Protein AF-0000000080762294 (afdb_homodimer)

Secondary structure (DSSP, 8-state):
---EEEEEEEEETTEEEEEEEEEPSSS--EEEEEE-S-GGGT--TT-HHHHHHHHHHHHTTEEEEEEPPTTSTT--S---TTHHHHHHHHHHHHHHHHH-GGGTTS-EEEEEETHHHHHHHHHHHHHHTTT---SEEEEES--HHHH-SS-----TT-EEEEETT-SSS-HHHHHHHHGGGT--EEEETT--TT-TT-HHHHHHHHHHHHHHHH-/---EEEEEEEEETTEEEEEEEEEPSSS--EEEEEE-S-GGGT--TT-HHHHHHHHHHHHTTEEEEEEPPTTSTT--S---TTHHHHHHHHHHHHHHHHH-GGGTTS-EEEEEETHHHHHHHHHHHHHHHTT---SEEEEES--HHHH-SS-----TT-EEEEETT-SSS-HHHHHHHHGGGT--EEEETT--TT-TT-HHHHHHHHHHHHHHHH-

Organism: Bordetella avium (strain 197N) (NCBI:txid360910)

Solvent-accessible surface area (backbone atoms only — not comparable to full-atom values): 21443 Å² total; per-residue (Å²): 126,83,64,52,73,46,80,46,77,44,66,31,89,61,34,42,30,32,28,37,38,35,35,30,72,70,81,61,67,24,33,32,43,43,30,28,34,44,60,90,77,77,25,35,46,79,36,67,65,44,43,40,54,40,48,35,41,17,76,72,20,14,31,25,36,29,41,28,55,40,50,29,89,75,8,32,53,55,85,46,70,41,53,55,52,24,53,25,50,64,50,37,52,62,53,50,32,65,74,35,61,94,41,50,85,39,57,33,35,38,29,13,29,26,49,13,14,19,25,39,48,48,43,40,27,58,28,42,76,69,76,59,47,58,64,39,46,36,29,34,37,48,36,30,83,81,34,52,89,63,94,69,68,69,65,63,81,41,45,33,36,36,22,55,57,11,80,81,58,41,44,68,58,44,40,62,58,27,36,88,59,62,31,47,35,35,29,33,47,82,16,30,61,74,26,69,99,38,56,68,60,50,30,50,53,52,40,52,54,47,47,67,58,75,99,124,80,64,52,74,44,82,48,78,46,65,32,88,61,36,42,32,33,27,38,38,35,35,30,65,72,80,63,67,24,34,32,43,45,30,25,34,44,61,90,77,77,26,36,46,78,37,67,64,45,42,40,53,39,48,35,42,16,75,72,20,14,32,24,37,28,41,27,54,40,52,29,87,77,8,32,54,55,85,47,70,41,52,54,51,25,52,25,50,63,51,37,51,62,52,50,31,66,76,36,62,94,42,51,86,38,58,32,35,40,28,13,29,25,49,13,15,18,25,40,48,51,41,40,27,59,30,41,78,69,75,60,48,58,64,39,46,37,28,35,39,51,38,32,84,82,35,53,92,63,93,69,67,69,66,63,82,39,45,34,37,36,21,53,58,10,79,81,58,43,44,67,58,46,39,63,58,26,34,88,59,62,32,46,34,34,30,34,48,80,16,31,62,74,27,70,97,37,55,67,61,51,30,50,51,51,40,52,52,48,46,65,57,74,99

Nearest PDB structures (foldseek):
  2fuk-assembly1_A-2  TM=8.798E-01  e=1.407E-20  Xanthomonas campestris
  3trd-assembly1_A  TM=8.530E-01  e=1.496E-20  Coxiella burnetii
  2i3d-assembly1_A  TM=8.777E-01  e=3.468E-18  Agrobacterium fabrum str. C58
  5g5m-assembly1_A  TM=7.976E-01  e=3.540E-10  Pyrococcus furiosus
  5lcn-assembly1_A  TM=7.521E-01  e=8.957E-10  Pyrococcus furiosus DSM 3638

pLDDT: mean 97.44, std 5.47, range [40.47, 99.0]

Structure (mmCIF, N/CA/C/O backbone):
data_AF-0000000080762294-model_v1
#
loop_
_entity.id
_entity.type
_entity.pdbx_description
1 polymer 'Serine aminopeptidase S33 domain-containing protein'
#
loop_
_atom_site.group_PDB
_atom_site.id
_atom_site.type_symbol
_atom_site.label_atom_id
_atom_site.label_alt_id
_atom_site.label_comp_id
_atom_site.label_asym_id
_atom_site.label_entity_id
_atom_site.label_seq_id
_atom_site.pdbx_PDB_ins_code
_atom_site.Cartn_x
_atom_site.Cartn_y
_atom_site.Cartn_z
_atom_site.occupancy
_atom_site.B_iso_or_equiv
_atom_site.auth_seq_id
_atom_site.auth_comp_id
_atom_site.auth_asym_id
_atom_site.auth_atom_id
_atom_site.pdbx_PDB_model_num
ATOM 1 N N . MET A 1 1 ? 9.617 -1.143 -25.797 1 40.47 1 MET A N 1
ATOM 2 C CA . MET A 1 1 ? 9.773 -2.268 -26.703 1 40.47 1 MET A CA 1
ATOM 3 C C . MET A 1 1 ? 8.883 -3.434 -26.297 1 40.47 1 MET A C 1
ATOM 5 O O . MET A 1 1 ? 8.492 -3.543 -25.141 1 40.47 1 MET A O 1
ATOM 9 N N . SER A 1 2 ? 8.266 -4.266 -27.234 1 54.25 2 SER A N 1
ATOM 10 C CA . SER A 1 2 ? 7.434 -5.469 -27.234 1 54.25 2 SER A CA 1
ATOM 11 C C . SER A 1 2 ? 8.055 -6.578 -26.406 1 54.25 2 SER A C 1
ATOM 13 O O . SER A 1 2 ? 9.266 -6.789 -26.438 1 54.25 2 SER A O 1
ATOM 15 N N . ALA A 1 3 ? 7.441 -6.898 -25.203 1 69.12 3 ALA A N 1
ATOM 16 C CA . ALA A 1 3 ? 7.82 -8.086 -24.453 1 69.12 3 ALA A CA 1
ATOM 17 C C . ALA A 1 3 ? 7.77 -9.336 -25.328 1 69.12 3 ALA A C 1
ATOM 19 O O . ALA A 1 3 ? 6.875 -9.477 -26.172 1 69.12 3 ALA A O 1
ATOM 20 N N . ARG A 1 4 ? 8.906 -10.039 -25.734 1 91.75 4 ARG A N 1
ATOM 21 C CA . ARG A 1 4 ? 9.039 -11.367 -26.328 1 91.75 4 ARG A CA 1
ATOM 22 C C . ARG A 1 4 ? 8.484 -12.445 -25.391 1 91.75 4 ARG A C 1
ATOM 24 O O . ARG A 1 4 ? 8.711 -12.398 -24.172 1 91.75 4 ARG A O 1
ATOM 31 N N . THR A 1 5 ? 7.555 -13.312 -26 1 97.12 5 THR A N 1
ATOM 32 C CA . THR A 1 5 ? 7.008 -14.422 -25.234 1 97.12 5 THR A CA 1
ATOM 33 C C . THR A 1 5 ? 7.402 -15.758 -25.859 1 97.12 5 THR A C 1
ATOM 35 O O . THR A 1 5 ? 7.348 -15.914 -27.078 1 97.12 5 THR A O 1
ATOM 38 N N . GLU A 1 6 ? 7.898 -16.688 -25.094 1 97.75 6 GLU A N 1
ATOM 39 C CA . GLU A 1 6 ? 8.211 -18.062 -25.5 1 97.75 6 GLU A CA 1
ATOM 40 C C . GLU A 1 6 ? 7.375 -19.062 -24.719 1 97.75 6 GLU A C 1
ATOM 42 O O . GLU A 1 6 ? 7.172 -18.922 -23.5 1 97.75 6 GLU A O 1
ATOM 47 N N . ILE A 1 7 ? 6.906 -20.047 -25.469 1 98.19 7 ILE A N 1
ATOM 48 C CA . ILE A 1 7 ? 6.184 -21.141 -24.797 1 98.19 7 ILE A CA 1
ATOM 49 C C . ILE A 1 7 ? 7.121 -22.312 -24.578 1 98.19 7 ILE A C 1
ATOM 51 O O . ILE A 1 7 ? 7.742 -22.812 -25.516 1 98.19 7 ILE A O 1
ATOM 55 N N . LEU A 1 8 ? 7.238 -22.734 -23.359 1 98.44 8 LEU A N 1
ATOM 56 C CA . LEU A 1 8 ? 8.094 -23.844 -22.969 1 98.44 8 LEU A CA 1
ATOM 57 C C . LEU A 1 8 ? 7.309 -24.891 -22.172 1 98.44 8 LEU A C 1
ATOM 59 O O . LEU A 1 8 ? 6.34 -24.547 -21.484 1 98.44 8 LEU A O 1
ATOM 63 N N . ALA A 1 9 ? 7.707 -26.094 -22.25 1 98.5 9 ALA A N 1
ATOM 64 C CA . ALA A 1 9 ? 7.07 -27.188 -21.531 1 98.5 9 ALA A CA 1
ATOM 65 C C . ALA A 1 9 ? 7.973 -27.703 -20.406 1 98.5 9 ALA A C 1
ATOM 67 O O . ALA A 1 9 ? 9.18 -27.859 -20.594 1 98.5 9 ALA A O 1
ATOM 68 N N . PHE A 1 10 ? 7.375 -27.938 -19.328 1 98.81 10 PHE A N 1
ATOM 69 C CA . PHE A 1 10 ? 8.07 -28.5 -18.172 1 98.81 10 PHE A CA 1
ATOM 70 C C . PHE A 1 10 ? 7.312 -29.688 -17.625 1 98.81 10 PHE A C 1
ATOM 72 O O . PHE A 1 10 ? 6.273 -30.078 -18.156 1 98.81 10 PHE A O 1
ATOM 79 N N . SER A 1 11 ? 7.879 -30.328 -16.641 1 98.25 11 SER A N 1
ATOM 80 C CA . SER A 1 11 ? 7.277 -31.531 -16.078 1 98.25 11 SER A CA 1
ATOM 81 C C . SER A 1 11 ? 6.797 -31.297 -14.648 1 98.25 11 SER A C 1
ATOM 83 O O . SER A 1 11 ? 7.52 -30.734 -13.828 1 98.25 11 SER A O 1
ATOM 85 N N . GLY A 1 12 ? 5.594 -31.625 -14.422 1 97.62 12 GLY A N 1
ATOM 86 C CA . GLY A 1 12 ? 5.039 -31.656 -13.078 1 97.62 12 GLY A CA 1
ATOM 87 C C . GLY A 1 12 ? 4.609 -33.031 -12.625 1 97.62 12 GLY A C 1
ATOM 88 O O . GLY A 1 12 ? 4.82 -34.031 -13.344 1 97.62 12 GLY A O 1
ATOM 89 N N . ALA A 1 13 ? 4.07 -33.125 -11.438 1 96.94 13 ALA A N 1
ATOM 90 C CA . ALA A 1 13 ? 3.666 -34.406 -10.859 1 96.94 13 ALA A CA 1
ATOM 91 C C . ALA A 1 13 ? 2.568 -35.062 -11.695 1 96.94 13 ALA A C 1
ATOM 93 O O . ALA A 1 13 ? 2.494 -36.281 -11.789 1 96.94 13 ALA A O 1
ATOM 94 N N . ALA A 1 14 ? 1.777 -34.25 -12.367 1 97.69 14 ALA A N 1
ATOM 95 C CA . ALA A 1 14 ? 0.651 -34.781 -13.133 1 97.69 14 ALA A CA 1
ATOM 96 C C . ALA A 1 14 ? 0.971 -34.812 -14.625 1 97.69 14 ALA A C 1
ATOM 98 O O . ALA A 1 14 ? 0.098 -35.094 -15.445 1 97.69 14 ALA A O 1
ATOM 99 N N . GLY A 1 15 ? 2.217 -34.469 -14.953 1 98.25 15 GLY A N 1
ATOM 100 C CA . GLY A 1 15 ? 2.607 -34.438 -16.344 1 98.25 15 GLY A CA 1
ATOM 101 C C . GLY A 1 15 ? 3.09 -33.094 -16.828 1 98.25 15 GLY A C 1
ATOM 102 O O . GLY A 1 15 ? 3.666 -32.312 -16.047 1 98.25 15 GLY A O 1
ATOM 103 N N . ARG A 1 16 ? 2.836 -32.812 -18.047 1 98.69 16 ARG A N 1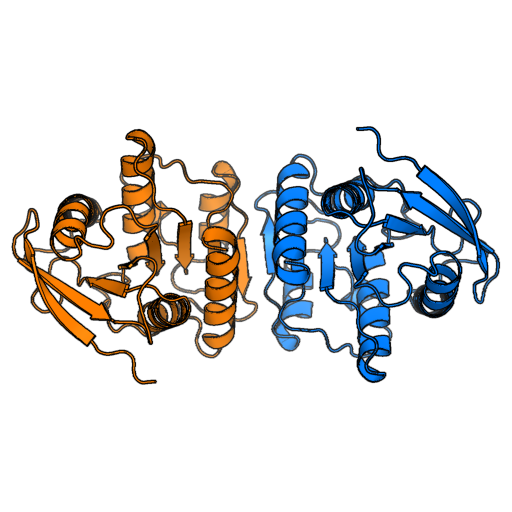
ATOM 104 C CA . ARG A 1 16 ? 3.34 -31.625 -18.719 1 98.69 16 ARG A CA 1
ATOM 105 C C . ARG A 1 16 ? 2.771 -30.359 -18.094 1 98.69 16 ARG A C 1
ATOM 107 O O . ARG A 1 16 ? 1.58 -30.297 -17.781 1 98.69 16 ARG A O 1
ATOM 114 N N . ILE A 1 17 ? 3.592 -29.375 -17.828 1 98.81 17 ILE A N 1
ATOM 115 C CA . ILE A 1 17 ? 3.195 -28.016 -17.469 1 98.81 17 ILE A CA 1
ATOM 116 C C . ILE A 1 17 ? 3.568 -27.062 -18.609 1 98.81 17 ILE A C 1
ATOM 118 O O . ILE A 1 17 ? 4.75 -26.891 -18.922 1 98.81 17 ILE A O 1
ATOM 122 N N . ASP A 1 18 ? 2.604 -26.484 -19.219 1 98.62 18 ASP A N 1
ATOM 123 C CA . ASP A 1 18 ? 2.775 -25.5 -20.297 1 98.62 18 ASP A CA 1
ATOM 124 C C . ASP A 1 18 ? 2.99 -24.109 -19.734 1 98.62 18 ASP A C 1
ATOM 126 O O . ASP A 1 18 ? 2.127 -23.578 -19.031 1 98.62 18 ASP A O 1
ATOM 130 N N . CYS A 1 19 ? 4.172 -23.469 -20.047 1 98.75 19 CYS A N 1
ATOM 131 C CA . CYS A 1 19 ? 4.527 -22.188 -19.453 1 98.75 19 CYS A CA 1
ATOM 132 C C . CYS A 1 19 ? 4.836 -21.156 -20.531 1 98.75 19 CYS A C 1
ATOM 134 O O . CYS A 1 19 ? 5.473 -21.469 -21.531 1 98.75 19 CYS A O 1
ATOM 136 N N . ALA A 1 20 ? 4.328 -19.984 -20.359 1 98.69 20 ALA A N 1
ATOM 137 C CA . ALA A 1 20 ? 4.785 -18.828 -21.141 1 98.69 20 ALA A CA 1
ATOM 138 C C . ALA A 1 20 ? 5.898 -18.078 -20.406 1 98.69 20 ALA A C 1
ATOM 140 O O . ALA A 1 20 ? 5.797 -17.828 -19.203 1 98.69 20 ALA A O 1
ATOM 141 N N . PHE A 1 21 ? 6.945 -17.766 -21.078 1 98.62 21 PHE A N 1
ATOM 142 C CA . PHE A 1 21 ? 8.023 -16.891 -20.609 1 98.62 21 PHE A CA 1
ATOM 143 C C . PHE A 1 21 ? 7.957 -15.539 -21.297 1 98.62 21 PHE A C 1
ATOM 145 O O . PHE A 1 21 ? 8.172 -15.438 -22.516 1 98.62 21 PHE A O 1
ATOM 152 N N . ASP A 1 22 ? 7.605 -14.508 -20.578 1 98.5 22 ASP A N 1
ATOM 153 C CA . ASP A 1 22 ? 7.637 -13.141 -21.062 1 98.5 22 ASP A CA 1
ATOM 154 C C . ASP A 1 22 ? 8.961 -12.461 -20.734 1 98.5 22 ASP A C 1
ATOM 156 O O . ASP A 1 22 ? 9.336 -12.359 -19.562 1 98.5 22 ASP A O 1
ATOM 160 N N . TYR A 1 23 ? 9.625 -11.984 -21.703 1 97.88 23 TYR A N 1
ATOM 161 C CA . TYR A 1 23 ? 10.945 -11.391 -21.5 1 97.88 23 TYR A CA 1
ATOM 162 C C . TYR A 1 23 ? 10.844 -9.867 -21.453 1 97.88 23 TYR A C 1
ATOM 164 O O . TYR A 1 23 ? 10.094 -9.258 -22.203 1 97.88 23 TYR A O 1
ATOM 172 N N . PRO A 1 24 ? 11.57 -9.273 -20.406 1 97.69 24 PRO A N 1
ATOM 173 C CA . PRO A 1 24 ? 11.609 -7.809 -20.359 1 97.69 24 PRO A CA 1
ATOM 174 C C . PRO A 1 24 ? 12.469 -7.199 -21.469 1 97.69 24 PRO A C 1
ATOM 176 O O . PRO A 1 24 ? 13.172 -7.926 -22.172 1 97.69 24 PRO A O 1
ATOM 179 N N . ASP A 1 25 ? 12.266 -5.844 -21.469 1 94.31 25 ASP A N 1
ATOM 180 C CA . ASP A 1 25 ? 13.211 -5.109 -22.297 1 94.31 25 ASP A CA 1
ATOM 181 C C . ASP A 1 25 ? 14.578 -5 -21.625 1 94.31 25 ASP A C 1
ATOM 183 O O . ASP A 1 25 ? 14.664 -4.758 -20.422 1 94.31 25 ASP A O 1
ATOM 187 N N . GLY A 1 26 ? 15.602 -5.375 -22.219 1 93.88 26 GLY A N 1
ATOM 188 C CA . GLY A 1 26 ? 16.938 -5.285 -21.656 1 93.88 26 GLY A CA 1
ATOM 189 C C . GLY A 1 26 ? 17.359 -6.543 -20.922 1 93.88 26 GLY A C 1
ATOM 190 O O . GLY A 1 26 ? 16.75 -7.594 -21.062 1 93.88 26 GLY A O 1
ATOM 191 N N . GLU A 1 27 ? 18.469 -6.449 -20.156 1 95.81 27 GLU A N 1
ATOM 192 C CA . GLU A 1 27 ? 19 -7.594 -19.422 1 95.81 27 GLU A CA 1
ATOM 193 C C . GLU A 1 27 ? 18.156 -7.891 -18.188 1 95.81 27 GLU A C 1
ATOM 195 O O . GLU A 1 27 ? 17.969 -7.016 -17.328 1 95.81 27 GLU A O 1
ATOM 200 N N . PRO A 1 28 ? 17.641 -9.031 -18.047 1 97.56 28 PRO A N 1
ATOM 201 C CA . PRO A 1 28 ? 16.812 -9.359 -16.875 1 97.56 28 PRO A CA 1
ATOM 202 C C . PRO A 1 28 ? 17.609 -9.328 -15.57 1 97.56 28 PRO A C 1
ATOM 204 O O . PRO A 1 28 ? 18.781 -9.711 -15.547 1 97.56 28 PRO A O 1
ATOM 207 N N . ILE A 1 29 ? 16.953 -8.977 -14.508 1 97.81 29 ILE A N 1
ATOM 208 C CA . ILE A 1 29 ? 17.609 -8.922 -13.203 1 97.81 29 ILE A CA 1
ATOM 209 C C . ILE A 1 29 ? 17.078 -10.047 -12.32 1 97.81 29 ILE A C 1
ATOM 211 O O . ILE A 1 29 ? 17.547 -10.234 -11.195 1 97.81 29 ILE A O 1
ATOM 215 N N . GLY A 1 30 ? 16.094 -10.781 -12.742 1 98.38 30 GLY A N 1
ATOM 216 C CA . GLY A 1 30 ? 15.422 -11.859 -12.031 1 98.38 30 GLY A CA 1
ATOM 217 C C . GLY A 1 30 ? 14.234 -12.422 -12.781 1 98.38 30 GLY A C 1
ATOM 218 O O . GLY A 1 30 ? 14.156 -12.305 -14.008 1 98.38 30 GLY A O 1
ATOM 219 N N . TRP A 1 31 ? 13.367 -13.078 -12.086 1 98.62 31 TRP A N 1
ATOM 220 C CA . TRP A 1 31 ? 12.188 -13.641 -12.742 1 98.62 31 TRP A CA 1
ATOM 221 C C . TRP A 1 31 ? 10.992 -13.656 -11.797 1 98.62 31 TRP A C 1
ATOM 223 O O . TRP A 1 31 ? 11.117 -13.32 -10.617 1 98.62 31 TRP A O 1
ATOM 233 N N . ALA A 1 32 ? 9.82 -13.852 -12.352 1 98.88 32 ALA A N 1
ATOM 234 C CA . ALA A 1 32 ? 8.562 -13.891 -11.609 1 98.88 32 ALA A CA 1
ATOM 235 C C . ALA A 1 32 ? 7.715 -15.094 -12.023 1 98.88 32 ALA A C 1
ATOM 237 O O . ALA A 1 32 ? 7.742 -15.508 -13.188 1 98.88 32 ALA A O 1
ATOM 238 N N . LEU A 1 33 ? 7.082 -15.648 -11.07 1 98.94 33 LEU A N 1
ATOM 239 C CA . LEU A 1 33 ? 6.066 -16.672 -11.281 1 98.94 33 LEU A CA 1
ATOM 240 C C . LEU A 1 33 ? 4.676 -16.125 -10.969 1 98.94 33 LEU A C 1
ATOM 242 O O . LEU A 1 33 ? 4.41 -15.711 -9.836 1 98.94 33 LEU A O 1
ATOM 246 N N . VAL A 1 34 ? 3.801 -16.031 -11.969 1 98.94 34 VAL A N 1
ATOM 247 C CA . VAL A 1 34 ? 2.48 -15.438 -11.805 1 98.94 34 VAL A CA 1
ATOM 248 C C . VAL A 1 34 ? 1.401 -16.469 -12.109 1 98.94 34 VAL A C 1
ATOM 250 O O . VAL A 1 34 ? 1.355 -17.016 -13.211 1 98.94 34 VAL A O 1
ATOM 253 N N . LEU A 1 35 ? 0.505 -16.688 -11.148 1 99 35 LEU A N 1
ATOM 254 C CA . LEU A 1 35 ? -0.399 -17.844 -11.18 1 99 35 LEU A CA 1
ATOM 255 C C . LEU A 1 35 ? -1.835 -17.391 -11.43 1 99 35 LEU A C 1
ATOM 257 O O . LEU A 1 35 ? -2.299 -16.406 -10.844 1 99 35 LEU A O 1
ATOM 261 N N . HIS A 1 36 ? -2.51 -18.094 -12.273 1 98.94 36 HIS A N 1
ATOM 262 C CA . HIS A 1 36 ? -3.793 -17.641 -12.805 1 98.94 36 HIS A CA 1
ATOM 263 C C . HIS A 1 36 ? -4.945 -18.109 -11.922 1 98.94 36 HIS A C 1
ATOM 265 O O . HIS A 1 36 ? -4.746 -18.891 -11 1 98.94 36 HIS A O 1
ATOM 271 N N . PRO A 1 37 ? -6.195 -17.609 -12.188 1 98.75 37 PRO A N 1
ATOM 272 C CA . PRO A 1 37 ? -7.355 -17.953 -11.359 1 98.75 37 PRO A CA 1
ATOM 273 C C . PRO A 1 37 ? -7.918 -19.328 -11.664 1 98.75 37 PRO A C 1
ATOM 275 O O . PRO A 1 37 ? -7.32 -20.094 -12.43 1 98.75 37 PRO A O 1
ATOM 278 N N . HIS A 1 38 ? -9 -19.719 -11.156 1 98.31 38 HIS A N 1
ATOM 279 C CA . HIS A 1 38 ? -9.57 -21.062 -11.07 1 98.31 38 HIS A CA 1
ATOM 280 C C . HIS A 1 38 ? -9.688 -21.703 -12.445 1 98.31 38 HIS A C 1
ATOM 282 O O . HIS A 1 38 ? -10.414 -21.203 -13.305 1 98.31 38 HIS A O 1
ATOM 288 N N . PRO A 1 39 ? -9.086 -22.844 -12.586 1 97.19 39 PRO A N 1
ATOM 289 C CA . PRO A 1 39 ? -9.047 -23.5 -13.898 1 97.19 39 PRO A CA 1
ATOM 290 C C . PRO A 1 39 ? -10.43 -23.875 -14.414 1 97.19 39 PRO A C 1
ATOM 292 O O . PRO A 1 39 ? -10.664 -23.844 -15.625 1 97.19 39 PRO A O 1
ATOM 295 N N . LEU A 1 40 ? -11.328 -24.141 -13.586 1 96.44 40 LEU A N 1
ATOM 296 C CA . LEU A 1 40 ? -12.625 -24.656 -14.008 1 96.44 40 LEU A CA 1
ATOM 297 C C . LEU A 1 40 ? -13.594 -23.516 -14.289 1 96.44 40 LEU A C 1
ATOM 299 O O . LEU A 1 40 ? -14.711 -23.734 -14.758 1 96.44 40 LEU A O 1
ATOM 303 N N . HIS A 1 41 ? -13.203 -22.266 -14.039 1 95.44 41 HIS A N 1
ATOM 304 C CA . HIS A 1 41 ? -14.055 -21.109 -14.289 1 95.44 41 HIS A CA 1
ATOM 305 C C . HIS A 1 41 ? -13.422 -20.156 -15.297 1 95.44 41 HIS A C 1
ATOM 307 O O . HIS A 1 41 ? -13.477 -18.938 -15.133 1 95.44 41 HIS A O 1
ATOM 313 N N . GLY A 1 42 ? -12.641 -20.781 -16.25 1 94.12 42 GLY A N 1
ATOM 314 C CA . GLY A 1 42 ? -12.07 -20.016 -17.344 1 94.12 42 GLY A CA 1
ATOM 315 C C . GLY A 1 42 ? -10.695 -19.453 -17.016 1 94.12 42 GLY A C 1
ATOM 316 O O . GLY A 1 42 ? -10.125 -18.703 -17.812 1 94.12 42 GLY A O 1
ATOM 317 N N . GLY A 1 43 ? -10.211 -19.828 -15.883 1 97.5 43 GLY A N 1
ATOM 318 C CA . GLY A 1 43 ? -8.898 -19.328 -15.508 1 97.5 43 GLY A CA 1
ATOM 319 C C . GLY A 1 43 ? -7.781 -19.891 -16.359 1 97.5 43 GLY A C 1
ATOM 320 O O . GLY A 1 43 ? -7.746 -21.094 -16.641 1 97.5 43 GLY A O 1
ATOM 321 N N . ALA A 1 44 ? -6.902 -19.031 -16.828 1 98.56 44 ALA A N 1
ATOM 322 C CA . ALA A 1 44 ? -5.715 -19.359 -17.609 1 98.56 44 ALA A CA 1
ATOM 323 C C . ALA A 1 44 ? -4.668 -18.25 -17.516 1 98.56 44 ALA A C 1
ATOM 325 O O . ALA A 1 44 ? -4.938 -17.172 -16.984 1 98.56 44 ALA A O 1
ATOM 326 N N . ARG A 1 45 ? -3.512 -18.531 -18.094 1 98.19 45 ARG A N 1
ATOM 327 C CA . ARG A 1 45 ? -2.377 -17.625 -17.953 1 98.19 45 ARG A CA 1
ATOM 328 C C . ARG A 1 45 ? -2.619 -16.312 -18.688 1 98.19 45 ARG A C 1
ATOM 330 O O . ARG A 1 45 ? -1.915 -15.328 -18.469 1 98.19 45 ARG A O 1
ATOM 337 N N . ASP A 1 46 ? -3.611 -16.25 -19.609 1 97.69 46 ASP A N 1
ATOM 338 C CA . ASP A 1 46 ? -3.834 -15.055 -20.422 1 97.69 46 ASP A CA 1
ATOM 339 C C . ASP A 1 46 ? -4.891 -14.148 -19.812 1 97.69 46 ASP A C 1
ATOM 341 O O . ASP A 1 46 ? -5.27 -13.133 -20.391 1 97.69 46 ASP A O 1
ATOM 345 N N . ASN A 1 47 ? -5.363 -14.547 -18.625 1 98 47 ASN A N 1
ATOM 346 C CA . ASN A 1 47 ? -6.281 -13.703 -17.875 1 98 47 ASN A CA 1
ATOM 347 C C . ASN A 1 47 ? -5.754 -12.273 -17.75 1 98 47 ASN A C 1
ATOM 349 O O . ASN A 1 47 ? -4.566 -12.07 -17.5 1 98 47 ASN A O 1
ATOM 353 N N . LYS A 1 48 ? -6.637 -11.297 -17.844 1 98.19 48 LYS A N 1
ATOM 354 C CA . LYS A 1 48 ? -6.23 -9.898 -17.906 1 98.19 48 LYS A CA 1
ATOM 355 C C . LYS A 1 48 ? -5.539 -9.461 -16.625 1 98.19 48 LYS A C 1
ATOM 357 O O . LYS A 1 48 ? -4.609 -8.648 -16.656 1 98.19 48 LYS A O 1
ATOM 362 N N . VAL A 1 49 ? -6.012 -9.906 -15.453 1 98.81 49 VAL A N 1
ATOM 363 C CA . VAL A 1 49 ? -5.363 -9.57 -14.188 1 98.81 49 VAL A CA 1
ATOM 364 C C . VAL A 1 49 ? -3.967 -10.188 -14.141 1 98.81 49 VAL A C 1
ATOM 366 O O . VAL A 1 49 ? -2.998 -9.516 -13.773 1 98.81 49 VAL A O 1
ATOM 369 N N . VAL A 1 50 ? -3.85 -11.414 -14.602 1 98.81 50 VAL A N 1
ATOM 370 C CA . VAL A 1 50 ? -2.574 -12.117 -14.648 1 98.81 50 VAL A CA 1
ATOM 371 C C . VAL A 1 50 ? -1.611 -11.391 -15.586 1 98.81 50 VAL A C 1
ATOM 373 O O . VAL A 1 50 ? -0.462 -11.133 -15.219 1 98.81 50 VAL A O 1
ATOM 376 N N . THR A 1 51 ? -2.057 -11.008 -16.734 1 98.56 51 THR A N 1
ATOM 377 C CA . THR A 1 51 ? -1.177 -10.352 -17.703 1 98.56 51 THR A CA 1
ATOM 378 C C . THR A 1 51 ? -0.826 -8.938 -17.234 1 98.56 51 THR A C 1
ATOM 380 O O . THR A 1 51 ? 0.256 -8.43 -17.531 1 98.56 51 THR A O 1
ATOM 383 N N . THR A 1 52 ? -1.725 -8.281 -16.469 1 98.81 52 THR A N 1
ATOM 384 C CA . THR A 1 52 ? -1.413 -6.984 -15.875 1 98.81 52 THR A CA 1
ATOM 385 C C . THR A 1 52 ? -0.269 -7.105 -14.875 1 98.81 52 THR A C 1
ATOM 387 O O . THR A 1 52 ? 0.677 -6.316 -14.906 1 98.81 52 THR A O 1
ATOM 390 N N . ILE A 1 53 ? -0.354 -8.141 -13.977 1 98.88 53 ILE A N 1
ATOM 391 C CA . ILE A 1 53 ? 0.725 -8.406 -13.023 1 98.88 53 ILE A CA 1
ATOM 392 C C . ILE A 1 53 ? 2.012 -8.719 -13.789 1 98.88 53 ILE A C 1
ATOM 394 O O . ILE A 1 53 ? 3.076 -8.188 -13.461 1 98.88 53 ILE A O 1
ATOM 398 N N . ALA A 1 54 ? 1.907 -9.547 -14.828 1 98.75 54 ALA A N 1
ATOM 399 C CA . ALA A 1 54 ? 3.053 -9.977 -15.625 1 98.75 54 ALA A CA 1
ATOM 400 C C . ALA A 1 54 ? 3.736 -8.781 -16.281 1 98.75 54 ALA A C 1
ATOM 402 O O . ALA A 1 54 ? 4.965 -8.672 -16.266 1 98.75 54 ALA A O 1
ATOM 403 N N . ARG A 1 55 ? 2.947 -7.926 -16.844 1 98 55 ARG A N 1
ATOM 404 C CA . ARG A 1 55 ? 3.498 -6.746 -17.516 1 98 55 ARG A CA 1
ATOM 405 C C . ARG A 1 55 ? 4.25 -5.863 -16.516 1 98 55 ARG A C 1
ATOM 407 O O . ARG A 1 55 ? 5.324 -5.344 -16.828 1 98 55 ARG A O 1
ATOM 414 N N . ALA A 1 56 ? 3.664 -5.656 -15.359 1 98.56 56 ALA A N 1
ATOM 415 C CA . ALA A 1 56 ? 4.355 -4.883 -14.328 1 98.56 56 ALA A CA 1
ATOM 416 C C . ALA A 1 56 ? 5.691 -5.527 -13.969 1 98.56 56 ALA A C 1
ATOM 418 O O . ALA A 1 56 ? 6.699 -4.832 -13.805 1 98.56 56 ALA A O 1
ATOM 419 N N . CYS A 1 57 ? 5.715 -6.844 -13.859 1 98.62 57 CYS A N 1
ATOM 420 C CA . CYS A 1 57 ? 6.941 -7.57 -13.539 1 98.62 57 CYS A CA 1
ATOM 421 C C . CYS A 1 57 ? 7.961 -7.441 -14.664 1 98.62 57 CYS A C 1
ATOM 423 O O . CYS A 1 57 ? 9.141 -7.203 -14.406 1 98.62 57 CYS A O 1
ATOM 425 N N . ALA A 1 58 ? 7.512 -7.59 -15.859 1 98.31 58 ALA A N 1
ATOM 426 C CA . ALA A 1 58 ? 8.414 -7.449 -17 1 98.31 58 ALA A CA 1
ATOM 427 C C . ALA A 1 58 ? 9.008 -6.043 -17.062 1 98.31 58 ALA A C 1
ATOM 429 O O . ALA A 1 58 ? 10.211 -5.879 -17.281 1 98.31 58 ALA A O 1
ATOM 430 N N . ASN A 1 59 ? 8.164 -5.062 -16.859 1 97.5 59 ASN A N 1
ATOM 431 C CA . ASN A 1 59 ? 8.617 -3.676 -16.844 1 97.5 59 ASN A CA 1
ATOM 432 C C . ASN A 1 59 ? 9.648 -3.434 -15.75 1 97.5 59 ASN A C 1
ATOM 434 O O . ASN A 1 59 ? 10.469 -2.518 -15.852 1 97.5 59 ASN A O 1
ATOM 438 N N . ALA A 1 60 ? 9.617 -4.254 -14.719 1 97.69 60 ALA A N 1
ATOM 439 C CA . ALA A 1 60 ? 10.57 -4.145 -13.617 1 97.69 60 ALA A CA 1
ATOM 440 C C . ALA A 1 60 ? 11.852 -4.926 -13.922 1 97.69 60 ALA A C 1
ATOM 442 O O . ALA A 1 60 ? 12.742 -5.016 -13.086 1 97.69 60 ALA A O 1
ATOM 443 N N . GLY A 1 61 ? 11.883 -5.578 -15.062 1 97.62 61 GLY A N 1
ATOM 444 C CA . GLY A 1 61 ? 13.102 -6.246 -15.5 1 97.62 61 GLY A CA 1
ATOM 445 C C . GLY A 1 61 ? 13.109 -7.734 -15.195 1 97.62 61 GLY A C 1
ATOM 446 O O . GLY A 1 61 ? 14.172 -8.359 -15.148 1 97.62 61 GLY A O 1
ATOM 447 N N . LEU A 1 62 ? 11.992 -8.289 -14.992 1 98.5 62 LEU A N 1
ATOM 448 C CA . LEU A 1 62 ? 11.922 -9.711 -14.641 1 98.5 62 LEU A CA 1
ATOM 449 C C . LEU A 1 62 ? 11.445 -10.531 -15.836 1 98.5 62 LEU A C 1
ATOM 451 O O . LEU A 1 62 ? 10.555 -10.109 -16.578 1 98.5 62 LEU A O 1
ATOM 455 N N . ILE A 1 63 ? 12.016 -11.68 -16.031 1 98.69 63 ILE A N 1
ATOM 456 C CA . ILE A 1 63 ? 11.367 -12.68 -16.875 1 98.69 63 ILE A CA 1
ATOM 457 C C . ILE A 1 63 ? 10.133 -13.227 -16.156 1 98.69 63 ILE A C 1
ATOM 459 O O . ILE A 1 63 ? 10.211 -13.648 -15 1 98.69 63 ILE A O 1
ATOM 463 N N . VAL A 1 64 ? 9.062 -13.188 -16.844 1 98.88 64 VAL A N 1
ATOM 464 C CA . VAL A 1 64 ? 7.84 -13.625 -16.188 1 98.88 64 VAL A CA 1
ATOM 465 C C . VAL A 1 64 ? 7.43 -15 -16.703 1 98.88 64 VAL A C 1
ATOM 467 O O . VAL A 1 64 ? 7.277 -15.195 -17.906 1 98.88 64 VAL A O 1
ATOM 470 N N . VAL A 1 65 ? 7.273 -15.922 -15.781 1 98.88 65 VAL A N 1
ATOM 471 C CA . VAL A 1 65 ? 6.773 -17.25 -16.094 1 98.88 65 VAL A CA 1
ATOM 472 C C . VAL A 1 65 ? 5.293 -17.344 -15.727 1 98.88 65 VAL A C 1
ATOM 474 O O . VAL A 1 65 ? 4.918 -17.141 -14.57 1 98.88 65 VAL A O 1
ATOM 477 N N . ARG A 1 66 ? 4.477 -17.625 -16.703 1 98.88 66 ARG A N 1
ATOM 478 C CA . ARG A 1 66 ? 3.045 -17.844 -16.516 1 98.88 66 ARG A CA 1
ATOM 479 C C . ARG A 1 66 ? 2.658 -19.266 -16.906 1 98.88 66 ARG A C 1
ATOM 481 O O . ARG A 1 66 ? 2.375 -19.531 -18.078 1 98.88 66 ARG A O 1
ATOM 488 N N . PRO A 1 67 ? 2.566 -20.125 -15.922 1 98.94 67 PRO A N 1
ATOM 489 C CA . PRO A 1 67 ? 2.109 -21.484 -16.219 1 98.94 67 PRO A CA 1
ATOM 490 C C . PRO A 1 67 ? 0.59 -21.578 -16.344 1 98.94 67 PRO A C 1
ATOM 492 O O . PRO A 1 67 ? -0.132 -20.781 -15.742 1 98.94 67 PRO A O 1
ATOM 495 N N . ASN A 1 68 ? 0.136 -22.531 -17.125 1 98.88 68 ASN A N 1
ATOM 496 C CA . ASN A 1 68 ? -1.227 -23.016 -16.969 1 98.88 68 ASN A CA 1
ATOM 497 C C . ASN A 1 68 ? -1.295 -24.141 -15.922 1 98.88 68 ASN A C 1
ATOM 499 O O . ASN A 1 68 ? -0.486 -25.062 -15.953 1 98.88 68 ASN A O 1
ATOM 503 N N . PHE A 1 69 ? -2.199 -24.016 -15.039 1 98.81 69 PHE A N 1
ATOM 504 C CA . PHE A 1 69 ? -2.414 -25.078 -14.062 1 98.81 69 PHE A CA 1
ATOM 505 C C . PHE A 1 69 ? -2.855 -26.359 -14.75 1 98.81 69 PHE A C 1
ATOM 507 O O . PHE A 1 69 ? -3.182 -26.344 -15.938 1 98.81 69 PHE A O 1
ATOM 514 N N . ARG A 1 70 ? -2.844 -27.469 -13.977 1 98.25 70 ARG A N 1
ATOM 515 C CA . ARG A 1 70 ? -3.303 -28.766 -14.461 1 98.25 70 ARG A CA 1
ATOM 516 C C . ARG A 1 70 ? -4.68 -28.641 -15.109 1 98.25 70 ARG A C 1
ATOM 518 O O . ARG A 1 70 ? -5.582 -28.016 -14.555 1 98.25 70 ARG A O 1
ATOM 525 N N . GLY A 1 71 ? -4.742 -29.219 -16.328 1 97.94 71 GLY A N 1
ATOM 526 C CA . GLY A 1 71 ? -6.02 -29.297 -17.016 1 97.94 71 GLY A CA 1
ATOM 527 C C . GLY A 1 71 ? -6.297 -28.094 -17.891 1 97.94 71 GLY A C 1
ATOM 528 O O . GLY A 1 71 ? -7.297 -28.062 -18.609 1 97.94 71 GLY A O 1
ATOM 529 N N . VAL A 1 72 ? -5.492 -27.125 -17.875 1 98.56 72 VAL A N 1
ATOM 530 C CA . VAL A 1 72 ? -5.691 -25.922 -18.688 1 98.56 72 VAL A CA 1
ATOM 531 C C . VAL A 1 72 ? -4.73 -25.922 -19.875 1 98.56 72 VAL A C 1
ATOM 533 O O . VAL A 1 72 ? -3.535 -26.172 -19.703 1 98.56 72 VAL A O 1
ATOM 536 N N . GLY A 1 73 ? -5.254 -25.656 -21.062 1 97.5 73 GLY A N 1
ATOM 537 C CA . GLY A 1 73 ? -4.414 -25.656 -22.25 1 97.5 73 GLY A CA 1
ATOM 538 C C . GLY A 1 73 ? -3.664 -26.953 -22.453 1 97.5 73 GLY A C 1
ATOM 539 O O . GLY A 1 73 ? -4.27 -28.031 -22.469 1 97.5 73 GLY A O 1
ATOM 540 N N . ASP A 1 74 ? -2.295 -26.859 -22.562 1 98.12 74 ASP A N 1
ATOM 541 C CA . ASP A 1 74 ? -1.476 -28.031 -22.859 1 98.12 74 ASP A CA 1
ATOM 542 C C . ASP A 1 74 ? -0.912 -28.641 -21.578 1 98.12 74 ASP A C 1
ATOM 544 O O . ASP A 1 74 ? -0.112 -29.578 -21.625 1 98.12 74 ASP A O 1
ATOM 548 N N . SER A 1 75 ? -1.289 -28.047 -20.469 1 98.75 75 SER A N 1
ATOM 549 C CA . SER A 1 75 ? -0.88 -28.656 -19.203 1 98.75 75 SER A CA 1
ATOM 550 C C . SER A 1 75 ? -1.709 -29.891 -18.891 1 98.75 75 SER A C 1
ATOM 552 O O . SER A 1 75 ? -2.93 -29.891 -19.062 1 98.75 75 SER A O 1
ATOM 554 N N . GLU A 1 76 ? -1.038 -30.938 -18.469 1 98.75 76 GLU A N 1
ATOM 555 C CA . GLU A 1 76 ? -1.701 -32.219 -18.203 1 98.75 76 GLU A CA 1
ATOM 556 C C . GLU A 1 76 ? -2.195 -32.281 -16.766 1 98.75 76 GLU A C 1
ATOM 558 O O . GLU A 1 76 ? -1.831 -31.453 -15.93 1 98.75 76 GLU A O 1
ATOM 563 N N . GLY A 1 77 ? -3.08 -33.281 -16.516 1 98.25 77 GLY A N 1
ATOM 564 C CA . GLY A 1 77 ? -3.668 -33.438 -15.195 1 98.25 77 GLY A CA 1
ATOM 565 C C . GLY A 1 77 ? -5.016 -32.75 -15.055 1 98.25 77 GLY A C 1
ATOM 566 O O . GLY A 1 77 ? -5.719 -32.531 -16.047 1 98.25 77 GLY A O 1
ATOM 567 N N . GLY A 1 78 ? -5.473 -32.531 -13.758 1 98.12 78 GLY A N 1
ATOM 568 C CA . GLY A 1 78 ? -6.758 -31.891 -13.469 1 98.12 78 GLY A CA 1
ATOM 569 C C . GLY A 1 78 ? -6.773 -31.156 -12.148 1 98.12 78 GLY A C 1
ATOM 570 O O . GLY A 1 78 ? -5.871 -31.328 -11.32 1 98.12 78 GLY A O 1
ATOM 571 N N . PHE A 1 79 ? -7.836 -30.375 -12.016 1 98.12 79 PHE A N 1
ATOM 572 C CA . PHE A 1 79 ? -8.016 -29.547 -10.836 1 98.12 79 PHE A CA 1
ATOM 573 C C . PHE A 1 79 ? -7.898 -30.375 -9.562 1 98.12 79 PHE A C 1
ATOM 575 O O . PHE A 1 79 ? -8.531 -31.438 -9.445 1 98.12 79 PHE A O 1
ATOM 582 N N . ASP A 1 80 ? -7.059 -29.922 -8.578 1 98.44 80 ASP A N 1
ATOM 583 C CA . ASP A 1 80 ? -6.832 -30.719 -7.371 1 98.44 80 ASP A CA 1
ATOM 584 C C . ASP A 1 80 ? -6.895 -29.828 -6.125 1 98.44 80 ASP A C 1
ATOM 586 O O . ASP A 1 80 ? -6.133 -30.031 -5.176 1 98.44 80 ASP A O 1
ATOM 590 N N . ARG A 1 81 ? -7.684 -28.781 -6.133 1 98.19 81 ARG A N 1
ATOM 591 C CA . ARG A 1 81 ? -8.023 -27.922 -4.996 1 98.19 81 ARG A CA 1
ATOM 592 C C . ARG A 1 81 ? -6.766 -27.359 -4.34 1 98.19 81 ARG A C 1
ATOM 594 O O . ARG A 1 81 ? -6.617 -27.438 -3.117 1 98.19 81 ARG A O 1
ATOM 601 N N . ALA A 1 82 ? -5.777 -26.953 -5.105 1 98.56 82 ALA A N 1
ATOM 602 C CA . ALA A 1 82 ? -4.555 -26.234 -4.754 1 98.56 82 ALA A CA 1
ATOM 603 C C . ALA A 1 82 ? -3.488 -27.188 -4.23 1 98.56 82 ALA A C 1
ATOM 605 O O . ALA A 1 82 ? -2.328 -26.812 -4.062 1 98.56 82 ALA A O 1
ATOM 606 N N . VAL A 1 83 ? -3.824 -28.516 -4.027 1 98.69 83 VAL A N 1
ATOM 607 C CA . VAL A 1 83 ? -2.832 -29.469 -3.531 1 98.69 83 VAL A CA 1
ATOM 608 C C . VAL A 1 83 ? -1.868 -29.844 -4.656 1 98.69 83 VAL A C 1
ATOM 610 O O . VAL A 1 83 ? -0.673 -29.547 -4.582 1 98.69 83 VAL A O 1
ATOM 613 N N . GLY A 1 84 ? -2.395 -30.438 -5.719 1 98.62 84 GLY A N 1
ATOM 614 C CA . GLY A 1 84 ? -1.57 -30.812 -6.852 1 98.62 84 GLY A CA 1
ATOM 615 C C . GLY A 1 84 ? -0.936 -29.625 -7.555 1 98.62 84 GLY A C 1
ATOM 616 O O . GLY A 1 84 ? 0.208 -29.719 -8.008 1 98.62 84 GLY A O 1
ATOM 617 N N . GLU A 1 85 ? -1.746 -28.531 -7.684 1 98.75 85 GLU A N 1
ATOM 618 C CA . GLU A 1 85 ? -1.22 -27.312 -8.297 1 98.75 85 GLU A CA 1
ATOM 619 C C . GLU A 1 85 ? -0.011 -26.781 -7.527 1 98.75 85 GLU A C 1
ATOM 621 O O . GLU A 1 85 ? 0.976 -26.359 -8.125 1 98.75 85 GLU A O 1
ATOM 626 N N . THR A 1 86 ? -0.053 -26.781 -6.148 1 98.81 86 THR A N 1
ATOM 627 C CA . THR A 1 86 ? 1.068 -26.359 -5.316 1 98.81 86 THR A CA 1
ATOM 628 C C . THR A 1 86 ? 2.277 -27.266 -5.535 1 98.81 86 THR A C 1
ATOM 630 O O . THR A 1 86 ? 3.396 -26.781 -5.719 1 98.81 86 THR A O 1
ATOM 633 N N .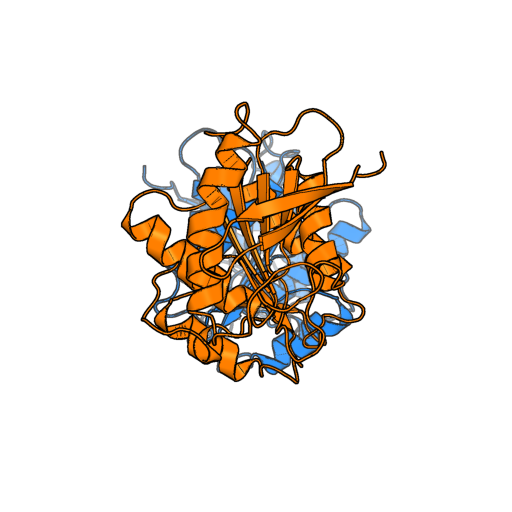 GLU A 1 87 ? 2.023 -28.562 -5.562 1 98.69 87 GLU A N 1
ATOM 634 C CA . GLU A 1 87 ? 3.094 -29.531 -5.82 1 98.69 87 GLU A CA 1
ATOM 635 C C . GLU A 1 87 ? 3.742 -29.281 -7.18 1 98.69 87 GLU A C 1
ATOM 637 O O . GLU A 1 87 ? 4.969 -29.312 -7.301 1 98.69 87 GLU A O 1
ATOM 642 N N . ASP A 1 88 ? 2.949 -29.031 -8.156 1 98.81 88 ASP A N 1
ATOM 643 C CA . ASP A 1 88 ? 3.451 -28.75 -9.5 1 98.81 88 ASP A CA 1
ATOM 644 C C . ASP A 1 88 ? 4.355 -27.531 -9.508 1 98.81 88 ASP A C 1
ATOM 646 O O . ASP A 1 88 ? 5.406 -27.531 -10.156 1 98.81 88 ASP A O 1
ATOM 650 N N . MET A 1 89 ? 3.955 -26.453 -8.828 1 98.81 89 MET A N 1
ATOM 651 C CA . MET A 1 89 ? 4.754 -25.234 -8.812 1 98.81 89 MET A CA 1
ATOM 652 C C . MET A 1 89 ? 6.07 -25.453 -8.07 1 98.81 89 MET A C 1
ATOM 654 O O . MET A 1 89 ? 7.113 -24.938 -8.484 1 98.81 89 MET A O 1
ATOM 658 N N . LEU A 1 90 ? 6.008 -26.219 -6.941 1 98.69 90 LEU A N 1
ATOM 659 C CA . LEU A 1 90 ? 7.23 -26.516 -6.203 1 98.69 90 LEU A CA 1
ATOM 660 C C . LEU A 1 90 ? 8.219 -27.281 -7.074 1 98.69 90 LEU A C 1
ATOM 662 O O . LEU A 1 90 ? 9.43 -27.094 -6.961 1 98.69 90 LEU A O 1
ATOM 666 N N . GLY A 1 91 ? 7.699 -28.141 -7.93 1 98.5 91 GLY A N 1
ATOM 667 C CA . GLY A 1 91 ? 8.531 -28.875 -8.867 1 98.5 91 GLY A CA 1
ATOM 668 C C . GLY A 1 91 ? 8.984 -28.031 -10.047 1 98.5 91 GLY A C 1
ATOM 669 O O . GLY A 1 91 ? 10.055 -28.266 -10.609 1 98.5 91 GLY A O 1
ATOM 670 N N . LEU A 1 92 ? 8.219 -27.062 -10.461 1 98.81 92 LEU A N 1
ATOM 671 C CA . LEU A 1 92 ? 8.492 -26.203 -11.609 1 98.81 92 LEU A CA 1
ATOM 672 C C . LEU A 1 92 ? 9.633 -25.234 -11.32 1 98.81 92 LEU A C 1
ATOM 674 O O . LEU A 1 92 ? 10.469 -24.969 -12.188 1 98.81 92 LEU A O 1
ATOM 678 N N . ILE A 1 93 ? 9.711 -24.75 -10.078 1 98.5 93 ILE A N 1
ATOM 679 C CA . ILE A 1 93 ? 10.617 -23.672 -9.688 1 98.5 93 ILE A CA 1
ATOM 680 C C . ILE A 1 93 ? 12.062 -24.109 -9.922 1 98.5 93 ILE A C 1
ATOM 682 O O . ILE A 1 93 ? 12.836 -23.406 -10.578 1 98.5 93 ILE A O 1
ATOM 686 N N . PRO A 1 94 ? 12.516 -25.344 -9.516 1 98 94 PRO A N 1
ATOM 687 C CA . PRO A 1 94 ? 13.891 -25.75 -9.844 1 98 94 PRO A CA 1
ATOM 688 C C . PRO A 1 94 ? 14.117 -25.906 -11.344 1 98 94 PRO A C 1
ATOM 690 O O . PRO A 1 94 ? 15.219 -25.656 -11.836 1 98 94 PRO A O 1
ATOM 693 N N . GLN A 1 95 ? 13.117 -26.297 -12.109 1 98.69 95 GLN A N 1
ATOM 694 C CA . GLN A 1 95 ? 13.242 -26.422 -13.562 1 98.69 95 GLN A CA 1
ATOM 695 C C . GLN A 1 95 ? 13.438 -25.062 -14.219 1 98.69 95 GLN A C 1
ATOM 697 O O . GLN A 1 95 ? 14.211 -24.922 -15.164 1 98.69 95 GLN A O 1
ATOM 702 N N . ILE A 1 96 ? 12.719 -24.047 -13.742 1 98.38 96 ILE A N 1
ATOM 703 C CA . ILE A 1 96 ? 12.875 -22.688 -14.234 1 98.38 96 ILE A CA 1
ATOM 704 C C . ILE A 1 96 ? 14.312 -22.219 -13.992 1 98.38 96 ILE A C 1
ATOM 706 O O . ILE A 1 96 ? 14.945 -21.656 -14.891 1 98.38 96 ILE A O 1
ATOM 710 N N . ARG A 1 97 ? 14.789 -22.469 -12.812 1 97.75 97 ARG A N 1
ATOM 711 C CA . ARG A 1 97 ? 16.156 -22.062 -12.477 1 97.75 97 ARG A CA 1
ATOM 712 C C . ARG A 1 97 ? 17.172 -22.734 -13.391 1 97.75 97 ARG A C 1
ATOM 714 O O . ARG A 1 97 ? 18.172 -22.141 -13.758 1 97.75 97 ARG A O 1
ATOM 721 N N . GLN A 1 98 ? 16.906 -23.953 -13.695 1 97.88 98 GLN A N 1
ATOM 722 C CA . GLN A 1 98 ? 17.781 -24.672 -14.617 1 97.88 98 GLN A CA 1
ATOM 723 C C . GLN A 1 98 ? 17.719 -24.078 -16.016 1 97.88 98 GLN A C 1
ATOM 725 O O . GLN A 1 98 ? 18.719 -24.047 -16.734 1 97.88 98 GLN A O 1
ATOM 730 N N . THR A 1 99 ? 16.562 -23.641 -16.391 1 97.81 99 THR A N 1
ATOM 731 C CA . THR A 1 99 ? 16.328 -23.062 -17.719 1 97.81 99 THR A CA 1
ATOM 732 C C . THR A 1 99 ? 16.953 -21.688 -17.828 1 97.81 99 THR A C 1
ATOM 734 O O . THR A 1 99 ? 17.297 -21.234 -18.922 1 97.81 99 THR A O 1
ATOM 737 N N . LEU A 1 100 ? 17.062 -21.016 -16.656 1 97.44 100 LEU A N 1
ATOM 738 C CA . LEU A 1 100 ? 17.641 -19.672 -16.594 1 97.44 100 LEU A CA 1
ATOM 739 C C . LEU A 1 100 ? 18.875 -19.656 -15.703 1 97.44 100 LEU A C 1
ATOM 741 O O . LEU A 1 100 ? 18.906 -18.953 -14.688 1 97.44 100 LEU A O 1
ATOM 745 N N . PRO A 1 101 ? 19.922 -20.297 -16.109 1 96.75 101 PRO A N 1
ATOM 746 C CA . PRO A 1 101 ? 21.078 -20.484 -15.219 1 96.75 101 PRO A CA 1
ATOM 747 C C . PRO A 1 101 ? 21.703 -19.156 -14.789 1 96.75 101 PRO A C 1
ATOM 749 O O . PRO A 1 101 ? 22.188 -19.047 -13.656 1 96.75 101 PRO A O 1
ATOM 752 N N . GLU A 1 102 ? 21.656 -18.172 -15.594 1 96.56 102 GLU A N 1
ATOM 753 C CA . GLU A 1 102 ? 22.25 -16.859 -15.266 1 96.56 102 GLU A CA 1
ATOM 754 C C . GLU A 1 102 ? 21.453 -16.156 -14.172 1 96.56 102 GLU A C 1
ATOM 756 O O . GLU A 1 102 ? 21.953 -15.227 -13.539 1 96.56 102 GLU A O 1
ATOM 761 N N . LEU A 1 103 ? 20.234 -16.594 -13.969 1 97.62 103 LEU A N 1
ATOM 762 C CA . LEU A 1 103 ? 19.344 -15.977 -12.992 1 97.62 103 LEU A CA 1
ATOM 763 C C . LEU A 1 103 ? 19.016 -16.953 -11.867 1 97.62 103 LEU A C 1
ATOM 765 O O . LEU A 1 103 ? 18.109 -16.703 -11.07 1 97.62 103 LEU A O 1
ATOM 769 N N . ALA A 1 104 ? 19.734 -18 -11.812 1 94.44 104 ALA A N 1
ATOM 770 C CA . ALA A 1 104 ? 19.391 -19.094 -10.891 1 94.44 104 ALA A CA 1
ATOM 771 C C . ALA A 1 104 ? 19.406 -18.594 -9.445 1 94.44 104 ALA A C 1
ATOM 773 O O . ALA A 1 104 ? 18.578 -19.016 -8.641 1 94.44 104 ALA A O 1
ATOM 774 N N . ASP A 1 105 ? 20.297 -17.594 -9.133 1 93.88 105 ASP A N 1
ATOM 775 C CA . ASP A 1 105 ? 20.422 -17.094 -7.773 1 93.88 105 ASP A CA 1
ATOM 776 C C . ASP A 1 105 ? 19.859 -15.68 -7.656 1 93.88 105 ASP A C 1
ATOM 778 O O . ASP A 1 105 ? 19.984 -15.039 -6.609 1 93.88 105 ASP A O 1
ATOM 782 N N . ALA A 1 106 ? 19.281 -15.242 -8.75 1 96.56 106 ALA A N 1
ATOM 783 C CA . ALA A 1 106 ? 18.703 -13.906 -8.758 1 96.56 106 ALA A CA 1
ATOM 784 C C . ALA A 1 106 ? 17.406 -13.859 -7.957 1 96.56 106 ALA A C 1
ATOM 786 O O . ALA A 1 106 ? 16.781 -14.898 -7.711 1 96.56 106 ALA A O 1
ATOM 787 N N . PRO A 1 107 ? 17.016 -12.695 -7.508 1 95.56 107 PRO A N 1
ATOM 788 C CA . PRO A 1 107 ? 15.734 -12.555 -6.828 1 95.56 107 PRO A CA 1
ATOM 789 C C . PRO A 1 107 ? 14.555 -12.93 -7.723 1 95.56 107 PRO A C 1
ATOM 791 O O . PRO A 1 107 ? 14.609 -12.742 -8.938 1 95.56 107 PRO A O 1
ATOM 794 N N . TRP A 1 108 ? 13.578 -13.477 -7.121 1 98.31 108 TRP A N 1
ATOM 795 C CA . TRP A 1 108 ? 12.344 -13.727 -7.863 1 98.31 108 TRP A CA 1
ATOM 796 C C . TRP A 1 108 ? 11.125 -13.438 -7.004 1 98.31 108 TRP A C 1
ATOM 798 O O . TRP A 1 108 ? 11.227 -13.328 -5.781 1 98.31 108 TRP A O 1
ATOM 808 N N . VAL A 1 109 ? 9.992 -13.172 -7.676 1 98.81 109 VAL A N 1
ATOM 809 C CA . VAL A 1 109 ? 8.766 -12.797 -6.98 1 98.81 109 VAL A CA 1
ATOM 810 C C . VAL A 1 109 ? 7.629 -13.734 -7.387 1 98.81 109 VAL A C 1
ATOM 812 O O . VAL A 1 109 ? 7.68 -14.359 -8.453 1 98.81 109 VAL A O 1
ATOM 815 N N . LEU A 1 110 ? 6.754 -13.914 -6.469 1 98.94 110 LEU A N 1
ATOM 816 C CA . LEU A 1 110 ? 5.621 -14.82 -6.629 1 98.94 110 LEU A CA 1
ATOM 817 C C . LEU A 1 110 ? 4.301 -14.062 -6.551 1 98.94 110 LEU A C 1
ATOM 819 O O . LEU A 1 110 ? 4.094 -13.258 -5.641 1 98.94 110 LEU A O 1
ATOM 823 N N . GLY A 1 111 ? 3.484 -14.188 -7.551 1 98.88 111 GLY A N 1
ATOM 824 C CA . GLY A 1 111 ? 2.176 -13.562 -7.566 1 98.88 111 GLY A CA 1
ATOM 825 C C . GLY A 1 111 ? 1.055 -14.516 -7.918 1 98.88 111 GLY A C 1
ATOM 826 O O . GLY A 1 111 ? 1.296 -15.57 -8.516 1 98.88 111 GLY A O 1
ATOM 827 N N . GLY A 1 112 ? -0.118 -14.211 -7.57 1 98.94 112 GLY A N 1
ATOM 828 C CA . GLY A 1 112 ? -1.301 -14.977 -7.918 1 98.94 112 GLY A CA 1
ATOM 829 C C . GLY A 1 112 ? -2.572 -14.148 -7.926 1 98.94 112 GLY A C 1
ATOM 830 O O . GLY A 1 112 ? -2.641 -13.109 -7.273 1 98.94 112 GLY A O 1
ATOM 831 N N . PHE A 1 113 ? -3.5 -14.656 -8.742 1 98.94 113 PHE A N 1
ATOM 832 C CA . PHE A 1 113 ? -4.832 -14.062 -8.789 1 98.94 113 PHE A CA 1
ATOM 833 C C . PHE A 1 113 ? -5.898 -15.102 -8.438 1 98.94 113 PHE A C 1
ATOM 835 O O . PHE A 1 113 ? -5.945 -16.172 -9.039 1 98.94 113 PHE A O 1
ATOM 842 N N . SER A 1 114 ? -6.812 -14.711 -7.453 1 98.81 114 SER A N 1
ATOM 843 C CA . SER A 1 114 ? -7.934 -15.562 -7.062 1 98.81 114 SER A CA 1
ATOM 844 C C . SER A 1 114 ? -7.453 -16.953 -6.656 1 98.81 114 SER A C 1
ATOM 846 O O . SER A 1 114 ? -6.668 -17.094 -5.719 1 98.81 114 SER A O 1
ATOM 848 N N . PHE A 1 115 ? -7.879 -18.062 -7.289 1 98.88 115 PHE A N 1
ATOM 849 C CA . PHE A 1 115 ? -7.398 -19.406 -6.988 1 98.88 115 PHE A CA 1
ATOM 850 C C . PHE A 1 115 ? -5.875 -19.453 -6.984 1 98.88 115 PHE A C 1
ATOM 852 O O . PHE A 1 115 ? -5.27 -20.109 -6.133 1 98.88 115 PHE A O 1
ATOM 859 N N . GLY A 1 116 ? -5.242 -18.719 -7.852 1 98.94 116 GLY A N 1
ATOM 860 C CA . GLY A 1 116 ? -3.791 -18.656 -7.926 1 98.94 116 GLY A CA 1
ATOM 861 C C . GLY A 1 116 ? -3.156 -18.125 -6.656 1 98.94 116 GLY A C 1
ATOM 862 O O . GLY A 1 116 ? -2.002 -18.438 -6.352 1 98.94 116 GLY A O 1
ATOM 863 N N . THR A 1 117 ? -3.881 -17.312 -5.938 1 98.94 117 THR A N 1
ATOM 864 C CA . THR A 1 117 ? -3.363 -16.812 -4.672 1 98.94 117 THR A CA 1
ATOM 865 C C . THR A 1 117 ? -3.242 -17.938 -3.648 1 98.94 117 THR A C 1
ATOM 867 O O . THR A 1 117 ? -2.34 -17.922 -2.809 1 98.94 117 THR A O 1
ATOM 870 N N . ALA A 1 118 ? -4.18 -18.891 -3.645 1 98.81 118 ALA A N 1
ATOM 871 C CA . ALA A 1 118 ? -4.102 -20.031 -2.736 1 98.81 118 ALA A CA 1
ATOM 872 C C . ALA A 1 118 ? -2.855 -20.875 -3.012 1 98.81 118 ALA A C 1
ATOM 874 O O . ALA A 1 118 ? -2.141 -21.25 -2.084 1 98.81 118 ALA A O 1
ATOM 875 N N . VAL A 1 119 ? -2.611 -21.094 -4.262 1 98.94 119 VAL A N 1
ATOM 876 C CA . VAL A 1 119 ? -1.424 -21.844 -4.652 1 98.94 119 VAL A CA 1
ATOM 877 C C . VAL A 1 119 ? -0.169 -21.047 -4.293 1 98.94 119 VAL A C 1
ATOM 879 O O . VAL A 1 119 ? 0.758 -21.578 -3.682 1 98.94 119 VAL A O 1
ATOM 882 N N . ALA A 1 120 ? -0.175 -19.781 -4.598 1 98.94 120 ALA A N 1
ATOM 883 C CA . ALA A 1 120 ? 0.98 -18.922 -4.336 1 98.94 120 ALA A CA 1
ATOM 884 C C . ALA A 1 120 ? 1.293 -18.859 -2.844 1 98.94 120 ALA A C 1
ATOM 886 O O . ALA A 1 120 ? 2.453 -18.969 -2.441 1 98.94 120 ALA A O 1
ATOM 887 N N . ALA A 1 121 ? 0.273 -18.688 -2.027 1 98.88 121 ALA A N 1
ATOM 888 C CA . ALA A 1 121 ? 0.461 -18.594 -0.581 1 98.88 121 ALA A CA 1
ATOM 889 C C . ALA A 1 121 ? 1.064 -19.891 -0.028 1 98.88 121 ALA A C 1
ATOM 891 O O . ALA A 1 121 ? 1.968 -19.844 0.81 1 98.88 121 ALA A O 1
ATOM 892 N N . GLN A 1 122 ? 0.612 -21.016 -0.484 1 98.81 122 GLN A N 1
ATOM 893 C CA . GLN A 1 122 ? 1.103 -22.297 -0.002 1 98.81 122 GLN A CA 1
ATOM 894 C C . GLN A 1 122 ? 2.521 -22.562 -0.495 1 98.81 122 GLN A C 1
ATOM 896 O O . GLN A 1 122 ? 3.359 -23.078 0.253 1 98.81 122 GLN A O 1
ATOM 901 N N . VAL A 1 123 ? 2.764 -22.234 -1.804 1 98.88 123 VAL A N 1
ATOM 902 C CA . VAL A 1 123 ? 4.117 -22.344 -2.338 1 98.88 123 VAL A CA 1
ATOM 903 C C . VAL A 1 123 ? 5.074 -21.5 -1.511 1 98.88 123 VAL A C 1
ATOM 905 O O . VAL A 1 123 ? 6.133 -21.969 -1.089 1 98.88 123 VAL A O 1
ATOM 908 N N . TYR A 1 124 ? 4.723 -20.234 -1.233 1 98.88 124 TYR A N 1
ATOM 909 C CA . TYR A 1 124 ? 5.559 -19.344 -0.437 1 98.88 124 TYR A CA 1
ATOM 910 C C . TYR A 1 124 ? 5.848 -19.953 0.931 1 98.88 124 TYR A C 1
ATOM 912 O O . TYR A 1 124 ? 7.008 -20.031 1.353 1 98.88 124 TYR A O 1
ATOM 920 N N . ALA A 1 125 ? 4.785 -20.344 1.62 1 98.5 125 ALA A N 1
ATOM 921 C CA . ALA A 1 125 ? 4.918 -20.844 2.984 1 98.5 125 ALA A CA 1
ATOM 922 C C . ALA A 1 125 ? 5.848 -22.062 3.035 1 98.5 125 ALA A C 1
ATOM 924 O O . ALA A 1 125 ? 6.715 -22.141 3.91 1 98.5 125 ALA A O 1
ATOM 925 N N . MET A 1 126 ? 5.684 -22.969 2.125 1 98.25 126 MET A N 1
ATOM 926 C CA . MET A 1 126 ? 6.488 -24.188 2.105 1 98.25 126 MET A CA 1
ATOM 927 C C . MET A 1 126 ? 7.945 -23.875 1.785 1 98.25 126 MET A C 1
ATOM 929 O O . MET A 1 126 ? 8.852 -24.453 2.379 1 98.25 126 MET A O 1
ATOM 933 N N . LEU A 1 127 ? 8.172 -22.953 0.862 1 98.44 127 LEU A N 1
ATOM 934 C CA . LEU A 1 127 ? 9.539 -22.562 0.532 1 98.44 127 LEU A CA 1
ATOM 935 C C . LEU A 1 127 ? 10.18 -21.797 1.689 1 98.44 127 LEU A C 1
ATOM 937 O O . LEU A 1 127 ? 11.367 -21.953 1.959 1 98.44 127 LEU A O 1
ATOM 941 N N . ALA A 1 128 ? 9.391 -20.953 2.311 1 97.94 128 ALA A N 1
ATOM 942 C CA . ALA A 1 128 ? 9.891 -20.188 3.441 1 97.94 128 ALA A CA 1
ATOM 943 C C . ALA A 1 128 ? 10.375 -21.094 4.562 1 97.94 128 ALA A C 1
ATOM 945 O O . ALA A 1 128 ? 11.375 -20.812 5.223 1 97.94 128 ALA A O 1
ATOM 946 N N . GLU A 1 129 ? 9.648 -22.156 4.82 1 97.06 129 GLU A N 1
ATOM 947 C CA . GLU A 1 129 ? 10.031 -23.141 5.832 1 97.06 129 GLU A CA 1
ATOM 948 C C . GLU A 1 129 ? 11.398 -23.75 5.523 1 97.06 129 GLU A C 1
ATOM 950 O O . GLU A 1 129 ? 12.07 -24.266 6.418 1 97.06 129 GLU A O 1
ATOM 955 N N . GLN A 1 130 ? 11.82 -23.688 4.281 1 96.38 130 GLN A N 1
ATOM 956 C CA . GLN A 1 130 ? 13.094 -24.25 3.846 1 96.38 130 GLN A CA 1
ATOM 957 C C . GLN A 1 130 ? 14.133 -23.156 3.637 1 96.38 130 GLN A C 1
ATOM 959 O O . GLN A 1 130 ? 15.219 -23.406 3.1 1 96.38 130 GLN A O 1
ATOM 964 N N . GLY A 1 131 ? 13.852 -21.906 3.951 1 95.88 131 GLY A N 1
ATOM 965 C CA . GLY A 1 131 ? 14.766 -20.797 3.777 1 95.88 131 GLY A CA 1
ATOM 966 C C . GLY A 1 131 ? 14.945 -20.391 2.324 1 95.88 131 GLY A C 1
ATOM 967 O O . GLY A 1 131 ? 15.977 -19.828 1.959 1 95.88 131 GLY A O 1
ATOM 968 N N . ALA A 1 132 ? 13.938 -20.719 1.479 1 96.69 132 ALA A N 1
ATOM 969 C CA . ALA A 1 132 ? 14.07 -20.5 0.042 1 96.69 132 ALA A CA 1
ATOM 970 C C . ALA A 1 132 ? 12.922 -19.641 -0.48 1 96.69 132 ALA A C 1
ATOM 972 O O . ALA A 1 132 ? 12.438 -19.844 -1.599 1 96.69 132 ALA A O 1
ATOM 973 N N . ALA A 1 133 ? 12.383 -18.703 0.355 1 97.12 133 ALA A N 1
ATOM 974 C CA . ALA A 1 133 ? 11.227 -17.891 -0.004 1 97.12 133 ALA A CA 1
ATOM 975 C C . ALA A 1 133 ? 11.57 -16.906 -1.117 1 97.12 133 ALA A C 1
ATOM 977 O O . ALA A 1 133 ? 12.703 -16.438 -1.213 1 97.12 133 ALA A O 1
ATOM 978 N N . PRO A 1 134 ? 10.594 -16.641 -2.018 1 98.12 134 PRO A N 1
ATOM 979 C CA . PRO A 1 134 ? 10.789 -15.547 -2.979 1 98.12 134 PRO A CA 1
ATOM 980 C C . PRO A 1 134 ? 10.984 -14.188 -2.303 1 98.12 134 PRO A C 1
ATOM 982 O O . PRO A 1 134 ? 10.695 -14.047 -1.111 1 98.12 134 PRO A O 1
ATOM 985 N N . GLN A 1 135 ? 11.484 -13.242 -3.047 1 98 135 GLN A N 1
ATOM 986 C CA . GLN A 1 135 ? 11.789 -11.906 -2.555 1 98 135 GLN A CA 1
ATOM 987 C C . GLN A 1 135 ? 10.516 -11.133 -2.23 1 98 135 GLN A C 1
ATOM 989 O O . GLN A 1 135 ? 10.531 -10.227 -1.395 1 98 135 GLN A O 1
ATOM 994 N N . ALA A 1 136 ? 9.453 -11.469 -2.936 1 98.69 136 ALA A N 1
ATOM 995 C CA . ALA A 1 136 ? 8.172 -10.812 -2.695 1 98.69 136 ALA A CA 1
ATOM 996 C C . ALA A 1 136 ? 7.012 -11.75 -3.02 1 98.69 136 ALA A C 1
ATOM 998 O O . ALA A 1 136 ? 7.137 -12.633 -3.871 1 98.69 136 ALA A O 1
ATOM 999 N N . LEU A 1 137 ? 5.914 -11.57 -2.312 1 98.94 137 LEU A N 1
ATOM 1000 C CA . LEU A 1 137 ? 4.645 -12.258 -2.533 1 98.94 137 LEU A CA 1
ATOM 1001 C C . LEU A 1 137 ? 3.523 -11.25 -2.787 1 98.94 137 LEU A C 1
ATOM 1003 O O . LEU A 1 137 ? 3.371 -10.281 -2.039 1 98.94 137 LEU A O 1
ATOM 1007 N N . MET A 1 138 ? 2.779 -11.398 -3.891 1 98.94 138 MET A N 1
ATOM 1008 C CA . MET A 1 138 ? 1.697 -10.5 -4.277 1 98.94 138 MET A CA 1
ATOM 1009 C C . MET A 1 138 ? 0.413 -11.281 -4.547 1 98.94 138 MET A C 1
ATOM 1011 O O . MET A 1 138 ? 0.385 -12.164 -5.406 1 98.94 138 MET A O 1
ATOM 1015 N N . LEU A 1 139 ? -0.605 -10.984 -3.834 1 98.94 139 LEU A N 1
ATOM 1016 C CA . LEU A 1 139 ? -1.863 -11.719 -3.898 1 98.94 139 LEU A CA 1
ATOM 1017 C C . LEU A 1 139 ? -3.012 -10.797 -4.293 1 98.94 139 LEU A C 1
ATOM 1019 O O . LEU A 1 139 ? -3.393 -9.914 -3.523 1 98.94 139 LEU A O 1
ATOM 1023 N N . MET A 1 140 ? -3.574 -10.992 -5.488 1 98.94 140 MET A N 1
ATOM 1024 C CA . MET A 1 140 ? -4.695 -10.188 -5.965 1 98.94 140 MET A CA 1
ATOM 1025 C C . MET A 1 140 ? -6.004 -10.961 -5.855 1 98.94 140 MET A C 1
ATOM 1027 O O . MET A 1 140 ? -6.105 -12.094 -6.344 1 98.94 140 MET A O 1
ATOM 1031 N N . GLY A 1 141 ? -7.012 -10.312 -5.207 1 98.88 141 GLY A N 1
ATOM 1032 C CA . GLY A 1 141 ? -8.281 -11 -5.043 1 98.88 141 GLY A CA 1
ATOM 1033 C C . GLY A 1 141 ? -8.141 -12.352 -4.371 1 98.88 141 GLY A C 1
ATOM 1034 O O . GLY A 1 141 ? -8.656 -13.359 -4.871 1 98.88 141 GLY A O 1
ATOM 1035 N N . PRO A 1 142 ? -7.527 -12.398 -3.234 1 98.88 142 PRO A N 1
ATOM 1036 C CA . PRO A 1 142 ? -7.137 -13.688 -2.664 1 98.88 142 PRO A CA 1
ATOM 1037 C C . PRO A 1 142 ? -8.336 -14.57 -2.332 1 98.88 142 PRO A C 1
ATOM 1039 O O . PRO A 1 142 ? -9.305 -14.102 -1.724 1 98.88 142 PRO A O 1
ATOM 1042 N N . ALA A 1 143 ? -8.258 -15.789 -2.744 1 98.62 143 ALA A N 1
ATOM 1043 C CA . ALA A 1 143 ? -9.18 -16.875 -2.396 1 98.62 143 ALA A CA 1
ATOM 1044 C C . ALA A 1 143 ? -8.492 -17.938 -1.546 1 98.62 143 ALA A C 1
ATOM 1046 O O . ALA A 1 143 ? -8.859 -19.109 -1.593 1 98.62 143 ALA A O 1
ATOM 1047 N N . VAL A 1 144 ? -7.48 -17.578 -0.811 1 98.69 144 VAL A N 1
ATOM 1048 C CA . VAL A 1 144 ? -6.586 -18.484 -0.106 1 98.69 144 VAL A CA 1
ATOM 1049 C C . VAL A 1 144 ? -7.383 -19.344 0.873 1 98.69 144 VAL A C 1
ATOM 1051 O O . VAL A 1 144 ? -7.242 -20.578 0.893 1 98.69 144 VAL A O 1
ATOM 1054 N N . ALA A 1 145 ? -8.266 -18.75 1.607 1 97.75 145 ALA A N 1
ATOM 1055 C CA . ALA A 1 145 ? -9.008 -19.438 2.67 1 97.75 145 ALA A CA 1
ATOM 1056 C C . ALA A 1 145 ? -9.867 -20.562 2.105 1 97.75 145 ALA A C 1
ATOM 1058 O O . ALA A 1 145 ? -10.148 -21.547 2.801 1 97.75 145 ALA A O 1
ATOM 1059 N N . ARG A 1 146 ? -10.219 -20.469 0.878 1 98.25 146 ARG A N 1
ATOM 1060 C CA . ARG A 1 146 ? -11.133 -21.422 0.262 1 98.25 146 ARG A CA 1
ATOM 1061 C C . ARG A 1 146 ? -10.398 -22.688 -0.15 1 98.25 146 ARG A C 1
ATOM 1063 O O . ARG A 1 146 ? -11.023 -23.734 -0.322 1 98.25 146 ARG A O 1
ATOM 1070 N N . PHE A 1 147 ? -9.047 -22.531 -0.321 1 98.19 147 PHE A N 1
ATOM 1071 C CA . PHE A 1 147 ? -8.383 -23.656 -0.964 1 98.19 147 PHE A CA 1
ATOM 1072 C C . PHE A 1 147 ? -7.117 -24.047 -0.206 1 98.19 147 PHE A C 1
ATOM 1074 O O . PHE A 1 147 ? -6.359 -24.906 -0.65 1 98.19 147 PHE A O 1
ATOM 1081 N N . GLN A 1 148 ? -6.77 -23.375 0.864 1 97 148 GLN A N 1
ATOM 1082 C CA . GLN A 1 148 ? -5.582 -23.766 1.609 1 97 148 GLN A CA 1
ATOM 1083 C C . GLN A 1 148 ? -5.793 -25.125 2.287 1 97 148 GLN A C 1
ATOM 1085 O O . GLN A 1 148 ? -6.883 -25.406 2.789 1 97 148 GLN A O 1
ATOM 1090 N N . PHE A 1 149 ? -4.848 -26 2.27 1 97.75 149 PHE A N 1
ATOM 1091 C CA . PHE A 1 149 ? -4.949 -27.328 2.861 1 97.75 149 PHE A CA 1
ATOM 1092 C C . PHE A 1 149 ? -4.125 -27.422 4.141 1 97.75 149 PHE A C 1
ATOM 1094 O O . PHE A 1 149 ? -4.078 -28.469 4.785 1 97.75 149 PHE A O 1
ATOM 1101 N N . ARG A 1 150 ? -3.496 -26.359 4.535 1 95.88 150 ARG A N 1
ATOM 1102 C CA . ARG A 1 150 ? -2.771 -26.188 5.789 1 95.88 150 ARG A CA 1
ATOM 1103 C C . ARG A 1 150 ? -2.674 -24.719 6.168 1 95.88 150 ARG A C 1
ATOM 1105 O O . ARG A 1 150 ? -2.922 -23.844 5.336 1 95.88 150 ARG A O 1
ATOM 1112 N N . ALA A 1 151 ? -2.357 -24.484 7.461 1 95.44 151 ALA A N 1
ATOM 1113 C CA . ALA A 1 151 ? -2.084 -23.109 7.867 1 95.44 151 ALA A CA 1
ATOM 1114 C C . ALA A 1 151 ? -0.856 -22.562 7.148 1 95.44 151 ALA A C 1
ATOM 1116 O O . ALA A 1 151 ? 0.124 -23.281 6.941 1 95.44 151 ALA A O 1
ATOM 1117 N N . VAL A 1 152 ? -0.962 -21.297 6.699 1 97.19 152 VAL A N 1
ATOM 1118 C CA . VAL A 1 152 ? 0.179 -20.672 6.035 1 97.19 152 VAL A CA 1
ATOM 1119 C C . VAL A 1 152 ? 0.641 -19.469 6.832 1 97.19 152 VAL A C 1
ATOM 1121 O O . VAL A 1 152 ? -0.18 -18.734 7.395 1 97.19 152 VAL A O 1
ATOM 1124 N N . GLU A 1 153 ? 1.921 -19.312 6.949 1 96.5 153 GLU A N 1
ATOM 1125 C CA . GLU A 1 153 ? 2.539 -18.078 7.453 1 96.5 153 GLU A CA 1
ATOM 1126 C C . GLU A 1 153 ? 3.137 -17.266 6.316 1 96.5 153 GLU A C 1
ATOM 1128 O O . GLU A 1 153 ? 3.883 -17.781 5.488 1 96.5 153 GLU A O 1
ATOM 1133 N N . LEU A 1 154 ? 2.725 -16.062 6.254 1 98.56 154 LEU A N 1
ATOM 1134 C CA . LEU A 1 154 ? 3.176 -15.18 5.184 1 98.56 154 LEU A CA 1
ATOM 1135 C C . LEU A 1 154 ? 3.885 -13.961 5.75 1 98.56 154 LEU A C 1
ATOM 1137 O O . LEU A 1 154 ? 3.621 -13.555 6.883 1 98.56 154 LEU A O 1
ATOM 1141 N N . PRO A 1 155 ? 4.754 -13.414 4.984 1 97.19 155 PRO A N 1
ATOM 1142 C CA . PRO A 1 155 ? 5.441 -12.219 5.477 1 97.19 155 PRO A CA 1
ATOM 1143 C C . PRO A 1 155 ? 4.516 -11.008 5.57 1 97.19 155 PRO A C 1
ATOM 1145 O O . PRO A 1 155 ? 3.631 -10.836 4.73 1 97.19 155 PRO A O 1
ATOM 1148 N N . GLU A 1 156 ? 4.77 -10.125 6.465 1 95 156 GLU A N 1
ATOM 1149 C CA . GLU A 1 156 ? 3.91 -8.977 6.742 1 95 156 GLU A CA 1
ATOM 1150 C C . GLU A 1 156 ? 3.887 -8.008 5.566 1 95 156 GLU A C 1
ATOM 1152 O O . GLU A 1 156 ? 2.969 -7.195 5.441 1 95 156 GLU A O 1
ATOM 1157 N N . ASP A 1 157 ? 4.949 -8.117 4.738 1 97.19 157 ASP A N 1
ATOM 1158 C CA . ASP A 1 157 ? 5.016 -7.164 3.633 1 97.19 157 ASP A CA 1
ATOM 1159 C C . ASP A 1 157 ? 4.402 -7.75 2.363 1 97.19 157 ASP A C 1
ATOM 1161 O O . ASP A 1 157 ? 4.648 -7.254 1.262 1 97.19 157 ASP A O 1
ATOM 1165 N N . THR A 1 158 ? 3.605 -8.859 2.52 1 98.88 158 THR A N 1
ATOM 1166 C CA . THR A 1 158 ? 2.85 -9.375 1.383 1 98.88 158 THR A CA 1
ATOM 1167 C C . THR A 1 158 ? 1.933 -8.297 0.81 1 98.88 158 THR A C 1
ATOM 1169 O O . THR A 1 158 ? 1.218 -7.621 1.554 1 98.88 158 THR A O 1
ATOM 1172 N N . LEU A 1 159 ? 2.039 -8.062 -0.512 1 98.94 159 LEU A N 1
ATOM 1173 C CA . LEU A 1 159 ? 1.045 -7.195 -1.132 1 98.94 159 LEU A CA 1
ATOM 1174 C C . LEU A 1 159 ? -0.276 -7.93 -1.323 1 98.94 159 LEU A C 1
ATOM 1176 O O . LEU A 1 159 ? -0.343 -8.914 -2.066 1 98.94 159 LEU A O 1
ATOM 1180 N N . VAL A 1 160 ? -1.254 -7.559 -0.621 1 98.94 160 VAL A N 1
ATOM 1181 C CA . VAL A 1 160 ? -2.609 -8.07 -0.789 1 98.94 160 VAL A CA 1
ATOM 1182 C C . VAL A 1 160 ? -3.506 -6.98 -1.375 1 98.94 160 VAL A C 1
ATOM 1184 O O . VAL A 1 160 ? -3.693 -5.926 -0.762 1 98.94 160 VAL A O 1
ATOM 1187 N N . VAL A 1 161 ? -4.031 -7.207 -2.564 1 99 161 VAL A N 1
ATOM 1188 C CA . VAL A 1 161 ? -4.922 -6.25 -3.209 1 99 161 VAL A CA 1
ATOM 1189 C C . VAL A 1 161 ? -6.305 -6.871 -3.391 1 99 161 VAL A C 1
ATOM 1191 O O . VAL A 1 161 ? -6.422 -8.031 -3.795 1 99 161 VAL A O 1
ATOM 1194 N N . HIS A 1 162 ? -7.359 -6.145 -3.117 1 98.94 162 HIS A N 1
ATOM 1195 C CA . HIS A 1 162 ? -8.727 -6.648 -3.199 1 98.94 162 HIS A CA 1
ATOM 1196 C C . HIS A 1 162 ? -9.68 -5.57 -3.709 1 98.94 162 HIS A C 1
ATOM 1198 O O . HIS A 1 162 ? -9.438 -4.379 -3.51 1 98.94 162 HIS A O 1
ATOM 1204 N N . GLY A 1 163 ? -10.711 -5.988 -4.469 1 98.88 163 GLY A N 1
ATOM 1205 C CA . GLY A 1 163 ? -11.766 -5.074 -4.871 1 98.88 163 GLY A CA 1
ATOM 1206 C C . GLY A 1 163 ? -12.797 -4.84 -3.785 1 98.88 163 GLY A C 1
ATOM 1207 O O . GLY A 1 163 ? -13.203 -5.777 -3.098 1 98.88 163 GLY A O 1
ATOM 1208 N N . GLU A 1 164 ? -13.203 -3.639 -3.664 1 98.75 164 GLU A N 1
ATOM 1209 C CA . GLU A 1 164 ? -14.195 -3.289 -2.658 1 98.75 164 GLU A CA 1
ATOM 1210 C C . GLU A 1 164 ? -15.492 -4.07 -2.869 1 98.75 164 GLU A C 1
ATOM 1212 O O . GLU A 1 164 ? -16.109 -4.543 -1.906 1 98.75 164 GLU A O 1
ATOM 1217 N N . VAL A 1 165 ? -15.906 -4.172 -4.125 1 98.5 165 VAL A N 1
ATOM 1218 C CA . VAL A 1 165 ? -17.203 -4.781 -4.414 1 98.5 165 VAL A CA 1
ATOM 1219 C C . VAL A 1 165 ? -17 -6.117 -5.129 1 98.5 165 VAL A C 1
ATOM 1221 O O . VAL A 1 165 ? -17.719 -6.449 -6.066 1 98.5 165 VAL A O 1
ATOM 1224 N N . ASP A 1 166 ? -15.953 -6.812 -4.754 1 98.75 166 ASP A N 1
ATOM 1225 C CA . ASP A 1 166 ? -15.688 -8.164 -5.246 1 98.75 166 ASP A CA 1
ATOM 1226 C C . ASP A 1 166 ? -16.875 -9.094 -4.973 1 98.75 166 ASP A C 1
ATOM 1228 O O . ASP A 1 166 ? -17.141 -9.43 -3.82 1 98.75 166 ASP A O 1
ATOM 1232 N N . GLU A 1 167 ? -17.516 -9.586 -5.977 1 98.19 167 GLU A N 1
ATOM 1233 C CA . GLU A 1 167 ? -18.719 -10.398 -5.852 1 98.19 167 GLU A CA 1
ATOM 1234 C C . GLU A 1 167 ? -18.375 -11.883 -5.793 1 98.19 167 GLU A C 1
ATOM 1236 O O . GLU A 1 167 ? -19.234 -12.711 -5.457 1 98.19 167 GLU A O 1
ATOM 1241 N N . VAL A 1 168 ? -17.188 -12.242 -6.16 1 98.44 168 VAL A N 1
ATOM 1242 C CA . VAL A 1 168 ? -16.75 -13.633 -6.156 1 98.44 168 VAL A CA 1
ATOM 1243 C C . VAL A 1 168 ? -16.188 -13.992 -4.785 1 98.44 168 VAL A C 1
ATOM 1245 O O . VAL A 1 168 ? -16.594 -14.977 -4.172 1 98.44 168 VAL A O 1
ATOM 1248 N N . VAL A 1 169 ? -15.219 -13.258 -4.289 1 98.69 169 VAL A N 1
ATOM 1249 C CA . VAL A 1 169 ? -14.695 -13.336 -2.928 1 98.69 169 VAL A CA 1
ATOM 1250 C C . VAL A 1 169 ? -15.023 -12.047 -2.176 1 98.69 169 VAL A C 1
ATOM 1252 O O . VAL A 1 169 ? -14.297 -11.055 -2.285 1 98.69 169 VAL A O 1
ATOM 1255 N N . PRO A 1 170 ? -16.031 -12.07 -1.401 1 98.69 170 PRO A N 1
ATOM 1256 C CA . PRO A 1 170 ? -16.422 -10.844 -0.706 1 98.69 170 PRO A CA 1
ATOM 1257 C C . PRO A 1 170 ? -15.281 -10.258 0.126 1 98.69 170 PRO A C 1
ATOM 1259 O O . PRO A 1 170 ? -14.5 -11 0.729 1 98.69 170 PRO A O 1
ATOM 1262 N N . LEU A 1 171 ? -15.203 -8.961 0.161 1 98.62 171 LEU A N 1
ATOM 1263 C CA . LEU A 1 171 ? -14.156 -8.266 0.896 1 98.62 171 LEU A CA 1
ATOM 1264 C C . LEU A 1 171 ? -14.07 -8.766 2.336 1 98.62 171 LEU A C 1
ATOM 1266 O O . LEU A 1 171 ? -12.977 -8.93 2.879 1 98.62 171 LEU A O 1
ATOM 1270 N N . ALA A 1 172 ? -15.203 -8.969 2.996 1 98.25 172 ALA A N 1
ATOM 1271 C CA . ALA A 1 172 ? -15.242 -9.453 4.371 1 98.25 172 ALA A CA 1
ATOM 1272 C C . ALA A 1 172 ? -14.484 -10.773 4.508 1 98.25 172 ALA A C 1
ATOM 1274 O O . ALA A 1 172 ? -13.828 -11.016 5.52 1 98.25 172 ALA A O 1
ATOM 1275 N N . GLU A 1 173 ? -14.641 -11.648 3.529 1 98.56 173 GLU A N 1
ATOM 1276 C CA . GLU A 1 173 ? -13.922 -12.922 3.537 1 98.56 173 GLU A CA 1
ATOM 1277 C C . GLU A 1 173 ? -12.414 -12.711 3.463 1 98.56 173 GLU A C 1
ATOM 1279 O O . GLU A 1 173 ? -11.656 -13.375 4.172 1 98.56 173 GLU A O 1
ATOM 1284 N N . ALA A 1 174 ? -11.984 -11.805 2.611 1 98.56 174 ALA A N 1
ATOM 1285 C CA . ALA A 1 174 ? -10.57 -11.469 2.518 1 98.56 174 ALA A CA 1
ATOM 1286 C C . ALA A 1 174 ? -10.047 -10.922 3.842 1 98.56 174 ALA A C 1
ATOM 1288 O O . ALA A 1 174 ? -8.953 -11.273 4.281 1 98.56 174 ALA A O 1
ATOM 1289 N N . MET A 1 175 ? -10.852 -10.102 4.488 1 98.56 175 MET A N 1
ATOM 1290 C CA . MET A 1 175 ? -10.461 -9.523 5.77 1 98.56 175 MET A CA 1
ATOM 1291 C C . MET A 1 175 ? -10.359 -10.602 6.844 1 98.56 175 MET A C 1
ATOM 1293 O O . MET A 1 175 ? -9.406 -10.602 7.633 1 98.56 175 MET A O 1
ATOM 1297 N N . ASP A 1 176 ? -11.32 -11.484 6.863 1 98.62 176 ASP A N 1
ATOM 1298 C CA . ASP A 1 176 ? -11.297 -12.586 7.82 1 98.62 176 ASP A CA 1
ATOM 1299 C C . ASP A 1 176 ? -10.023 -13.414 7.676 1 98.62 176 ASP A C 1
ATOM 1301 O O . ASP A 1 176 ? -9.422 -13.82 8.672 1 98.62 176 ASP A O 1
ATOM 1305 N N . TRP A 1 177 ? -9.664 -13.617 6.461 1 98.62 177 TRP A N 1
ATOM 1306 C CA . TRP A 1 177 ? -8.461 -14.398 6.176 1 98.62 177 TRP A CA 1
ATOM 1307 C C . TRP A 1 177 ? -7.207 -13.633 6.582 1 98.62 177 TRP A C 1
ATOM 1309 O O . TRP A 1 177 ? -6.293 -14.203 7.184 1 98.62 177 TRP A O 1
ATOM 1319 N N . ALA A 1 178 ? -7.148 -12.375 6.312 1 98.62 178 ALA A N 1
ATOM 1320 C CA . ALA A 1 178 ? -5.953 -11.555 6.496 1 98.62 178 ALA A CA 1
ATOM 1321 C C . ALA A 1 178 ? -5.738 -11.227 7.969 1 98.62 178 ALA A C 1
ATOM 1323 O O . ALA A 1 178 ? -4.602 -11.023 8.406 1 98.62 178 ALA A O 1
ATOM 1324 N N . ARG A 1 179 ? -6.789 -11.188 8.758 1 97.69 179 ARG A N 1
ATOM 1325 C CA . ARG A 1 179 ? -6.777 -10.656 10.117 1 97.69 179 ARG A CA 1
ATOM 1326 C C . ARG A 1 179 ? -5.816 -11.445 11 1 97.69 179 ARG A C 1
ATOM 1328 O O . ARG A 1 179 ? -4.891 -10.875 11.586 1 97.69 179 ARG A O 1
ATOM 1335 N N . PRO A 1 180 ? -5.91 -12.797 11.086 1 97.31 180 PRO A N 1
ATOM 1336 C CA . PRO A 1 180 ? -4.98 -13.539 11.938 1 97.31 180 PRO A CA 1
ATOM 1337 C C . PRO A 1 180 ? -3.549 -13.523 11.406 1 97.31 180 PRO A C 1
ATOM 1339 O O . PRO A 1 180 ? -2.607 -13.82 12.148 1 97.31 180 PRO A O 1
ATOM 1342 N N . LEU A 1 181 ? -3.342 -13.195 10.133 1 98 181 LEU A N 1
ATOM 1343 C CA . LEU A 1 181 ? -2.021 -13.164 9.516 1 98 181 LEU A CA 1
ATOM 1344 C C . LEU A 1 181 ? -1.393 -11.781 9.648 1 98 181 LEU A C 1
ATOM 1346 O O . LEU A 1 181 ? -0.238 -11.586 9.266 1 98 181 LEU A O 1
ATOM 1350 N N . LYS A 1 182 ? -2.184 -10.789 10.18 1 97.56 182 LYS A N 1
ATOM 1351 C CA . LYS A 1 182 ? -1.742 -9.406 10.352 1 97.56 182 LYS A CA 1
ATOM 1352 C C . LYS A 1 182 ? -1.295 -8.805 9.023 1 97.56 182 LYS A C 1
ATOM 1354 O O . LYS A 1 182 ? -0.289 -8.094 8.961 1 97.56 182 LYS A O 1
ATOM 1359 N N . LEU A 1 183 ? -2.027 -9.156 7.965 1 98.75 183 LEU A N 1
ATOM 1360 C CA . LEU A 1 183 ? -1.736 -8.625 6.637 1 98.75 183 LEU A CA 1
ATOM 1361 C C . LEU A 1 183 ? -2.617 -7.418 6.328 1 98.75 183 LEU A C 1
ATOM 1363 O O . LEU A 1 183 ? -3.846 -7.527 6.328 1 98.75 183 LEU A O 1
ATOM 1367 N N . PRO A 1 184 ? -1.989 -6.262 6.074 1 98.88 184 PRO A N 1
ATOM 1368 C CA . PRO A 1 184 ? -2.809 -5.188 5.512 1 98.88 184 PRO A CA 1
ATOM 1369 C C . PRO A 1 184 ? -3.389 -5.539 4.145 1 98.88 184 PRO A C 1
ATOM 1371 O O . PRO A 1 184 ? -2.785 -6.312 3.396 1 98.88 184 PRO A O 1
ATOM 1374 N N . VAL A 1 185 ? -4.582 -5.023 3.854 1 98.94 185 VAL A N 1
ATOM 1375 C CA . VAL A 1 185 ? -5.25 -5.27 2.58 1 98.94 185 VAL A CA 1
ATOM 1376 C C . VAL A 1 185 ? -5.438 -3.951 1.83 1 98.94 185 VAL A C 1
ATOM 1378 O O . VAL A 1 185 ? -6.102 -3.039 2.324 1 98.94 185 VAL A O 1
ATOM 1381 N N . VAL A 1 186 ? -4.809 -3.822 0.666 1 98.94 186 VAL A N 1
ATOM 1382 C CA . VAL A 1 186 ? -5.074 -2.672 -0.191 1 98.94 186 VAL A CA 1
ATOM 1383 C C . VAL A 1 186 ? -6.398 -2.865 -0.923 1 98.94 186 VAL A C 1
ATOM 1385 O O . VAL A 1 186 ? -6.523 -3.752 -1.772 1 98.94 186 VAL A O 1
ATOM 1388 N N . VAL A 1 187 ? -7.34 -2.055 -0.598 1 98.94 187 VAL A N 1
ATOM 1389 C CA . VAL A 1 187 ? -8.656 -2.141 -1.218 1 98.94 187 VAL A CA 1
ATOM 1390 C C . VAL A 1 187 ? -8.797 -1.066 -2.293 1 98.94 187 VAL A C 1
ATOM 1392 O O . VAL A 1 187 ? -8.547 0.113 -2.035 1 98.94 187 VAL A O 1
ATOM 1395 N N . ILE A 1 188 ? -9.102 -1.471 -3.51 1 98.88 188 ILE A N 1
ATOM 1396 C CA . ILE A 1 188 ? -9.414 -0.53 -4.582 1 98.88 188 ILE A CA 1
ATOM 1397 C C . ILE A 1 188 ? -10.906 -0.208 -4.57 1 98.88 188 ILE A C 1
ATOM 1399 O O . ILE A 1 188 ? -11.734 -1.07 -4.871 1 98.88 188 ILE A O 1
ATOM 1403 N N . PRO A 1 189 ? -11.273 1.036 -4.227 1 98.56 189 PRO A N 1
ATOM 1404 C CA . PRO A 1 189 ? -12.688 1.398 -4.113 1 98.56 189 PRO A CA 1
ATOM 1405 C C . PRO A 1 189 ? -13.453 1.195 -5.418 1 98.56 189 PRO A C 1
ATOM 1407 O O . PRO A 1 189 ? -12.969 1.577 -6.488 1 98.56 189 PRO A O 1
ATOM 1410 N N . GLY A 1 190 ? -14.586 0.558 -5.371 1 98.44 190 GLY A N 1
ATOM 1411 C CA . GLY A 1 190 ? -15.469 0.366 -6.508 1 98.44 190 GLY A CA 1
ATOM 1412 C C . GLY A 1 190 ? -15.047 -0.771 -7.414 1 98.44 190 GLY A C 1
ATOM 1413 O O . GLY A 1 190 ? -15.758 -1.121 -8.359 1 98.44 190 GLY A O 1
ATOM 1414 N N . ALA A 1 191 ? -13.938 -1.427 -7.148 1 98.75 191 ALA A N 1
ATOM 1415 C CA . ALA A 1 191 ? -13.438 -2.477 -8.031 1 98.75 191 ALA A CA 1
ATOM 1416 C C . ALA A 1 191 ? -14.133 -3.807 -7.75 1 98.75 191 ALA A C 1
ATOM 1418 O O . ALA A 1 191 ? -14.398 -4.145 -6.594 1 98.75 191 ALA A O 1
ATOM 1419 N N . SER A 1 192 ? -14.383 -4.531 -8.805 1 98.62 192 SER A N 1
ATOM 1420 C CA . SER A 1 192 ? -14.898 -5.895 -8.742 1 98.62 192 SER A CA 1
ATOM 1421 C C . SER A 1 192 ? -13.773 -6.906 -8.578 1 98.62 192 SER A C 1
ATOM 1423 O O . SER A 1 192 ? -12.609 -6.527 -8.422 1 98.62 192 SER A O 1
ATOM 1425 N N . HIS A 1 193 ? -14.148 -8.203 -8.609 1 98.69 193 HIS A N 1
ATOM 1426 C CA . HIS A 1 193 ? -13.18 -9.289 -8.5 1 98.69 193 HIS A CA 1
ATOM 1427 C C . HIS A 1 193 ? -12.125 -9.203 -9.602 1 98.69 193 HIS A C 1
ATOM 1429 O O . HIS A 1 193 ? -10.961 -9.539 -9.383 1 98.69 193 HIS A O 1
ATOM 1435 N N . PHE A 1 194 ? -12.5 -8.711 -10.727 1 98.44 194 PHE A N 1
ATOM 1436 C CA . PHE A 1 194 ? -11.625 -8.734 -11.891 1 98.44 194 PHE A CA 1
ATOM 1437 C C . PHE A 1 194 ? -10.992 -7.359 -12.117 1 98.44 194 PHE A C 1
ATOM 1439 O O . PHE A 1 194 ? -10.289 -7.152 -13.109 1 98.44 194 PHE A O 1
ATOM 1446 N N . PHE A 1 195 ? -11.305 -6.398 -11.281 1 98.75 195 PHE A N 1
ATOM 1447 C CA . PHE A 1 195 ? -10.742 -5.051 -11.312 1 98.75 195 PHE A CA 1
ATOM 1448 C C . PHE A 1 195 ? -11.086 -4.348 -12.617 1 98.75 195 PHE A C 1
ATOM 1450 O O . PHE A 1 195 ? -10.258 -3.625 -13.172 1 98.75 195 PHE A O 1
ATOM 1457 N N . HIS A 1 196 ? -12.234 -4.68 -13.102 1 97.81 196 HIS A N 1
ATOM 1458 C CA . HIS A 1 196 ? -12.656 -4.023 -14.336 1 97.81 196 HIS A CA 1
ATOM 1459 C C . HIS A 1 196 ? -12.57 -2.506 -14.211 1 97.81 196 HIS A C 1
ATOM 1461 O O . HIS A 1 196 ? -13.102 -1.923 -13.266 1 97.81 196 HIS A O 1
ATOM 1467 N N . GLY A 1 197 ? -11.875 -1.869 -15.188 1 97.81 197 GLY A N 1
ATOM 1468 C CA . GLY A 1 197 ? -11.719 -0.423 -15.203 1 97.81 197 GLY A CA 1
ATOM 1469 C C . GLY A 1 197 ? -10.68 0.078 -14.211 1 97.81 197 GLY A C 1
ATOM 1470 O O . GLY A 1 197 ? -10.477 1.286 -14.078 1 97.81 197 GLY A O 1
ATOM 1471 N N . LYS A 1 198 ? -10.07 -0.837 -13.484 1 98.31 198 LYS A N 1
ATOM 1472 C CA . LYS A 1 198 ? -9.141 -0.447 -12.43 1 98.31 198 LYS A CA 1
ATOM 1473 C C . LYS A 1 198 ? -7.789 -1.132 -12.617 1 98.31 198 LYS A C 1
ATOM 1475 O O . LYS A 1 198 ? -7.008 -1.247 -11.664 1 98.31 198 LYS A O 1
ATOM 1480 N N . LEU A 1 199 ? -7.48 -1.619 -13.805 1 98.44 199 LEU A N 1
ATOM 1481 C CA . LEU A 1 199 ? -6.273 -2.406 -14.023 1 98.44 199 LEU A CA 1
ATOM 1482 C C . LEU A 1 199 ? -5.031 -1.527 -13.945 1 98.44 199 LEU A C 1
ATOM 1484 O O . LEU A 1 199 ? -3.961 -1.989 -13.547 1 98.44 199 LEU A O 1
ATOM 1488 N N . LEU A 1 200 ? -5.164 -0.275 -14.305 1 97.62 200 LEU A N 1
ATOM 1489 C CA . LEU A 1 200 ? -4.023 0.624 -14.18 1 97.62 200 LEU A CA 1
ATOM 1490 C C . LEU A 1 200 ? -3.65 0.823 -12.711 1 97.62 200 LEU A C 1
ATOM 1492 O O . LEU A 1 200 ? -2.467 0.839 -12.367 1 97.62 200 LEU A O 1
ATOM 1496 N N . SER A 1 201 ? -4.68 0.973 -11.836 1 98.19 201 SER A N 1
ATOM 1497 C CA . SER A 1 201 ? -4.434 1.061 -10.398 1 98.19 201 SER A CA 1
ATOM 1498 C C . SER A 1 201 ? -3.74 -0.194 -9.883 1 98.19 201 SER A C 1
ATOM 1500 O O . SER A 1 201 ? -2.795 -0.107 -9.094 1 98.19 201 SER A O 1
ATOM 1502 N N . LEU A 1 202 ? -4.195 -1.295 -10.32 1 98.69 202 LEU A N 1
ATOM 1503 C CA . LEU A 1 202 ? -3.596 -2.566 -9.938 1 98.69 202 LEU A CA 1
ATOM 1504 C C . LEU A 1 202 ? -2.137 -2.637 -10.367 1 98.69 202 LEU A C 1
ATOM 1506 O O . LEU A 1 202 ? -1.263 -2.996 -9.578 1 98.69 202 LEU A O 1
ATOM 1510 N N . ARG A 1 203 ? -1.898 -2.295 -11.617 1 98.62 203 ARG A N 1
ATOM 1511 C CA . ARG A 1 203 ? -0.544 -2.311 -12.156 1 98.62 203 ARG A CA 1
ATOM 1512 C C . ARG A 1 203 ? 0.385 -1.424 -11.336 1 98.62 203 ARG A C 1
ATOM 1514 O O . ARG A 1 203 ? 1.515 -1.813 -11.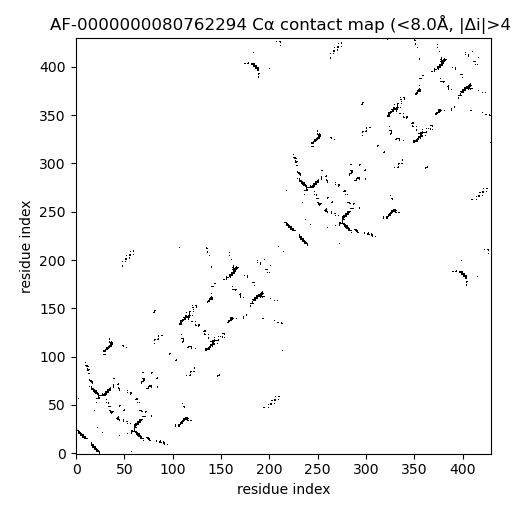031 1 98.62 203 ARG A O 1
ATOM 1521 N N . ASN A 1 204 ? -0.062 -0.286 -10.969 1 98.5 204 ASN A N 1
ATOM 1522 C CA . ASN A 1 204 ? 0.741 0.651 -10.188 1 98.5 204 ASN A CA 1
ATOM 1523 C C . ASN A 1 204 ? 1.08 0.088 -8.812 1 98.5 204 ASN A C 1
ATOM 1525 O O . ASN A 1 204 ? 2.197 0.264 -8.32 1 98.5 204 ASN A O 1
ATOM 1529 N N . LEU A 1 205 ? 0.092 -0.546 -8.164 1 98.81 205 LEU A N 1
ATOM 1530 C CA . LEU A 1 205 ? 0.329 -1.161 -6.863 1 98.81 205 LEU A CA 1
ATOM 1531 C C . LEU A 1 205 ? 1.388 -2.254 -6.961 1 98.81 205 LEU A C 1
ATOM 1533 O O . LEU A 1 205 ? 2.273 -2.346 -6.109 1 98.81 205 LEU A O 1
ATOM 1537 N N . VAL A 1 206 ? 1.296 -3.064 -8.008 1 98.88 206 VAL A N 1
ATOM 1538 C CA . VAL A 1 206 ? 2.281 -4.117 -8.227 1 98.88 206 VAL A CA 1
ATOM 1539 C C . VAL A 1 206 ? 3.658 -3.496 -8.453 1 98.88 206 VAL A C 1
ATOM 1541 O O . VAL A 1 206 ? 4.648 -3.936 -7.867 1 98.88 206 VAL A O 1
ATOM 1544 N N . ALA A 1 207 ? 3.732 -2.498 -9.289 1 98.69 207 ALA A N 1
ATOM 1545 C CA . ALA A 1 207 ? 4.996 -1.832 -9.578 1 98.69 207 ALA A CA 1
ATOM 1546 C C . ALA A 1 207 ? 5.633 -1.274 -8.312 1 98.69 207 ALA A C 1
ATOM 1548 O O . ALA A 1 207 ? 6.848 -1.37 -8.125 1 98.69 207 ALA A O 1
ATOM 1549 N N . GLN A 1 208 ? 4.852 -0.705 -7.453 1 98.56 208 GLN A N 1
ATOM 1550 C CA . GLN A 1 208 ? 5.352 -0.173 -6.191 1 98.56 208 GLN A CA 1
ATOM 1551 C C . GLN A 1 208 ? 5.922 -1.284 -5.312 1 98.56 208 GLN A C 1
ATOM 1553 O O . GLN A 1 208 ? 6.988 -1.125 -4.719 1 98.56 208 GLN A O 1
ATOM 1558 N N . ARG A 1 209 ? 5.191 -2.381 -5.211 1 98.69 209 ARG A N 1
ATOM 1559 C CA . ARG A 1 209 ? 5.672 -3.502 -4.41 1 98.69 209 ARG A CA 1
ATOM 1560 C C . ARG A 1 209 ? 7 -4.027 -4.945 1 98.69 209 ARG A C 1
ATOM 1562 O O . ARG A 1 209 ? 7.895 -4.367 -4.168 1 98.69 209 ARG A O 1
ATOM 1569 N N . LEU A 1 210 ? 7.117 -4.086 -6.258 1 98.69 210 LEU A N 1
ATOM 1570 C CA . LEU A 1 210 ? 8.344 -4.574 -6.883 1 98.69 210 LEU A CA 1
ATOM 1571 C C . LEU A 1 210 ? 9.508 -3.631 -6.609 1 98.69 210 LEU A C 1
ATOM 1573 O O . LEU A 1 210 ? 10.625 -4.078 -6.344 1 98.69 210 LEU A O 1
ATOM 1577 N N . LYS A 1 211 ? 9.258 -2.381 -6.684 1 97.94 211 LYS A N 1
ATOM 1578 C CA . LYS A 1 211 ? 10.305 -1.405 -6.391 1 97.94 211 LYS A CA 1
ATOM 1579 C C . LYS A 1 211 ? 10.82 -1.565 -4.961 1 97.94 211 LYS A C 1
ATOM 1581 O O . LYS A 1 211 ? 12.023 -1.479 -4.715 1 97.94 211 LYS A O 1
ATOM 1586 N N . LEU A 1 212 ? 9.953 -1.812 -4.027 1 97.94 212 LEU A N 1
ATOM 1587 C CA . LEU A 1 212 ? 10.336 -1.993 -2.633 1 97.94 212 LEU A CA 1
ATOM 1588 C C . LEU A 1 212 ? 11.148 -3.273 -2.451 1 97.94 212 LEU A C 1
ATOM 1590 O O . LEU A 1 212 ? 12.102 -3.305 -1.669 1 97.94 212 LEU A O 1
ATOM 1594 N N . ALA A 1 213 ? 10.734 -4.285 -3.186 1 97.62 213 ALA A N 1
ATOM 1595 C CA . ALA A 1 213 ? 11.312 -5.609 -2.979 1 97.62 213 ALA A CA 1
ATOM 1596 C C . ALA A 1 213 ? 12.664 -5.734 -3.682 1 97.62 213 ALA A C 1
ATOM 1598 O O . ALA A 1 213 ? 13.539 -6.465 -3.221 1 97.62 213 ALA A O 1
ATOM 1599 N N . LEU A 1 214 ? 12.828 -5.059 -4.809 1 96.06 214 LEU A N 1
ATOM 1600 C CA . LEU A 1 214 ? 13.984 -5.293 -5.664 1 96.06 214 LEU A CA 1
ATOM 1601 C C . LEU A 1 214 ? 14.914 -4.082 -5.668 1 96.06 214 LEU A C 1
ATOM 1603 O O . LEU A 1 214 ? 16.047 -4.168 -6.141 1 96.06 214 LEU A O 1
ATOM 1607 N N . GLY A 1 215 ? 14.492 -2.871 -5.211 1 83.44 215 GLY A N 1
ATOM 1608 C CA . GLY A 1 215 ? 15.289 -1.652 -5.203 1 83.44 215 GLY A CA 1
ATOM 1609 C C . GLY A 1 215 ? 15.953 -1.382 -3.867 1 83.44 215 GLY A C 1
ATOM 1610 O O . GLY A 1 215 ? 15.641 -2.033 -2.869 1 83.44 215 GLY A O 1
ATOM 1611 N N . MET B 1 1 ? 20.016 5.984 17.641 1 40.66 1 MET B N 1
ATOM 1612 C CA . MET B 1 1 ? 20.172 7.137 18.516 1 40.66 1 MET B CA 1
ATOM 1613 C C . MET B 1 1 ? 18.844 7.867 18.703 1 40.66 1 MET B C 1
ATOM 1615 O O . MET B 1 1 ? 17.938 7.75 17.875 1 40.66 1 MET B O 1
ATOM 1619 N N . SER B 1 2 ? 18.531 8.531 19.891 1 55 2 SER B N 1
ATOM 1620 C CA . SER B 1 2 ? 17.453 9.336 20.453 1 55 2 SER B CA 1
ATOM 1621 C C . SER B 1 2 ? 17.141 10.531 19.562 1 55 2 SER B C 1
ATOM 1623 O O . SER B 1 2 ? 18.047 11.141 18.984 1 55 2 SER B O 1
ATOM 1625 N N . ALA B 1 3 ? 15.922 10.523 18.891 1 68.5 3 ALA B N 1
ATOM 1626 C CA . ALA B 1 3 ? 15.43 11.719 18.203 1 68.5 3 ALA B CA 1
ATOM 1627 C C . ALA B 1 3 ? 15.414 12.914 19.141 1 68.5 3 ALA B C 1
ATOM 1629 O O . ALA B 1 3 ? 15.055 12.789 20.312 1 68.5 3 ALA B O 1
ATOM 1630 N N . ARG B 1 4 ? 16.25 14.023 19 1 91.94 4 ARG B N 1
ATOM 1631 C CA . ARG B 1 4 ? 16.203 15.352 19.609 1 91.94 4 ARG B CA 1
ATOM 1632 C C . ARG B 1 4 ? 14.945 16.094 19.172 1 91.94 4 ARG B C 1
ATOM 1634 O O . ARG B 1 4 ? 14.555 16.047 18 1 91.94 4 ARG B O 1
ATOM 1641 N N . THR B 1 5 ? 14.188 16.656 20.203 1 97.19 5 THR B N 1
ATOM 1642 C CA . THR B 1 5 ? 13 17.438 19.906 1 97.19 5 THR B CA 1
ATOM 1643 C C . THR B 1 5 ? 13.18 18.875 20.391 1 97.19 5 THR B C 1
ATOM 1645 O O . THR B 1 5 ? 13.672 19.109 21.484 1 97.19 5 THR B O 1
ATOM 1648 N N . GLU B 1 6 ? 12.898 19.859 19.578 1 97.81 6 GLU B N 1
ATOM 1649 C CA . GLU B 1 6 ? 12.883 21.281 19.906 1 97.81 6 GLU B CA 1
ATOM 1650 C C . GLU B 1 6 ? 11.492 21.875 19.719 1 97.81 6 GLU B C 1
ATOM 1652 O O . GLU B 1 6 ? 10.797 21.562 18.75 1 97.81 6 GLU B O 1
ATOM 1657 N N . ILE B 1 7 ? 11.141 22.719 20.688 1 98.19 7 ILE B N 1
ATOM 1658 C CA . ILE B 1 7 ? 9.875 23.422 20.547 1 98.19 7 ILE B CA 1
ATOM 1659 C C . ILE B 1 7 ? 10.133 24.828 20 1 98.19 7 ILE B C 1
ATOM 1661 O O . ILE B 1 7 ? 10.914 25.594 20.578 1 98.19 7 ILE B O 1
ATOM 1665 N N . LEU B 1 8 ? 9.5 25.156 18.922 1 98.44 8 LEU B N 1
ATOM 1666 C CA . LEU B 1 8 ? 9.633 26.453 18.266 1 98.44 8 LEU B CA 1
ATOM 1667 C C . LEU B 1 8 ? 8.266 27.094 18.047 1 98.44 8 LEU B C 1
ATOM 1669 O O . LEU B 1 8 ? 7.266 26.391 17.875 1 98.44 8 LEU B O 1
ATOM 1673 N N . ALA B 1 9 ? 8.227 28.359 18.047 1 98.5 9 ALA B N 1
ATOM 1674 C CA . ALA B 1 9 ? 6.996 29.109 17.812 1 98.5 9 ALA B CA 1
ATOM 1675 C C . ALA B 1 9 ? 7.023 29.797 16.438 1 98.5 9 ALA B C 1
ATOM 1677 O O . ALA B 1 9 ? 8.047 30.359 16.047 1 98.5 9 ALA B O 1
ATOM 1678 N N . PHE B 1 10 ? 5.941 29.719 15.812 1 98.81 10 PHE B N 1
ATOM 1679 C CA . PHE B 1 10 ? 5.762 30.375 14.523 1 98.81 10 PHE B CA 1
ATOM 1680 C C . PHE B 1 10 ? 4.48 31.203 14.508 1 98.81 10 PHE B C 1
ATOM 1682 O O . PHE B 1 10 ? 3.758 31.25 15.5 1 98.81 10 PHE B O 1
ATOM 1689 N N . SER B 1 11 ? 4.258 31.906 13.445 1 98.25 11 SER B N 1
ATOM 1690 C CA . SER B 1 11 ? 3.098 32.781 13.344 1 98.25 11 SER B CA 1
ATOM 1691 C C . SER B 1 11 ? 2.104 32.281 12.305 1 98.25 11 SER B C 1
ATOM 1693 O O . SER B 1 11 ? 2.494 31.906 11.195 1 98.25 11 SER B O 1
ATOM 1695 N N . GLY B 1 12 ? 0.909 32.156 12.703 1 97.62 12 GLY B N 1
ATOM 1696 C CA . GLY B 1 12 ? -0.191 31.891 11.797 1 97.62 12 GLY B CA 1
ATOM 1697 C C . GLY B 1 12 ? -1.221 33 11.742 1 97.62 12 GLY B C 1
ATOM 1698 O O . GLY B 1 12 ? -1.043 34.062 12.359 1 97.62 12 GLY B O 1
ATOM 1699 N N . ALA B 1 13 ? -2.254 32.781 10.961 1 96.94 13 ALA B N 1
ATOM 1700 C CA . ALA B 1 13 ? -3.287 33.812 10.766 1 96.94 13 ALA B CA 1
ATOM 1701 C C . ALA B 1 13 ? -4 34.125 12.078 1 96.94 13 ALA B C 1
ATOM 1703 O O . ALA B 1 13 ? -4.422 35.25 12.312 1 96.94 13 ALA B O 1
ATOM 1704 N N . ALA B 1 14 ? -4.055 33.156 12.953 1 97.69 14 ALA B N 1
ATOM 1705 C CA . ALA B 1 14 ? -4.781 33.344 14.203 1 97.69 14 ALA B CA 1
ATOM 1706 C C . ALA B 1 14 ? -3.824 33.594 15.359 1 97.69 14 ALA B C 1
ATOM 1708 O O . ALA B 1 14 ? -4.242 33.688 16.516 1 97.69 14 ALA B O 1
ATOM 1709 N N . GLY B 1 15 ? -2.545 33.719 15.031 1 98.19 15 GLY B N 1
ATOM 1710 C CA . GLY B 1 15 ? -1.557 33.969 16.078 1 98.19 15 GLY B CA 1
ATOM 1711 C C . GLY B 1 15 ? -0.478 32.906 16.125 1 98.19 15 GLY B C 1
ATOM 1712 O O . GLY B 1 15 ? -0.125 32.312 15.109 1 98.19 15 GLY B O 1
ATOM 1713 N N . ARG B 1 16 ? -0.018 32.656 17.297 1 98.62 16 ARG B N 1
ATOM 1714 C CA . ARG B 1 16 ? 1.117 31.781 17.531 1 98.62 16 ARG B CA 1
ATOM 1715 C C . ARG B 1 16 ? 0.787 30.344 17.156 1 98.62 16 ARG B C 1
ATOM 1717 O O . ARG B 1 16 ? -0.305 29.844 17.438 1 98.62 16 ARG B O 1
ATOM 1724 N N . ILE B 1 17 ? 1.666 29.672 16.438 1 98.81 17 ILE B N 1
ATOM 1725 C CA . ILE B 1 17 ? 1.632 28.234 16.188 1 98.81 17 ILE B CA 1
ATOM 1726 C C . ILE B 1 17 ? 2.795 27.547 16.906 1 98.81 17 ILE B C 1
ATOM 1728 O O . ILE B 1 17 ? 3.961 27.812 16.609 1 98.81 17 ILE B O 1
ATOM 1732 N N . ASP B 1 18 ? 2.496 26.734 17.875 1 98.69 18 ASP B N 1
ATOM 1733 C CA . ASP B 1 18 ? 3.475 25.984 18.641 1 98.69 18 ASP B CA 1
ATOM 1734 C C . ASP B 1 18 ? 3.854 24.688 17.922 1 98.69 18 ASP B C 1
ATOM 1736 O O . ASP B 1 18 ? 2.998 23.844 17.656 1 98.69 18 ASP B O 1
ATOM 1740 N N . CYS B 1 19 ? 5.184 24.516 17.562 1 98.81 19 CYS B N 1
ATOM 1741 C CA . CYS B 1 19 ? 5.621 23.375 16.766 1 98.81 19 CYS B CA 1
ATOM 1742 C C . CYS B 1 19 ? 6.734 22.609 17.469 1 98.81 19 CYS B C 1
ATOM 1744 O O . CYS B 1 19 ? 7.621 23.219 18.078 1 98.81 19 CYS B O 1
ATOM 1746 N N . ALA B 1 20 ? 6.637 21.328 17.438 1 98.75 20 ALA B N 1
ATOM 1747 C CA . ALA B 1 20 ? 7.766 20.469 17.797 1 98.75 20 ALA B CA 1
ATOM 1748 C C . ALA B 1 20 ? 8.57 20.078 16.562 1 98.75 20 ALA B C 1
ATOM 1750 O O . ALA B 1 20 ? 8 19.703 15.539 1 98.75 20 ALA B O 1
ATOM 1751 N N . PHE B 1 21 ? 9.844 20.188 16.625 1 98.62 21 PHE B N 1
ATOM 1752 C CA . PHE B 1 21 ? 10.789 19.703 15.633 1 98.62 21 PHE B CA 1
ATOM 1753 C C . PHE B 1 21 ? 11.516 18.469 16.141 1 98.62 21 PHE B C 1
ATOM 1755 O O . PHE B 1 21 ? 12.305 18.547 17.094 1 98.62 21 PHE B O 1
ATOM 1762 N N . ASP B 1 22 ? 11.234 17.328 15.562 1 98.5 22 ASP B N 1
ATOM 1763 C CA . ASP B 1 22 ? 11.953 16.094 15.859 1 98.5 22 ASP B CA 1
ATOM 1764 C C . ASP B 1 22 ? 13.102 15.875 14.867 1 98.5 22 ASP B C 1
ATOM 1766 O O . ASP B 1 22 ? 12.875 15.797 13.656 1 98.5 22 ASP B O 1
ATOM 1770 N N . TYR B 1 23 ? 14.266 15.75 15.367 1 97.94 23 TYR B N 1
ATOM 1771 C CA . TYR B 1 23 ? 15.438 15.617 14.508 1 97.94 23 TYR B CA 1
ATOM 1772 C C . TYR B 1 23 ? 15.844 14.156 14.367 1 97.94 23 TYR B C 1
ATOM 1774 O O . TYR B 1 23 ? 15.812 13.398 15.344 1 97.94 23 TYR B O 1
ATOM 1782 N N . PRO B 1 24 ? 16.141 13.742 13.07 1 97.75 24 PRO B N 1
ATOM 1783 C CA . PRO B 1 24 ? 16.641 12.383 12.875 1 97.75 24 PRO B CA 1
ATOM 1784 C C . PRO B 1 24 ? 18.062 12.203 13.375 1 97.75 24 PRO B C 1
ATOM 1786 O O . PRO B 1 24 ? 18.734 13.18 13.719 1 97.75 24 PRO B O 1
ATOM 1789 N N . ASP B 1 25 ? 18.375 10.867 13.344 1 94.44 25 ASP B N 1
ATOM 1790 C CA . ASP B 1 25 ? 19.781 10.57 13.562 1 94.44 25 ASP B CA 1
ATOM 1791 C C . ASP B 1 25 ? 20.594 10.859 12.305 1 94.44 25 ASP B C 1
ATOM 1793 O O . ASP B 1 25 ? 20.172 10.555 11.188 1 94.44 25 ASP B O 1
ATOM 1797 N N . GLY B 1 26 ? 21.594 11.609 12.375 1 93.94 26 GLY B N 1
ATOM 1798 C CA . GLY B 1 26 ? 22.438 11.922 11.227 1 93.94 26 GLY B CA 1
ATOM 1799 C C . GLY B 1 26 ? 22 13.172 10.492 1 93.94 26 GLY B C 1
ATOM 1800 O O . GLY B 1 26 ? 21.219 13.969 11.016 1 93.94 26 GLY B O 1
ATOM 1801 N N . GLU B 1 27 ? 22.562 13.391 9.297 1 95.81 27 GLU B N 1
ATOM 1802 C CA . GLU B 1 27 ? 22.25 14.578 8.5 1 95.81 27 GLU B CA 1
ATOM 1803 C C . GLU B 1 27 ? 20.891 14.453 7.844 1 95.81 27 GLU B C 1
ATOM 1805 O O . GLU B 1 27 ? 20.625 13.5 7.121 1 95.81 27 GLU B O 1
ATOM 1810 N N . PRO B 1 28 ? 20.016 15.352 8.07 1 97.62 28 PRO B N 1
ATOM 1811 C CA . PRO B 1 28 ? 18.672 15.273 7.477 1 97.62 28 PRO B CA 1
ATOM 1812 C C . PRO B 1 28 ? 18.703 15.398 5.953 1 97.62 28 PRO B C 1
ATOM 1814 O O . PRO B 1 28 ? 19.516 16.156 5.406 1 97.62 28 PRO B O 1
ATOM 1817 N N . ILE B 1 29 ? 17.781 14.75 5.312 1 97.81 29 ILE B N 1
ATOM 1818 C CA . ILE B 1 29 ? 17.703 14.805 3.855 1 97.81 29 ILE B CA 1
ATOM 1819 C C . ILE B 1 29 ? 16.484 15.602 3.434 1 97.81 29 ILE B C 1
ATOM 1821 O O . ILE B 1 29 ? 16.266 15.844 2.242 1 97.81 29 ILE B O 1
ATOM 1825 N N . GLY B 1 30 ? 15.641 15.984 4.348 1 98.38 30 GLY B N 1
ATOM 1826 C CA . GLY B 1 30 ? 14.398 16.703 4.141 1 98.38 30 GLY B CA 1
ATOM 1827 C C . GLY B 1 30 ? 13.602 16.906 5.418 1 98.38 30 GLY B C 1
ATOM 1828 O O . GLY B 1 30 ? 14.164 16.891 6.516 1 98.38 30 GLY B O 1
ATOM 1829 N N . TRP B 1 31 ? 12.336 17.172 5.277 1 98.62 31 TRP B N 1
ATOM 1830 C CA . TRP B 1 31 ? 11.508 17.359 6.465 1 98.62 31 TRP B CA 1
ATOM 1831 C C . TRP B 1 31 ? 10.078 16.891 6.211 1 98.62 31 TRP B C 1
ATOM 1833 O O . TRP B 1 31 ? 9.734 16.5 5.09 1 98.62 31 TRP B O 1
ATOM 1843 N N . ALA B 1 32 ? 9.328 16.734 7.273 1 98.88 32 ALA B N 1
ATOM 1844 C CA . ALA B 1 32 ? 7.941 16.281 7.227 1 98.88 32 ALA B CA 1
ATOM 1845 C C . ALA B 1 32 ? 7.047 17.156 8.102 1 98.88 32 ALA B C 1
ATOM 1847 O O . ALA B 1 32 ? 7.484 17.656 9.141 1 98.88 32 ALA B O 1
ATOM 1848 N N . LEU B 1 33 ? 5.887 17.375 7.625 1 98.94 33 LEU B N 1
ATOM 1849 C CA . LEU B 1 33 ? 4.816 18.016 8.391 1 98.94 33 LEU B CA 1
ATOM 1850 C C . LEU B 1 33 ? 3.723 17 8.727 1 98.94 33 LEU B C 1
ATOM 1852 O O . LEU B 1 33 ? 3.105 16.422 7.832 1 98.94 33 LEU B O 1
ATOM 1856 N N . VAL B 1 34 ? 3.52 16.703 10.016 1 98.94 34 VAL B N 1
ATOM 1857 C CA . VAL B 1 34 ? 2.568 15.688 10.445 1 98.94 34 VAL B CA 1
ATOM 1858 C C . VAL B 1 34 ? 1.492 16.328 11.32 1 98.94 34 VAL B C 1
ATOM 1860 O O . VAL B 1 34 ? 1.799 16.922 12.352 1 98.94 34 VAL B O 1
ATOM 1863 N N . LEU B 1 35 ? 0.236 16.141 10.93 1 99 35 LEU B N 1
ATOM 1864 C CA . LEU B 1 35 ? -0.866 16.922 11.492 1 99 35 LEU B CA 1
ATOM 1865 C C . LEU B 1 35 ? -1.76 16.031 12.359 1 99 35 LEU B C 1
ATOM 1867 O O . LEU B 1 35 ? -2.088 14.906 11.977 1 99 35 LEU B O 1
ATOM 1871 N N . HIS B 1 36 ? -2.139 16.531 13.484 1 98.94 36 HIS B N 1
ATOM 1872 C CA . HIS B 1 36 ? -2.773 15.727 14.516 1 98.94 36 HIS B CA 1
ATOM 1873 C C . HIS B 1 36 ? -4.289 15.703 14.344 1 98.94 36 HIS B C 1
ATOM 1875 O O . HIS B 1 36 ? -4.836 16.422 13.508 1 98.94 36 HIS B O 1
ATOM 1881 N N . PRO B 1 37 ? -5.008 14.844 15.133 1 98.75 37 PRO B N 1
ATOM 1882 C CA . PRO B 1 37 ? -6.461 14.695 14.984 1 98.75 37 PRO B CA 1
ATOM 1883 C C . PRO B 1 37 ? -7.238 15.828 15.648 1 98.75 37 PRO B C 1
ATOM 1885 O O . PRO B 1 37 ? -6.641 16.812 16.094 1 98.75 37 PRO B O 1
ATOM 1888 N N . HIS B 1 38 ? -8.484 15.789 15.766 1 98.31 38 HIS B N 1
ATOM 1889 C CA . HIS B 1 38 ? -9.445 16.844 16.078 1 98.31 38 HIS B CA 1
ATOM 1890 C C . HIS B 1 38 ? -9.102 17.531 17.391 1 98.31 38 HIS B C 1
ATOM 1892 O O . HIS B 1 38 ? -9.109 16.891 18.453 1 98.31 38 HIS B O 1
ATOM 1898 N N . PRO B 1 39 ? -8.938 18.812 17.328 1 97.12 39 PRO B N 1
ATOM 1899 C CA . PRO B 1 39 ? -8.508 19.562 18.5 1 97.12 39 PRO B CA 1
ATOM 1900 C C . PRO B 1 39 ? -9.5 19.484 19.656 1 97.12 39 PRO B C 1
ATOM 1902 O O . PRO B 1 39 ? -9.102 19.484 20.828 1 97.12 39 PRO B O 1
ATOM 1905 N N . LEU B 1 40 ? -10.711 19.359 19.391 1 96.38 40 LEU B N 1
ATOM 1906 C CA . LEU B 1 40 ? -11.734 19.438 20.422 1 96.38 40 LEU B CA 1
ATOM 1907 C C . LEU B 1 40 ? -12 18.078 21.031 1 96.38 40 LEU B C 1
ATOM 1909 O O . LEU B 1 40 ? -12.758 17.953 22 1 96.38 40 LEU B O 1
ATOM 1913 N N . HIS B 1 41 ? -11.383 17.016 20.531 1 95.5 41 HIS B N 1
ATOM 1914 C CA . HIS B 1 41 ? -11.562 15.664 21.047 1 95.5 41 HIS B CA 1
ATOM 1915 C C . HIS B 1 41 ? -10.242 15.078 21.531 1 95.5 41 HIS B C 1
ATOM 1917 O O . HIS B 1 41 ? -9.953 13.906 21.297 1 95.5 41 HIS B O 1
ATOM 1923 N N . GLY B 1 42 ? -9.359 16 22.047 1 94.06 42 GLY B N 1
ATOM 1924 C CA . GLY B 1 42 ? -8.109 15.578 22.656 1 94.06 42 GLY B CA 1
ATOM 1925 C C . GLY B 1 42 ? -6.965 15.477 21.672 1 94.06 42 GLY B C 1
ATOM 1926 O O . GLY B 1 42 ? -5.867 15.039 22.016 1 94.06 42 GLY B O 1
ATOM 1927 N N . GLY B 1 43 ? -7.25 15.898 20.469 1 97.5 43 GLY B N 1
ATOM 1928 C CA . GLY B 1 43 ? -6.195 15.844 19.469 1 97.5 43 GLY B CA 1
ATOM 1929 C C . GLY B 1 43 ? -5.066 16.828 19.734 1 97.5 43 GLY B C 1
ATOM 1930 O O . GLY B 1 43 ? -5.312 17.984 20.062 1 97.5 43 GLY B O 1
ATOM 1931 N N . ALA B 1 44 ? -3.838 16.344 19.641 1 98.56 44 ALA B N 1
ATOM 1932 C CA . ALA B 1 44 ? -2.615 17.125 19.797 1 98.56 44 ALA B CA 1
ATOM 1933 C C . ALA B 1 44 ? -1.435 16.438 19.109 1 98.56 44 ALA B C 1
ATOM 1935 O O . ALA B 1 44 ? -1.549 15.289 18.672 1 98.56 44 ALA B O 1
ATOM 1936 N N . ARG B 1 45 ? -0.313 17.125 19.094 1 98.19 45 ARG B N 1
ATOM 1937 C CA . ARG B 1 45 ? 0.841 16.656 18.344 1 98.19 45 ARG B CA 1
ATOM 1938 C C . ARG B 1 45 ? 1.443 15.406 18.984 1 98.19 45 ARG B C 1
ATOM 1940 O O . ARG B 1 45 ? 2.24 14.703 18.359 1 98.19 45 ARG B O 1
ATOM 1947 N N . ASP B 1 46 ? 1.098 15.094 20.25 1 97.75 46 ASP B N 1
ATOM 1948 C CA . ASP B 1 46 ? 1.711 13.977 20.969 1 97.75 46 ASP B CA 1
ATOM 1949 C C . ASP B 1 46 ? 0.861 12.719 20.844 1 97.75 46 ASP B C 1
ATOM 1951 O O . ASP B 1 46 ? 1.181 11.688 21.453 1 97.75 46 ASP B O 1
ATOM 1955 N N . ASN B 1 47 ? -0.223 12.82 20.078 1 98 47 ASN B N 1
ATOM 1956 C CA . ASN B 1 47 ? -1.046 11.648 19.781 1 98 47 ASN B CA 1
ATOM 1957 C C . ASN B 1 47 ? -0.201 10.477 19.297 1 98 47 ASN B C 1
ATOM 1959 O O . ASN B 1 47 ? 0.714 10.664 18.484 1 98 47 ASN B O 1
ATOM 1963 N N . LYS B 1 48 ? -0.542 9.281 19.703 1 98.19 48 LYS B N 1
ATOM 1964 C CA . LYS B 1 48 ? 0.293 8.109 19.453 1 98.19 48 LYS B CA 1
ATOM 1965 C C . LYS B 1 48 ? 0.389 7.816 17.953 1 98.19 48 LYS B C 1
ATOM 1967 O O . LYS B 1 48 ? 1.431 7.375 17.469 1 98.19 48 LYS B O 1
ATOM 1972 N N . VAL B 1 49 ? -0.709 7.98 17.203 1 98.81 49 VAL B N 1
ATOM 1973 C CA . VAL B 1 49 ? -0.67 7.77 15.75 1 98.81 49 VAL B CA 1
ATOM 1974 C C . VAL B 1 49 ? 0.237 8.812 15.102 1 98.81 49 VAL B C 1
ATOM 1976 O O . VAL B 1 49 ? 1.072 8.477 14.258 1 98.81 49 VAL B O 1
ATOM 1979 N N . VAL B 1 50 ? 0.138 10.047 15.562 1 98.81 50 VAL B N 1
ATOM 1980 C CA . VAL B 1 50 ? 0.957 11.141 15.055 1 98.81 50 VAL B CA 1
ATOM 1981 C C . VAL B 1 50 ? 2.43 10.867 15.344 1 98.81 50 VAL B C 1
ATOM 1983 O O . VAL B 1 50 ? 3.277 10.977 14.461 1 98.81 50 VAL B O 1
ATOM 1986 N N . THR B 1 51 ? 2.748 10.453 16.531 1 98.56 51 THR B N 1
ATOM 1987 C CA . THR B 1 51 ? 4.141 10.219 16.906 1 98.56 51 THR B CA 1
ATOM 1988 C C . THR B 1 51 ? 4.68 8.977 16.203 1 98.56 51 THR B C 1
ATOM 1990 O O . THR B 1 51 ? 5.871 8.891 15.898 1 98.56 51 THR B O 1
ATOM 1993 N N . THR B 1 52 ? 3.803 7.988 15.891 1 98.81 52 THR B N 1
ATOM 1994 C CA . THR B 1 52 ? 4.207 6.824 15.109 1 98.81 52 THR B CA 1
ATOM 1995 C C . THR B 1 52 ? 4.617 7.238 13.703 1 98.81 52 THR B C 1
ATOM 1997 O O . THR B 1 52 ? 5.664 6.816 13.203 1 98.81 52 THR B O 1
ATOM 2000 N N . ILE B 1 53 ? 3.764 8.102 13.047 1 98.88 53 ILE B N 1
ATOM 2001 C CA . ILE B 1 53 ? 4.098 8.625 11.727 1 98.88 53 ILE B CA 1
ATOM 2002 C C . ILE B 1 53 ? 5.398 9.422 11.797 1 98.88 53 ILE B C 1
ATOM 2004 O O . ILE B 1 53 ? 6.285 9.25 10.961 1 98.88 53 ILE B O 1
ATOM 2008 N N . ALA B 1 54 ? 5.531 10.25 12.836 1 98.75 54 ALA B N 1
ATOM 2009 C CA . ALA B 1 54 ? 6.699 11.109 13.023 1 98.75 54 ALA B CA 1
ATOM 2010 C C . ALA B 1 54 ? 7.973 10.281 13.164 1 98.75 54 ALA B C 1
ATOM 2012 O O . ALA B 1 54 ? 8.992 10.586 12.547 1 98.75 54 ALA B O 1
ATOM 2013 N N . ARG B 1 55 ? 7.895 9.258 13.953 1 98 55 ARG B N 1
ATOM 2014 C CA . ARG B 1 55 ? 9.055 8.398 14.164 1 98 55 ARG B CA 1
ATOM 2015 C C . ARG B 1 55 ? 9.484 7.734 12.859 1 98 55 ARG B C 1
ATOM 2017 O O . ARG B 1 55 ? 10.68 7.637 12.578 1 98 55 ARG B O 1
ATOM 2024 N N . ALA B 1 56 ? 8.531 7.238 12.102 1 98.56 56 ALA B N 1
ATOM 2025 C CA . ALA B 1 56 ? 8.859 6.656 10.805 1 98.56 56 ALA B CA 1
ATOM 2026 C C . ALA B 1 56 ? 9.547 7.676 9.906 1 98.56 56 ALA B C 1
ATOM 2028 O O . ALA B 1 56 ? 10.523 7.348 9.219 1 98.56 56 ALA B O 1
ATOM 2029 N N . CYS B 1 57 ? 9.07 8.914 9.914 1 98.69 57 CYS B N 1
ATOM 2030 C CA . CYS B 1 57 ? 9.664 9.977 9.117 1 98.69 57 CYS B CA 1
ATOM 2031 C C . CYS B 1 57 ? 11.07 10.297 9.602 1 98.69 57 CYS B C 1
ATOM 2033 O O . CYS B 1 57 ? 11.992 10.453 8.789 1 98.69 57 CYS B O 1
ATOM 2035 N N . ALA B 1 58 ? 11.234 10.391 10.883 1 98.38 58 ALA B N 1
ATOM 2036 C CA . ALA B 1 58 ? 12.555 10.664 11.43 1 98.38 58 ALA B CA 1
ATOM 2037 C C . ALA B 1 58 ? 13.539 9.555 11.07 1 98.38 58 ALA B C 1
ATOM 2039 O O . ALA B 1 58 ? 14.68 9.82 10.688 1 98.38 58 ALA B O 1
ATOM 2040 N N . ASN B 1 59 ? 13.094 8.336 11.219 1 97.5 59 ASN B N 1
ATOM 2041 C CA . ASN B 1 59 ? 13.93 7.188 10.867 1 97.5 59 ASN B CA 1
ATOM 2042 C C . ASN B 1 59 ? 14.32 7.207 9.391 1 97.5 59 ASN B C 1
ATOM 2044 O O . ASN B 1 59 ? 15.344 6.641 9.008 1 97.5 59 ASN B O 1
ATOM 2048 N N . ALA B 1 60 ? 13.523 7.867 8.578 1 97.75 60 ALA B N 1
ATOM 2049 C CA . ALA B 1 60 ? 13.812 7.988 7.148 1 97.75 60 ALA B CA 1
ATOM 2050 C C . ALA B 1 60 ? 14.727 9.18 6.875 1 97.75 60 ALA B C 1
ATOM 2052 O O . ALA B 1 60 ? 15.023 9.492 5.719 1 97.75 60 ALA B O 1
ATOM 2053 N N . GLY B 1 61 ? 15.078 9.914 7.91 1 97.69 61 GLY B N 1
ATOM 2054 C CA . GLY B 1 61 ? 16.047 10.992 7.77 1 97.69 61 GLY B CA 1
ATOM 2055 C C . GLY B 1 61 ? 15.406 12.359 7.629 1 97.69 61 GLY B C 1
ATOM 2056 O O . GLY B 1 61 ? 16.031 13.297 7.137 1 97.69 61 GLY B O 1
ATOM 2057 N N . LEU B 1 62 ? 14.219 12.484 8.039 1 98.5 62 LEU B N 1
ATOM 2058 C CA . LEU B 1 62 ? 13.516 13.75 7.902 1 98.5 62 LEU B CA 1
ATOM 2059 C C . LEU B 1 62 ? 13.422 14.477 9.242 1 98.5 62 LEU B C 1
ATOM 2061 O O . LEU B 1 62 ? 13.195 13.844 10.273 1 98.5 62 LEU B O 1
ATOM 2065 N N . ILE B 1 63 ? 13.602 15.758 9.242 1 98.69 63 ILE B N 1
ATOM 2066 C CA . ILE B 1 63 ? 13.141 16.547 10.375 1 98.69 63 ILE B CA 1
ATOM 2067 C C . ILE B 1 63 ? 11.617 16.594 10.398 1 98.69 63 ILE B C 1
ATOM 2069 O O . ILE B 1 63 ? 10.984 16.906 9.391 1 98.69 63 ILE B O 1
ATOM 2073 N N . VAL B 1 64 ? 11.078 16.25 11.5 1 98.88 64 VAL B N 1
ATOM 2074 C CA . VAL B 1 64 ? 9.625 16.188 11.547 1 98.88 64 VAL B CA 1
ATOM 2075 C C . VAL B 1 64 ? 9.078 17.391 12.32 1 98.88 64 VAL B C 1
ATOM 2077 O O . VAL B 1 64 ? 9.461 17.625 13.469 1 98.88 64 VAL B O 1
ATOM 2080 N N . VAL B 1 65 ? 8.203 18.109 11.68 1 98.88 65 VAL B N 1
ATOM 2081 C CA . VAL B 1 65 ? 7.492 19.219 12.305 1 98.88 65 VAL B CA 1
ATOM 2082 C C . VAL B 1 65 ? 6.086 18.781 12.703 1 98.88 65 VAL B C 1
ATOM 2084 O O . VAL B 1 65 ? 5.301 18.359 11.852 1 98.88 65 VAL B O 1
ATOM 2087 N N . ARG B 1 66 ? 5.793 18.844 13.953 1 98.88 66 ARG B N 1
ATOM 2088 C CA . ARG B 1 66 ? 4.469 18.562 14.5 1 98.88 66 ARG B CA 1
ATOM 2089 C C . ARG B 1 66 ? 3.867 19.797 15.156 1 98.88 66 ARG B C 1
ATOM 2091 O O . ARG B 1 66 ? 4.113 20.062 16.328 1 98.88 66 ARG B O 1
ATOM 2098 N N . PRO B 1 67 ? 3.029 20.484 14.43 1 98.94 67 PRO B N 1
ATOM 2099 C CA . PRO B 1 67 ? 2.352 21.625 15.039 1 98.94 67 PRO B CA 1
ATOM 2100 C C . PRO B 1 67 ? 1.138 21.219 15.867 1 98.94 67 PRO B C 1
ATOM 2102 O O . PRO B 1 67 ? 0.536 20.172 15.625 1 98.94 67 PRO B O 1
ATOM 2105 N N . ASN B 1 68 ? 0.833 22.016 16.859 1 98.88 68 ASN B N 1
ATOM 2106 C CA . ASN B 1 68 ? -0.519 22.016 17.406 1 98.88 68 ASN B CA 1
ATOM 2107 C C . ASN B 1 68 ? -1.445 22.953 16.641 1 98.88 68 ASN B C 1
ATOM 2109 O O . ASN B 1 68 ? -1.089 24.094 16.359 1 98.88 68 ASN B O 1
ATOM 2113 N N . PHE B 1 69 ? -2.559 22.438 16.281 1 98.75 69 PHE B N 1
ATOM 2114 C CA . PHE B 1 69 ? -3.555 23.281 15.633 1 98.75 69 PHE B CA 1
ATOM 2115 C C . PHE B 1 69 ? -4.016 24.391 16.562 1 98.75 69 PHE B C 1
ATOM 2117 O O . PHE B 1 69 ? -3.705 24.391 17.75 1 98.75 69 PHE B O 1
ATOM 2124 N N . ARG B 1 70 ? -4.766 25.359 15.969 1 98.25 70 ARG B N 1
ATOM 2125 C CA . ARG B 1 70 ? -5.344 26.469 16.734 1 98.25 70 ARG B CA 1
ATOM 2126 C C . ARG B 1 70 ? -6.105 25.953 17.938 1 98.25 70 ARG B C 1
ATOM 2128 O O . ARG B 1 70 ? -6.895 25.016 17.844 1 98.25 70 ARG B O 1
ATOM 2135 N N . GLY B 1 71 ? -5.762 26.594 19.078 1 97.94 71 GLY B N 1
ATOM 2136 C CA . GLY B 1 71 ? -6.496 26.297 20.297 1 97.94 71 GLY B CA 1
ATOM 2137 C C . GLY B 1 71 ? -5.895 25.141 21.094 1 97.94 71 GLY B C 1
ATOM 2138 O O . GLY B 1 71 ? -6.352 24.828 22.188 1 97.94 71 GLY B O 1
ATOM 2139 N N . VAL B 1 72 ? -4.91 24.5 20.625 1 98.56 72 VAL B N 1
ATOM 2140 C CA . VAL B 1 72 ? -4.285 23.375 21.297 1 98.56 72 VAL B CA 1
ATOM 2141 C C . VAL B 1 72 ? -2.941 23.812 21.891 1 98.56 72 VAL B C 1
ATOM 2143 O O . VAL B 1 72 ? -2.125 24.422 21.188 1 98.56 72 VAL B O 1
ATOM 2146 N N . GLY B 1 73 ? -2.711 23.484 23.141 1 97.5 73 GLY B N 1
ATOM 2147 C CA . GLY B 1 73 ? -1.463 23.875 23.781 1 97.5 73 GLY B CA 1
ATOM 2148 C C . GLY B 1 73 ? -1.198 25.359 23.719 1 97.5 73 GLY B C 1
ATOM 2149 O O . GLY B 1 73 ? -2.045 26.172 24.125 1 97.5 73 GLY B O 1
ATOM 2150 N N . ASP B 1 74 ? 0.002 25.734 23.172 1 98.12 74 ASP B N 1
ATOM 2151 C CA . ASP B 1 74 ? 0.41 27.141 23.141 1 98.12 74 ASP B CA 1
ATOM 2152 C C . ASP B 1 74 ? 0.047 27.797 21.812 1 98.12 74 ASP B C 1
ATOM 2154 O O . ASP B 1 74 ? 0.396 28.953 21.562 1 98.12 74 ASP B O 1
ATOM 2158 N N . SER B 1 75 ? -0.58 27.016 20.969 1 98.75 75 SER B N 1
ATOM 2159 C CA . SER B 1 75 ? -1.057 27.609 19.719 1 98.75 75 SER B CA 1
ATOM 2160 C C . SER B 1 75 ? -2.299 28.453 19.953 1 98.75 75 SER B C 1
ATOM 2162 O O . SER B 1 75 ? -3.203 28.062 20.688 1 98.75 75 SER B O 1
ATOM 2164 N N . GLU B 1 76 ? -2.316 29.625 19.344 1 98.75 76 GLU B N 1
ATOM 2165 C CA . GLU B 1 76 ? -3.41 30.578 19.547 1 98.75 76 GLU B CA 1
ATOM 2166 C C . GLU B 1 76 ? -4.523 30.344 18.531 1 98.75 76 GLU B C 1
ATOM 2168 O O . GLU B 1 76 ? -4.348 29.609 17.562 1 98.75 76 GLU B O 1
ATOM 2173 N N . GLY B 1 77 ? -5.691 30.953 18.828 1 98.19 77 GLY B N 1
ATOM 2174 C CA . GLY B 1 77 ? -6.852 30.797 17.969 1 98.19 77 GLY B CA 1
ATOM 2175 C C . GLY B 1 77 ? -7.785 29.688 18.422 1 98.19 77 GLY B C 1
ATOM 2176 O O . GLY B 1 77 ? -7.793 29.328 19.594 1 98.19 77 GLY B O 1
ATOM 2177 N N . GLY B 1 78 ? -8.703 29.219 17.484 1 98.12 78 GLY B N 1
ATOM 2178 C CA . GLY B 1 78 ? -9.664 28.172 17.797 1 98.12 78 GLY B CA 1
ATOM 2179 C C . GLY B 1 78 ? -10.062 27.359 16.578 1 98.12 78 GLY B C 1
ATOM 2180 O O . GLY B 1 78 ? -9.789 27.75 15.438 1 98.12 78 GLY B O 1
ATOM 2181 N N . PHE B 1 79 ? -10.711 26.25 16.906 1 98.12 79 PHE B N 1
ATOM 2182 C CA . PHE B 1 79 ? -11.148 25.297 15.883 1 98.12 79 PHE B CA 1
ATOM 2183 C C . PHE B 1 79 ? -11.938 26.016 14.797 1 98.12 79 PHE B C 1
ATOM 2185 O O . PHE B 1 79 ? -12.859 26.781 15.086 1 98.12 79 PHE B O 1
ATOM 2192 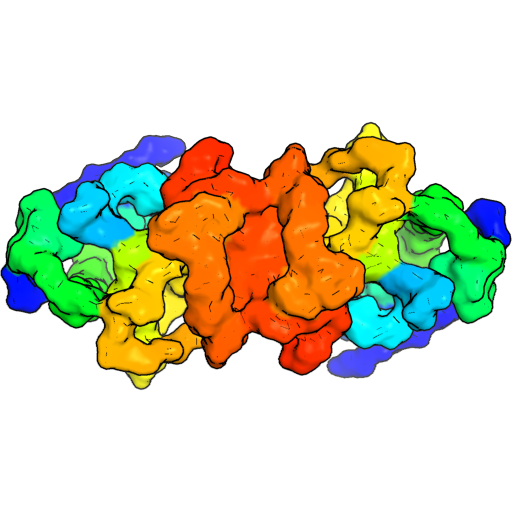N N . ASP B 1 80 ? -11.57 25.781 13.492 1 98.44 80 ASP B N 1
ATOM 2193 C CA . ASP B 1 80 ? -12.227 26.5 12.398 1 98.44 80 ASP B CA 1
ATOM 2194 C C . ASP B 1 80 ? -12.578 25.547 11.258 1 98.44 80 ASP B C 1
ATOM 2196 O O . ASP B 1 80 ? -12.477 25.906 10.086 1 98.44 80 ASP B O 1
ATOM 2200 N N . ARG B 1 81 ? -12.867 24.297 11.547 1 98.19 81 ARG B N 1
ATOM 2201 C CA . ARG B 1 81 ? -13.398 23.281 10.641 1 98.19 81 ARG B CA 1
ATOM 2202 C C . ARG B 1 81 ? -12.508 23.125 9.414 1 98.19 81 ARG B C 1
ATOM 2204 O O . ARG B 1 81 ? -12.992 23.125 8.281 1 98.19 81 ARG B O 1
ATOM 2211 N N . ALA B 1 82 ? -11.195 23.125 9.57 1 98.56 82 ALA B N 1
ATOM 2212 C CA . ALA B 1 82 ? -10.133 22.828 8.609 1 98.56 82 ALA B CA 1
ATOM 2213 C C . ALA B 1 82 ? -9.836 24.047 7.734 1 98.56 82 ALA B C 1
ATOM 2215 O O . ALA B 1 82 ? -8.844 24.062 7 1 98.56 82 ALA B O 1
ATOM 2216 N N . VAL B 1 83 ? -10.664 25.156 7.832 1 98.62 83 VAL B N 1
ATOM 2217 C CA . VAL B 1 83 ? -10.414 26.328 7.008 1 98.62 83 VAL B CA 1
ATOM 2218 C C . VAL B 1 83 ? -9.219 27.109 7.562 1 98.62 83 VAL B C 1
ATOM 2220 O O . VAL B 1 83 ? -8.188 27.219 6.902 1 98.62 83 VAL B O 1
ATOM 2223 N N . GLY B 1 84 ? -9.344 27.594 8.789 1 98.62 84 GLY B N 1
ATOM 2224 C CA . GLY B 1 84 ? -8.258 28.328 9.422 1 98.62 84 GLY B CA 1
ATOM 2225 C C . GLY B 1 84 ? -7.008 27.484 9.625 1 98.62 84 GLY B C 1
ATOM 2226 O O . GLY B 1 84 ? -5.891 27.984 9.477 1 98.62 84 GLY B O 1
ATOM 2227 N N . GLU B 1 85 ? -7.227 26.188 10.031 1 98.75 85 GLU B N 1
ATOM 2228 C CA . GLU B 1 85 ? -6.098 25.281 10.203 1 98.75 85 GLU B CA 1
ATOM 2229 C C . GLU B 1 85 ? -5.309 25.125 8.906 1 98.75 85 GLU B C 1
ATOM 2231 O O . GLU B 1 85 ? -4.078 25.109 8.922 1 98.75 85 GLU B O 1
ATOM 2236 N N . THR B 1 86 ? -6.004 24.984 7.727 1 98.81 86 THR B N 1
ATOM 2237 C CA . THR B 1 86 ? -5.352 24.891 6.426 1 98.81 86 THR B CA 1
ATOM 2238 C C . THR B 1 86 ? -4.57 26.156 6.117 1 98.81 86 THR B C 1
ATOM 2240 O O . THR B 1 86 ? -3.41 26.109 5.699 1 98.81 86 THR B O 1
ATOM 2243 N N . GLU B 1 87 ? -5.195 27.312 6.371 1 98.69 87 GLU B N 1
ATOM 2244 C CA . GLU B 1 87 ? -4.527 28.594 6.172 1 98.69 87 GLU B CA 1
ATOM 2245 C C . GLU B 1 87 ? -3.27 28.703 7.027 1 98.69 87 GLU B C 1
ATOM 2247 O O . GLU B 1 87 ? -2.229 29.156 6.551 1 98.69 87 GLU B O 1
ATOM 2252 N N . ASP B 1 88 ? -3.367 28.281 8.242 1 98.81 88 ASP B N 1
ATOM 2253 C CA . ASP B 1 88 ? -2.227 28.312 9.148 1 98.81 88 ASP B CA 1
ATOM 2254 C C . ASP B 1 88 ? -1.074 27.453 8.617 1 98.81 88 ASP B C 1
ATOM 2256 O O . ASP B 1 88 ? 0.087 27.875 8.68 1 98.81 88 ASP B O 1
ATOM 2260 N N . MET B 1 89 ? -1.364 26.25 8.117 1 98.81 89 MET B N 1
ATOM 2261 C CA . MET B 1 89 ? -0.31 25.375 7.617 1 98.81 89 MET B CA 1
ATOM 2262 C C . MET B 1 89 ? 0.33 25.969 6.359 1 98.81 89 MET B C 1
ATOM 2264 O O . MET B 1 89 ? 1.546 25.875 6.18 1 98.81 89 MET B O 1
ATOM 2268 N N . LEU B 1 90 ? -0.517 26.562 5.469 1 98.69 90 LEU B N 1
ATOM 2269 C CA . LEU B 1 90 ? 0.024 27.188 4.266 1 98.69 90 LEU B CA 1
ATOM 2270 C C . LEU B 1 90 ? 0.982 28.312 4.625 1 98.69 90 LEU B C 1
ATOM 2272 O O . LEU B 1 90 ? 1.979 28.531 3.934 1 98.69 90 LEU B O 1
ATOM 2276 N N . GLY B 1 91 ? 0.675 29.031 5.699 1 98.5 91 GLY B N 1
ATOM 2277 C CA . GLY B 1 91 ? 1.554 30.078 6.188 1 98.5 91 GLY B CA 1
ATOM 2278 C C . GLY B 1 91 ? 2.764 29.547 6.93 1 98.5 91 GLY B C 1
ATOM 2279 O O . GLY B 1 91 ? 3.826 30.172 6.926 1 98.5 91 GLY B O 1
ATOM 2280 N N . LEU B 1 92 ? 2.68 28.406 7.57 1 98.81 92 LEU B N 1
ATOM 2281 C CA . LEU B 1 92 ? 3.738 27.797 8.367 1 98.81 92 LEU B CA 1
ATOM 2282 C C . LEU B 1 92 ? 4.848 27.25 7.477 1 98.81 92 LEU B C 1
ATOM 2284 O O . LEU B 1 92 ? 6.031 27.359 7.816 1 98.81 92 LEU B O 1
ATOM 2288 N N . ILE B 1 93 ? 4.48 26.719 6.309 1 98.5 93 ILE B N 1
ATOM 2289 C CA . ILE B 1 93 ? 5.395 25.984 5.441 1 98.5 93 ILE B CA 1
ATOM 2290 C C . ILE B 1 93 ? 6.531 26.891 4.996 1 98.5 93 ILE B C 1
ATOM 2292 O O . ILE B 1 93 ? 7.707 26.547 5.133 1 98.5 93 ILE B O 1
ATOM 2296 N N . PRO B 1 94 ? 6.289 28.172 4.539 1 97.94 94 PRO B N 1
ATOM 2297 C CA . PRO B 1 94 ? 7.422 29.047 4.207 1 97.94 94 PRO B CA 1
ATOM 2298 C C . PRO B 1 94 ? 8.273 29.391 5.426 1 97.94 94 PRO B C 1
ATOM 2300 O O . PRO B 1 94 ? 9.484 29.578 5.305 1 97.94 94 PRO B O 1
ATOM 2303 N N . GLN B 1 95 ? 7.688 29.484 6.609 1 98.69 95 GLN B N 1
ATOM 2304 C CA . GLN B 1 95 ? 8.445 29.781 7.82 1 98.69 95 GLN B CA 1
ATOM 2305 C C . GLN B 1 95 ? 9.375 28.625 8.18 1 98.69 95 GLN B C 1
ATOM 2307 O O . GLN B 1 95 ? 10.5 28.844 8.625 1 98.69 95 GLN B O 1
ATOM 2312 N N . ILE B 1 96 ? 8.914 27.375 8.023 1 98.38 96 ILE B N 1
ATOM 2313 C CA . ILE B 1 96 ? 9.742 26.203 8.258 1 98.38 96 ILE B CA 1
ATOM 2314 C C . ILE B 1 96 ? 10.945 26.219 7.316 1 98.38 96 ILE B C 1
ATOM 2316 O O . ILE B 1 96 ? 12.078 25.984 7.746 1 98.38 96 ILE B O 1
ATOM 2320 N N . ARG B 1 97 ? 10.68 26.531 6.086 1 97.75 97 ARG B N 1
ATOM 2321 C CA . ARG B 1 97 ? 11.758 26.578 5.105 1 97.75 97 ARG B CA 1
ATOM 2322 C C . ARG B 1 97 ? 12.797 27.641 5.48 1 97.75 97 ARG B C 1
ATOM 2324 O O . ARG B 1 97 ? 13.992 27.438 5.266 1 97.75 97 ARG B O 1
ATOM 2331 N N . GLN B 1 98 ? 12.328 28.719 5.98 1 97.81 98 GLN B N 1
ATOM 2332 C CA . GLN B 1 98 ? 13.234 29.766 6.434 1 97.81 98 GLN B CA 1
ATOM 2333 C C . GLN B 1 98 ? 14.047 29.312 7.637 1 97.81 98 GLN B C 1
ATOM 2335 O O . GLN B 1 98 ? 15.219 29.672 7.785 1 97.81 98 GLN B O 1
ATOM 2340 N N . THR B 1 99 ? 13.43 28.531 8.469 1 97.81 99 THR B N 1
ATOM 2341 C CA . THR B 1 99 ? 14.055 28.031 9.688 1 97.81 99 THR B CA 1
ATOM 2342 C C . THR B 1 99 ? 15.086 26.953 9.367 1 97.81 99 THR B C 1
ATOM 2344 O O . THR B 1 99 ? 16.047 26.75 10.117 1 97.81 99 THR B O 1
ATOM 2347 N N . LEU B 1 100 ? 14.852 26.266 8.234 1 97.44 100 LEU B N 1
ATOM 2348 C CA . LEU B 1 100 ? 15.734 25.188 7.773 1 97.44 100 LEU B CA 1
ATOM 2349 C C . LEU B 1 100 ? 16.312 25.516 6.402 1 97.44 100 LEU B C 1
ATOM 2351 O O . LEU B 1 100 ? 16.094 24.766 5.441 1 97.44 100 LEU B O 1
ATOM 2355 N N . PRO B 1 101 ? 17.172 26.5 6.316 1 96.69 101 PRO B N 1
ATOM 2356 C CA . PRO B 1 101 ? 17.609 26.984 5.004 1 96.69 101 PRO B CA 1
ATOM 2357 C C . PRO B 1 101 ? 18.344 25.906 4.207 1 96.69 101 PRO B C 1
ATOM 2359 O O . PRO B 1 101 ? 18.25 25.875 2.979 1 96.69 101 PRO B O 1
ATOM 2362 N N . GLU B 1 102 ? 19.031 25.047 4.844 1 96.56 102 GLU B N 1
ATOM 2363 C CA . GLU B 1 102 ? 19.781 24 4.164 1 96.56 102 GLU B CA 1
ATOM 2364 C C . GLU B 1 102 ? 18.844 22.969 3.521 1 96.56 102 GLU B C 1
ATOM 2366 O O . GLU B 1 102 ? 19.266 22.203 2.648 1 96.56 102 GLU B O 1
ATOM 2371 N N . LEU B 1 103 ? 17.625 22.953 3.963 1 97.56 103 LEU B N 1
ATOM 2372 C CA . LEU B 1 103 ? 16.641 21.984 3.471 1 97.56 103 LEU B CA 1
ATOM 2373 C C . LEU B 1 103 ? 15.508 22.688 2.732 1 97.56 103 LEU B C 1
ATOM 2375 O O . LEU B 1 103 ? 14.469 22.078 2.455 1 97.56 103 LEU B O 1
ATOM 2379 N N . ALA B 1 104 ? 15.703 23.922 2.441 1 94.25 104 ALA B N 1
ATOM 2380 C CA . ALA B 1 104 ? 14.633 24.734 1.891 1 94.25 104 ALA B CA 1
ATOM 2381 C C . ALA B 1 104 ? 14.117 24.156 0.579 1 94.25 104 ALA B C 1
ATOM 2383 O O . ALA B 1 104 ? 12.914 24.188 0.305 1 94.25 104 ALA B O 1
ATOM 2384 N N . ASP B 1 105 ? 15.023 23.484 -0.199 1 93.75 105 ASP B N 1
ATOM 2385 C CA . ASP B 1 105 ? 14.641 22.938 -1.496 1 93.75 105 ASP B CA 1
ATOM 2386 C C . ASP B 1 105 ? 14.617 21.406 -1.461 1 93.75 105 ASP B C 1
ATOM 2388 O O . ASP B 1 105 ? 14.438 20.766 -2.494 1 93.75 105 ASP B O 1
ATOM 2392 N N . ALA B 1 106 ? 14.812 20.891 -0.264 1 96.5 106 ALA B N 1
ATOM 2393 C CA . ALA B 1 106 ? 14.797 19.453 -0.095 1 96.5 106 ALA B CA 1
ATOM 2394 C C . ALA B 1 106 ? 13.375 18.891 -0.182 1 96.5 106 ALA B C 1
ATOM 2396 O O . ALA B 1 106 ? 12.406 19.641 -0.01 1 96.5 106 ALA B O 1
ATOM 2397 N N . PRO B 1 107 ? 13.25 17.641 -0.5 1 95.5 107 PRO B N 1
ATOM 2398 C CA . PRO B 1 107 ? 11.922 17 -0.488 1 95.5 107 PRO B CA 1
ATOM 2399 C C . PRO B 1 107 ? 11.266 17.047 0.889 1 95.5 107 PRO B C 1
ATOM 2401 O O . PRO B 1 107 ? 11.953 17 1.91 1 95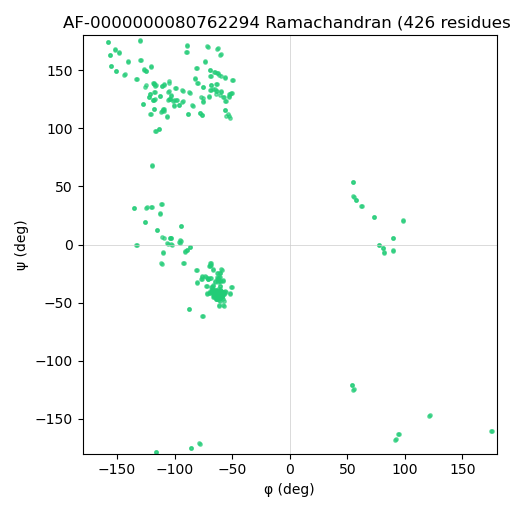.5 107 PRO B O 1
ATOM 2404 N N . TRP B 1 108 ? 10.008 17.188 0.874 1 98.31 108 TRP B N 1
ATOM 2405 C CA . TRP B 1 108 ? 9.281 17.062 2.135 1 98.31 108 TRP B CA 1
ATOM 2406 C C . TRP B 1 108 ? 7.969 16.312 1.942 1 98.31 108 TRP B C 1
ATOM 2408 O O . TRP B 1 108 ? 7.508 16.141 0.812 1 98.31 108 TRP B O 1
ATOM 2418 N N . VAL B 1 109 ? 7.461 15.742 3.049 1 98.81 109 VAL B N 1
ATOM 2419 C CA . VAL B 1 109 ? 6.258 14.914 2.996 1 98.81 109 VAL B CA 1
ATOM 2420 C C . VAL B 1 109 ? 5.219 15.445 3.977 1 98.81 109 VAL B C 1
ATOM 2422 O O . VAL B 1 109 ? 5.559 16.141 4.938 1 98.81 109 VAL B O 1
ATOM 2425 N N . LEU B 1 110 ? 4.004 15.242 3.6 1 98.94 110 LEU B N 1
ATOM 2426 C CA . LEU B 1 110 ? 2.857 15.727 4.359 1 98.94 110 LEU B CA 1
ATOM 2427 C C . LEU B 1 110 ? 2.004 14.562 4.855 1 98.94 110 LEU B C 1
ATOM 2429 O O . LEU B 1 110 ? 1.672 13.656 4.086 1 98.94 110 LEU B O 1
ATOM 2433 N N . GLY B 1 111 ? 1.77 14.5 6.133 1 98.88 111 GLY B N 1
ATOM 2434 C CA . GLY B 1 111 ? 0.924 13.469 6.711 1 98.88 111 GLY B CA 1
ATOM 2435 C C . GLY B 1 111 ? -0.136 14.016 7.645 1 98.88 111 GLY B C 1
ATOM 2436 O O . GLY B 1 111 ? -0.011 15.141 8.141 1 98.88 111 GLY B O 1
ATOM 2437 N N . GLY B 1 112 ? -1.153 13.305 7.879 1 98.94 112 GLY B N 1
ATOM 2438 C CA . GLY B 1 112 ? -2.205 13.656 8.82 1 98.94 112 GLY B CA 1
ATOM 2439 C C . GLY B 1 112 ? -2.955 12.453 9.359 1 98.94 112 GLY B C 1
ATOM 2440 O O . GLY B 1 112 ? -2.973 11.398 8.727 1 98.94 112 GLY B O 1
ATOM 2441 N N . PHE B 1 113 ? -3.479 12.688 10.562 1 98.94 113 PHE B N 1
ATOM 2442 C CA . PHE B 1 113 ? -4.336 11.688 11.195 1 98.94 113 PHE B CA 1
ATOM 2443 C C . PHE B 1 113 ? -5.715 12.266 11.484 1 98.94 113 PHE B C 1
ATOM 2445 O O . PHE B 1 113 ? -5.832 13.312 12.125 1 98.94 113 PHE B O 1
ATOM 2452 N N . SER B 1 114 ? -6.801 11.508 11.031 1 98.81 114 SER B N 1
ATOM 2453 C CA . SER B 1 114 ? -8.18 11.891 11.297 1 98.81 114 SER B CA 1
ATOM 2454 C C . SER B 1 114 ? -8.453 13.32 10.836 1 98.81 114 SER B C 1
ATOM 2456 O O . SER B 1 114 ? -8.312 13.641 9.656 1 98.81 114 SER B O 1
ATOM 2458 N N . PHE B 1 115 ? -8.867 14.273 11.688 1 98.88 115 PHE B N 1
ATOM 2459 C CA . PHE B 1 115 ? -9.078 15.672 11.32 1 98.88 115 PHE B CA 1
ATOM 2460 C C . PHE B 1 115 ? -7.855 16.219 10.594 1 98.88 115 PHE B C 1
ATOM 2462 O O . PHE B 1 115 ? -7.992 16.969 9.617 1 98.88 115 PHE B O 1
ATOM 2469 N N . GLY B 1 116 ? -6.676 15.828 10.984 1 98.94 116 GLY B N 1
ATOM 2470 C CA . GLY B 1 116 ? -5.441 16.25 10.344 1 98.94 116 GLY B CA 1
ATOM 2471 C C . GLY B 1 116 ? -5.352 15.859 8.883 1 98.94 116 GLY B C 1
ATOM 2472 O O . GLY B 1 116 ? -4.668 16.516 8.094 1 98.94 116 GLY B O 1
ATOM 2473 N N . THR B 1 117 ? -6.02 14.797 8.531 1 98.94 117 THR B N 1
ATOM 2474 C CA . THR B 1 117 ? -6.035 14.383 7.129 1 98.94 117 THR B CA 1
ATOM 2475 C C . THR B 1 117 ? -6.805 15.391 6.277 1 98.94 117 THR B C 1
ATOM 2477 O O . THR B 1 117 ? -6.469 15.609 5.113 1 98.94 117 THR B O 1
ATOM 2480 N N . ALA B 1 118 ? -7.895 15.977 6.809 1 98.81 118 ALA B N 1
ATOM 2481 C CA . ALA B 1 118 ? -8.648 16.984 6.078 1 98.81 118 ALA B CA 1
ATOM 2482 C C . ALA B 1 118 ? -7.785 18.219 5.801 1 98.81 118 ALA B C 1
ATOM 2484 O O . ALA B 1 118 ? -7.777 18.734 4.68 1 98.81 118 ALA B O 1
ATOM 2485 N N . VAL B 1 119 ? -7.059 18.609 6.797 1 98.94 119 VAL B N 1
ATOM 2486 C CA . VAL B 1 119 ? -6.16 19.75 6.637 1 98.94 119 VAL B CA 1
ATOM 2487 C C . VAL B 1 119 ? -5.047 19.406 5.656 1 98.94 119 VAL B C 1
ATOM 2489 O O . VAL B 1 119 ? -4.766 20.156 4.727 1 98.94 119 VAL B O 1
ATOM 2492 N N . ALA B 1 120 ? -4.48 18.234 5.805 1 98.94 120 ALA B N 1
ATOM 2493 C CA . ALA B 1 120 ? -3.381 17.797 4.945 1 98.94 120 ALA B CA 1
ATOM 2494 C C . ALA B 1 120 ? -3.822 17.719 3.488 1 98.94 120 ALA B C 1
ATOM 2496 O O . ALA B 1 120 ? -3.109 18.172 2.592 1 98.94 120 ALA B O 1
ATOM 2497 N N . ALA B 1 121 ? -4.977 17.125 3.248 1 98.88 121 ALA B N 1
ATOM 2498 C CA . ALA B 1 121 ? -5.488 16.984 1.887 1 98.88 121 ALA B CA 1
ATOM 2499 C C . ALA B 1 121 ? -5.695 18.344 1.229 1 98.88 121 ALA B C 1
ATOM 2501 O O . ALA B 1 121 ? -5.348 18.531 0.062 1 98.88 121 ALA B O 1
ATOM 2502 N N . GLN B 1 122 ? -6.227 19.281 1.943 1 98.81 122 GLN B N 1
ATOM 2503 C CA . GLN B 1 122 ? -6.496 20.609 1.4 1 98.81 122 GLN B CA 1
ATOM 2504 C C . GLN B 1 122 ? -5.199 21.391 1.179 1 98.81 122 GLN B C 1
ATOM 2506 O O . GLN B 1 122 ? -5.047 22.078 0.169 1 98.81 122 GLN B O 1
ATOM 2511 N N . VAL B 1 123 ? -4.262 21.266 2.178 1 98.88 123 VAL B N 1
ATOM 2512 C CA . VAL B 1 123 ? -2.951 21.891 2.01 1 98.88 123 VAL B CA 1
ATOM 2513 C C . VAL B 1 123 ? -2.279 21.344 0.751 1 98.88 123 VAL B C 1
ATOM 2515 O O . VAL B 1 123 ? -1.786 22.109 -0.08 1 98.88 123 VAL B O 1
ATOM 2518 N N . TYR B 1 124 ? -2.281 20.016 0.57 1 98.88 124 TYR B N 1
ATOM 2519 C CA . TYR B 1 124 ? -1.681 19.406 -0.606 1 98.88 124 TYR B CA 1
ATOM 2520 C C . TYR B 1 124 ? -2.301 19.938 -1.887 1 98.88 124 TYR B C 1
ATOM 2522 O O . TYR B 1 124 ? -1.587 20.359 -2.801 1 98.88 124 TYR B O 1
ATOM 2530 N N . ALA B 1 125 ? -3.621 19.891 -1.948 1 98.5 125 ALA B N 1
ATOM 2531 C CA . ALA B 1 125 ? -4.332 20.281 -3.162 1 98.5 125 ALA B CA 1
ATOM 2532 C C . ALA B 1 125 ? -4.012 21.734 -3.541 1 98.5 125 ALA B C 1
ATOM 2534 O O . ALA B 1 125 ? -3.758 22.031 -4.711 1 98.5 125 ALA B O 1
ATOM 2535 N N . MET B 1 126 ? -4.012 22.609 -2.592 1 98.25 126 MET B N 1
ATOM 2536 C CA . MET B 1 126 ? -3.76 24.031 -2.848 1 98.25 126 MET B CA 1
ATOM 2537 C C . MET B 1 126 ? -2.318 24.25 -3.293 1 98.25 126 MET B C 1
ATOM 2539 O O . MET B 1 126 ? -2.059 25.047 -4.195 1 98.25 126 MET B O 1
ATOM 2543 N N . LEU B 1 127 ? -1.386 23.547 -2.678 1 98.44 127 LEU B N 1
ATOM 2544 C CA . LEU B 1 127 ? 0.013 23.656 -3.078 1 98.44 127 LEU B CA 1
ATOM 2545 C C . LEU B 1 127 ? 0.234 23.062 -4.461 1 98.44 127 LEU B C 1
ATOM 2547 O O . LEU B 1 127 ? 1.017 23.594 -5.254 1 98.44 127 LEU B O 1
ATOM 2551 N N . ALA B 1 128 ? -0.415 21.953 -4.699 1 97.94 128 ALA B N 1
ATOM 2552 C CA . ALA B 1 128 ? -0.285 21.281 -5.996 1 97.94 128 ALA B CA 1
ATOM 2553 C C . ALA B 1 128 ? -0.742 22.203 -7.125 1 97.94 128 ALA B C 1
ATOM 2555 O O . ALA B 1 128 ? -0.148 22.219 -8.203 1 97.94 128 ALA B O 1
ATOM 2556 N N . GLU B 1 129 ? -1.813 22.938 -6.906 1 97.06 129 GLU B N 1
ATOM 2557 C CA . GLU B 1 129 ? -2.322 23.891 -7.883 1 97.06 129 GLU B CA 1
ATOM 2558 C C . GLU B 1 129 ? -1.276 24.953 -8.211 1 97.06 129 G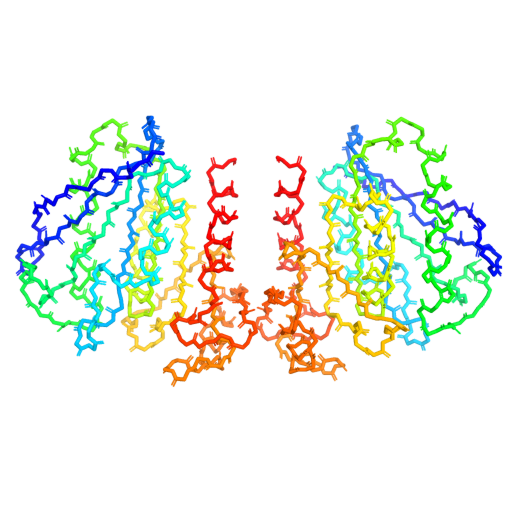LU B C 1
ATOM 2560 O O . GLU B 1 129 ? -1.333 25.578 -9.273 1 97.06 129 GLU B O 1
ATOM 2565 N N . GLN B 1 130 ? -0.309 25.156 -7.34 1 96.38 130 GLN B N 1
ATOM 2566 C CA . GLN B 1 130 ? 0.741 26.141 -7.52 1 96.38 130 GLN B CA 1
ATOM 2567 C C . GLN B 1 130 ? 2.055 25.484 -7.934 1 96.38 130 GLN B C 1
ATOM 2569 O O . GLN B 1 130 ? 3.1 26.141 -7.961 1 96.38 130 GLN B O 1
ATOM 2574 N N . GLY B 1 131 ? 2.082 24.203 -8.18 1 95.88 131 GLY B N 1
ATOM 2575 C CA . GLY B 1 131 ? 3.283 23.484 -8.57 1 95.88 131 GLY B CA 1
ATOM 2576 C C . GLY B 1 131 ? 4.262 23.297 -7.422 1 95.88 131 GLY B C 1
ATOM 2577 O O . GLY B 1 131 ? 5.465 23.125 -7.648 1 95.88 131 GLY B O 1
ATOM 2578 N N . ALA B 1 132 ? 3.74 23.344 -6.176 1 96.69 132 ALA B N 1
ATOM 2579 C CA . ALA B 1 132 ? 4.609 23.297 -5 1 96.69 132 ALA B CA 1
ATOM 2580 C C . ALA B 1 132 ? 4.215 22.141 -4.07 1 96.69 132 ALA B C 1
ATOM 2582 O O . ALA B 1 132 ? 4.301 22.266 -2.848 1 96.69 132 ALA B O 1
ATOM 2583 N N . ALA B 1 133 ? 3.701 21.016 -4.633 1 97.06 133 ALA B N 1
ATOM 2584 C CA . ALA B 1 133 ? 3.205 19.906 -3.838 1 97.06 133 ALA B CA 1
ATOM 2585 C C . ALA B 1 133 ? 4.348 19.188 -3.115 1 97.06 133 ALA B C 1
ATOM 2587 O O . ALA B 1 133 ? 5.473 19.141 -3.617 1 97.06 133 ALA B O 1
ATOM 2588 N N . PRO B 1 134 ? 4.074 18.688 -1.887 1 98.12 134 PRO B N 1
ATOM 2589 C CA . PRO B 1 134 ? 5.059 17.812 -1.235 1 98.12 134 PRO B CA 1
ATOM 2590 C C . PRO B 1 134 ? 5.352 16.547 -2.037 1 98.12 134 PRO B C 1
ATOM 2592 O O . PRO B 1 134 ? 4.598 16.203 -2.953 1 98.12 134 PRO B O 1
ATOM 2595 N N . GLN B 1 135 ? 6.438 15.906 -1.704 1 98 135 GLN B N 1
ATOM 2596 C CA . GLN B 1 135 ? 6.906 14.711 -2.398 1 98 135 GLN B CA 1
ATOM 2597 C C . GLN B 1 135 ? 5.977 13.531 -2.145 1 98 135 GLN B C 1
ATOM 2599 O O . GLN B 1 135 ? 5.891 12.609 -2.963 1 98 135 GLN B O 1
ATOM 2604 N N . ALA B 1 136 ? 5.336 13.547 -1 1 98.69 136 ALA B N 1
ATOM 2605 C CA . ALA B 1 136 ? 4.402 12.477 -0.654 1 98.69 136 ALA B CA 1
ATOM 2606 C C . ALA B 1 136 ? 3.299 12.992 0.268 1 98.69 136 ALA B C 1
ATOM 2608 O O . ALA B 1 136 ? 3.51 13.938 1.032 1 98.69 136 ALA B O 1
ATOM 2609 N N . LEU B 1 137 ? 2.127 12.391 0.155 1 98.94 137 LEU B N 1
ATOM 2610 C CA . LEU B 1 137 ? 0.973 12.625 1.017 1 98.94 137 LEU B CA 1
ATOM 2611 C C . LEU B 1 137 ? 0.522 11.328 1.685 1 98.94 137 LEU B C 1
ATOM 2613 O O . LEU B 1 137 ? 0.366 10.305 1.018 1 98.94 137 LEU B O 1
ATOM 2617 N N . MET B 1 138 ? 0.39 11.312 3.025 1 98.94 138 MET B N 1
ATOM 2618 C CA . MET B 1 138 ? 0.001 10.141 3.803 1 98.94 138 MET B CA 1
ATOM 2619 C C . MET B 1 138 ? -1.174 10.461 4.719 1 98.94 138 MET B C 1
ATOM 2621 O O . MET B 1 138 ? -1.086 11.359 5.559 1 98.94 138 MET B O 1
ATOM 2625 N N . LEU B 1 139 ? -2.242 9.781 4.574 1 99 139 LEU B N 1
ATOM 2626 C CA . LEU B 1 139 ? -3.48 10.055 5.297 1 99 139 LEU B CA 1
ATOM 2627 C C . LEU B 1 139 ? -3.914 8.836 6.105 1 99 139 LEU B C 1
ATOM 2629 O O . LEU B 1 139 ? -4.301 7.816 5.539 1 99 139 LEU B O 1
ATOM 2633 N N . MET B 1 140 ? -3.857 8.938 7.43 1 98.94 140 MET B N 1
ATOM 2634 C CA . MET B 1 140 ? -4.27 7.848 8.312 1 98.94 140 MET B CA 1
ATOM 2635 C C . MET B 1 140 ? -5.645 8.125 8.906 1 98.94 140 MET B C 1
ATOM 2637 O O . MET B 1 140 ? -5.871 9.188 9.484 1 98.94 140 MET B O 1
ATOM 2641 N N . GLY B 1 141 ? -6.559 7.121 8.766 1 98.88 141 GLY B N 1
ATOM 2642 C CA . GLY B 1 141 ? -7.898 7.32 9.289 1 98.88 141 GLY B CA 1
ATOM 2643 C C . GLY B 1 141 ? -8.562 8.578 8.758 1 98.88 141 GLY B C 1
ATOM 2644 O O . GLY B 1 141 ? -9.086 9.383 9.523 1 98.88 141 GLY B O 1
ATOM 2645 N N . PRO B 1 142 ? -8.617 8.719 7.469 1 98.88 142 PRO B N 1
ATOM 2646 C CA . PRO B 1 142 ? -9.008 10.008 6.898 1 98.88 142 PRO B CA 1
ATOM 2647 C C . PRO B 1 142 ? -10.438 10.398 7.258 1 98.88 142 PRO B C 1
ATOM 2649 O O . PRO B 1 142 ? -11.359 9.586 7.141 1 98.88 142 PRO B O 1
ATOM 2652 N N . ALA B 1 143 ? -10.602 11.617 7.695 1 98.56 143 ALA B N 1
ATOM 2653 C CA . ALA B 1 143 ? -11.875 12.281 7.93 1 98.56 143 ALA B CA 1
ATOM 2654 C C . ALA B 1 143 ? -12.086 13.43 6.949 1 98.56 143 ALA B C 1
ATOM 2656 O O . ALA B 1 143 ? -12.758 14.414 7.27 1 98.56 143 ALA B O 1
ATOM 2657 N N . VAL B 1 144 ? -11.492 13.375 5.789 1 98.69 144 VAL B N 1
ATOM 2658 C CA . VAL B 1 144 ? -11.406 14.469 4.828 1 98.69 144 VAL B CA 1
ATOM 2659 C C . VAL B 1 144 ? -12.805 14.922 4.43 1 98.69 144 VAL B C 1
ATOM 2661 O O . VAL B 1 144 ? -13.109 16.125 4.457 1 98.69 144 VAL B O 1
ATOM 2664 N N . ALA B 1 145 ? -13.672 14.016 4.16 1 97.75 145 ALA B N 1
ATOM 2665 C CA . ALA B 1 145 ? -15.008 14.312 3.643 1 97.75 145 ALA B CA 1
ATOM 2666 C C . ALA B 1 145 ? -15.812 15.125 4.648 1 97.75 145 ALA B C 1
ATOM 2668 O O . ALA B 1 145 ? -16.703 15.891 4.266 1 97.75 145 ALA B O 1
ATOM 2669 N N . ARG B 1 146 ? -15.477 15.016 5.875 1 98.25 146 ARG B N 1
ATOM 2670 C CA . ARG B 1 146 ? -16.25 15.656 6.938 1 98.25 146 ARG B CA 1
ATOM 2671 C C . ARG B 1 146 ? -15.883 17.141 7.066 1 98.25 146 ARG B C 1
ATOM 2673 O O . ARG B 1 146 ? -16.656 17.922 7.609 1 98.25 146 ARG B O 1
ATOM 2680 N N . PHE B 1 147 ? -14.656 17.453 6.551 1 98.25 147 PHE B N 1
ATOM 2681 C CA . PHE B 1 147 ? -14.18 18.797 6.898 1 98.25 147 PHE B CA 1
ATOM 2682 C C . PHE B 1 147 ? -13.641 19.516 5.664 1 98.25 147 PHE B C 1
ATOM 2684 O O . PHE B 1 147 ? -13.109 20.625 5.766 1 98.25 147 PHE B O 1
ATOM 2691 N N . GLN B 1 148 ? -13.656 18.906 4.504 1 97.06 148 GLN B N 1
ATOM 2692 C CA . GLN B 1 148 ? -13.188 19.609 3.32 1 97.06 148 GLN B CA 1
ATOM 2693 C C . GLN B 1 148 ? -14.133 20.75 2.949 1 97.06 148 GLN B C 1
ATOM 2695 O O . GLN B 1 148 ? -15.352 20.609 3.059 1 97.06 148 GLN B O 1
ATOM 2700 N N . PHE B 1 149 ? -13.648 21.891 2.598 1 97.81 149 PHE B N 1
ATOM 2701 C CA . PHE B 1 149 ? -14.461 23.062 2.248 1 97.81 149 PHE B CA 1
ATOM 2702 C C . PHE B 1 149 ? -14.438 23.297 0.744 1 97.81 149 PHE B C 1
ATOM 2704 O O . PHE B 1 149 ? -15.062 24.25 0.252 1 97.81 149 PHE B O 1
ATOM 2711 N N . ARG B 1 150 ? -13.75 22.484 0.008 1 95.94 150 ARG B N 1
ATOM 2712 C CA . ARG B 1 150 ? -13.711 22.469 -1.451 1 95.94 150 ARG B CA 1
ATOM 2713 C C . ARG B 1 150 ? -13.312 21.078 -1.962 1 95.94 150 ARG B C 1
ATOM 2715 O O . ARG B 1 150 ? -12.82 20.25 -1.197 1 95.94 150 ARG B O 1
ATOM 2722 N N . ALA B 1 151 ? -13.594 20.875 -3.266 1 95.5 151 ALA B N 1
ATOM 2723 C CA . ALA B 1 151 ? -13.109 19.641 -3.877 1 95.5 151 ALA B CA 1
ATOM 2724 C C . ALA B 1 151 ? -11.586 19.609 -3.887 1 95.5 151 ALA B C 1
ATOM 2726 O O . ALA B 1 151 ? -10.93 20.625 -4.109 1 95.5 151 ALA B O 1
ATOM 2727 N N . VAL B 1 152 ? -11.039 18.422 -3.566 1 97.25 152 VAL B N 1
ATOM 2728 C CA . VAL B 1 152 ? -9.586 18.281 -3.59 1 97.25 152 VAL B CA 1
ATOM 2729 C C . VAL B 1 152 ? -9.18 17.219 -4.617 1 97.25 152 VAL B C 1
ATOM 2731 O O . VAL B 1 152 ? -9.875 16.219 -4.785 1 97.25 152 VAL B O 1
ATOM 2734 N N . GLU B 1 153 ? -8.133 17.5 -5.332 1 96.5 153 GLU B N 1
ATOM 2735 C CA . GLU B 1 153 ? -7.461 16.516 -6.172 1 96.5 153 GLU B CA 1
ATOM 2736 C C . GLU B 1 153 ? -6.16 16.031 -5.535 1 96.5 153 GLU B C 1
ATOM 2738 O O . GLU B 1 153 ? -5.336 16.859 -5.113 1 96.5 153 GLU B O 1
ATOM 2743 N N . LEU B 1 154 ? -6.062 14.773 -5.395 1 98.56 154 LEU B N 1
ATOM 2744 C CA . LEU B 1 154 ? -4.891 14.188 -4.75 1 98.56 154 LEU B CA 1
ATOM 2745 C C . LEU B 1 154 ? -4.18 13.227 -5.695 1 98.56 154 LEU B C 1
ATOM 2747 O O . LEU B 1 154 ? -4.801 12.656 -6.594 1 98.56 154 LEU B O 1
ATOM 2751 N N . PRO B 1 155 ? -2.93 13.078 -5.496 1 97.19 155 PRO B N 1
ATOM 2752 C CA . PRO B 1 155 ? -2.205 12.141 -6.359 1 97.19 155 PRO B CA 1
ATOM 2753 C C . PRO B 1 155 ? -2.592 10.688 -6.105 1 97.19 155 PRO B C 1
ATOM 2755 O O . PRO B 1 155 ? -2.848 10.305 -4.961 1 97.19 155 PRO B O 1
ATOM 2758 N N . GLU B 1 156 ? -2.516 9.867 -7.082 1 95 156 GLU B N 1
ATOM 2759 C CA . GLU B 1 156 ? -2.957 8.477 -7.012 1 95 156 GLU B CA 1
ATOM 2760 C C . GLU B 1 156 ? -2.08 7.668 -6.059 1 95 156 GLU B C 1
ATOM 2762 O O . GLU B 1 156 ? -2.49 6.609 -5.582 1 95 156 GLU B O 1
ATOM 2767 N N . ASP B 1 157 ? -0.861 8.203 -5.836 1 97.19 157 ASP B N 1
ATOM 2768 C CA . ASP B 1 157 ? 0.047 7.438 -4.988 1 97.19 157 ASP B CA 1
ATOM 2769 C C . ASP B 1 157 ? -0.044 7.891 -3.533 1 97.19 157 ASP B C 1
ATOM 2771 O O . ASP B 1 157 ? 0.843 7.602 -2.729 1 97.19 157 ASP B O 1
ATOM 2775 N N . THR B 1 158 ? -1.145 8.641 -3.197 1 98.88 158 THR B N 1
ATOM 2776 C CA . THR B 1 158 ? -1.392 8.977 -1.799 1 98.88 158 THR B CA 1
ATOM 2777 C C . THR B 1 158 ? -1.502 7.707 -0.955 1 98.88 158 THR B C 1
ATOM 2779 O O . THR B 1 158 ? -2.215 6.77 -1.321 1 98.88 158 THR B O 1
ATOM 2782 N N . LEU B 1 159 ? -0.7 7.641 0.131 1 98.94 159 LEU B N 1
ATOM 2783 C CA . LEU B 1 159 ? -0.92 6.543 1.069 1 98.94 159 LEU B CA 1
ATOM 2784 C C . LEU B 1 159 ? -2.15 6.809 1.933 1 98.94 159 LEU B C 1
ATOM 2786 O O . LEU B 1 159 ? -2.178 7.77 2.703 1 98.94 159 LEU B O 1
ATOM 2790 N N . VAL B 1 160 ? -3.156 6.07 1.752 1 98.94 160 VAL B N 1
ATOM 2791 C CA . VAL B 1 160 ? -4.352 6.105 2.59 1 98.94 160 VAL B CA 1
ATOM 2792 C C . VAL B 1 160 ? -4.43 4.836 3.432 1 98.94 160 VAL B C 1
ATOM 2794 O O . VAL B 1 160 ? -4.523 3.73 2.893 1 98.94 160 VAL B O 1
ATOM 2797 N N . VAL B 1 161 ? -4.363 4.98 4.746 1 99 161 VAL B N 1
ATOM 2798 C CA . VAL B 1 161 ? -4.457 3.84 5.652 1 99 161 VAL B CA 1
ATOM 2799 C C . VAL B 1 161 ? -5.703 3.975 6.523 1 99 161 VAL B C 1
ATOM 2801 O O . VAL B 1 161 ? -5.992 5.055 7.039 1 99 161 VAL B O 1
ATOM 2804 N N . HIS B 1 162 ? -6.445 2.908 6.727 1 98.94 162 HIS B N 1
ATOM 2805 C CA . HIS B 1 162 ? -7.688 2.93 7.496 1 98.94 162 HIS B CA 1
ATOM 2806 C C . HIS B 1 162 ? -7.859 1.646 8.297 1 98.94 162 HIS B C 1
ATOM 2808 O O . HIS B 1 162 ? -7.367 0.588 7.902 1 98.94 162 HIS B O 1
ATOM 2814 N N . GLY B 1 163 ? -8.461 1.758 9.492 1 98.88 163 GLY B N 1
ATOM 2815 C CA . GLY B 1 163 ? -8.82 0.58 10.266 1 98.88 163 GLY B CA 1
ATOM 2816 C C . GLY B 1 163 ? -10.094 -0.086 9.789 1 98.88 163 GLY B C 1
ATOM 2817 O O . GLY B 1 163 ? -11.07 0.593 9.461 1 98.88 163 GLY B O 1
ATOM 2818 N N . GLU B 1 164 ? -10.086 -1.364 9.766 1 98.75 164 GLU B N 1
ATOM 2819 C CA . GLU B 1 164 ? -11.258 -2.117 9.336 1 98.75 164 GLU B CA 1
ATOM 2820 C C . GLU B 1 164 ? -12.469 -1.801 10.203 1 98.75 164 GLU B C 1
ATOM 2822 O O . GLU B 1 164 ? -13.586 -1.646 9.695 1 98.75 164 GLU B O 1
ATOM 2827 N N . VAL B 1 165 ? -12.25 -1.732 11.516 1 98.5 165 VAL B N 1
ATOM 2828 C CA . VAL B 1 165 ? -13.367 -1.566 12.438 1 98.5 165 VAL B CA 1
ATOM 2829 C C . VAL B 1 165 ? -13.312 -0.182 13.078 1 98.5 165 VAL B C 1
ATOM 2831 O O . VAL B 1 165 ? -13.578 -0.032 14.273 1 98.5 165 VAL B O 1
ATOM 2834 N N . ASP B 1 166 ? -12.875 0.788 12.32 1 98.75 166 ASP B N 1
ATOM 2835 C CA . ASP B 1 166 ? -12.875 2.186 12.742 1 98.75 166 ASP B CA 1
ATOM 2836 C C . ASP B 1 166 ? -14.273 2.637 13.148 1 98.75 166 ASP B C 1
ATOM 2838 O O . ASP B 1 166 ? -15.164 2.758 12.312 1 98.75 166 ASP B O 1
ATOM 2842 N N . GLU B 1 167 ? -14.484 2.977 14.375 1 98.19 167 GLU B N 1
ATOM 2843 C CA . GLU B 1 167 ? -15.789 3.322 14.922 1 98.19 167 GLU B CA 1
ATOM 2844 C C . GLU B 1 167 ? -16.047 4.828 14.844 1 98.19 167 GLU B C 1
ATOM 2846 O O . GLU B 1 167 ? -17.172 5.285 15.031 1 98.19 167 GLU B O 1
ATOM 2851 N N . VAL B 1 168 ? -15.016 5.586 14.625 1 98.44 168 VAL B N 1
ATOM 2852 C CA . VAL B 1 168 ? -15.133 7.039 14.531 1 98.44 168 VAL B CA 1
ATOM 2853 C C . VAL B 1 168 ? -15.453 7.445 13.094 1 98.44 168 VAL B C 1
ATOM 2855 O O . VAL B 1 168 ? -16.422 8.172 12.852 1 98.44 168 VAL B O 1
ATOM 2858 N N . VAL B 1 169 ? -14.656 7.039 12.141 1 98.69 169 VAL B N 1
ATOM 2859 C CA . VAL B 1 169 ? -14.914 7.168 10.703 1 98.69 169 VAL B CA 1
ATOM 2860 C C . VAL B 1 169 ? -15.102 5.781 10.086 1 98.69 169 VAL B C 1
ATOM 2862 O O . VAL B 1 169 ? -14.125 5.109 9.75 1 98.69 169 VAL B O 1
ATOM 2865 N N . PRO B 1 170 ? -16.297 5.406 9.898 1 98.69 170 PRO B N 1
ATOM 2866 C CA . PRO B 1 170 ? -16.531 4.062 9.367 1 98.69 170 PRO B CA 1
ATOM 2867 C C . PRO B 1 170 ? -15.805 3.822 8.047 1 98.69 170 PRO B C 1
ATOM 2869 O O . PRO B 1 170 ? -15.719 4.73 7.215 1 98.69 170 PRO B O 1
ATOM 2872 N N . LEU B 1 171 ? -15.328 2.615 7.855 1 98.62 171 LEU B N 1
ATOM 2873 C CA . LEU B 1 171 ? -14.594 2.248 6.648 1 98.62 171 LEU B CA 1
ATOM 2874 C C . LEU B 1 171 ? -15.383 2.617 5.398 1 98.62 171 LEU B C 1
ATOM 2876 O O . LEU B 1 171 ? -14.812 3.092 4.414 1 98.62 171 LEU B O 1
ATOM 2880 N N . ALA B 1 172 ? -16.688 2.383 5.379 1 98.25 172 ALA B N 1
ATOM 2881 C CA . ALA B 1 172 ? -17.547 2.705 4.238 1 98.25 172 ALA B CA 1
ATOM 2882 C C . ALA B 1 172 ? -17.438 4.184 3.875 1 98.25 172 ALA B C 1
ATOM 2884 O O . ALA B 1 172 ? -17.469 4.547 2.697 1 98.25 172 ALA B O 1
ATOM 2885 N N . GLU B 1 173 ? -17.375 5.031 4.879 1 98.5 173 GLU B N 1
ATOM 2886 C CA . GLU B 1 173 ? -17.219 6.465 4.648 1 98.5 173 GLU B CA 1
ATOM 2887 C C . GLU B 1 173 ? -15.891 6.781 3.973 1 98.5 173 GLU B C 1
ATOM 2889 O O . GLU B 1 173 ? -15.836 7.598 3.053 1 98.5 173 GLU B O 1
ATOM 2894 N N . ALA B 1 174 ? -14.836 6.152 4.434 1 98.56 174 ALA B N 1
ATOM 2895 C CA . ALA B 1 174 ? -13.523 6.324 3.809 1 98.56 174 ALA B CA 1
ATOM 2896 C C . ALA B 1 174 ? -13.547 5.871 2.352 1 98.56 174 ALA B C 1
ATOM 2898 O O . ALA B 1 174 ? -12.984 6.535 1.479 1 98.56 174 ALA B O 1
ATOM 2899 N N . MET B 1 175 ? -14.234 4.773 2.1 1 98.56 175 MET B N 1
ATOM 2900 C CA . MET B 1 175 ? -14.344 4.25 0.74 1 98.56 175 MET B CA 1
ATOM 2901 C C . MET B 1 175 ? -15.133 5.203 -0.152 1 98.56 175 MET B C 1
ATOM 2903 O O . MET B 1 175 ? -14.742 5.457 -1.293 1 98.56 175 MET B O 1
ATOM 2907 N N . ASP B 1 176 ? -16.219 5.711 0.369 1 98.56 176 ASP B N 1
ATOM 2908 C CA . ASP B 1 176 ? -17.031 6.668 -0.379 1 98.56 176 ASP B CA 1
ATOM 2909 C C . ASP B 1 176 ? -16.203 7.887 -0.788 1 98.56 176 ASP B C 1
ATOM 2911 O O . ASP B 1 176 ? -16.328 8.383 -1.909 1 98.56 176 ASP B O 1
ATOM 2915 N N . TRP B 1 177 ? -15.398 8.305 0.128 1 98.56 177 TRP B N 1
ATOM 2916 C CA . TRP B 1 177 ? -14.547 9.461 -0.127 1 98.56 177 TRP B CA 1
ATOM 2917 C C . TRP B 1 177 ? -13.469 9.125 -1.153 1 98.56 177 TRP B C 1
ATOM 2919 O O . TRP B 1 177 ? -13.203 9.914 -2.064 1 98.56 177 TRP B O 1
ATOM 2929 N N . ALA B 1 178 ? -12.875 7.988 -1.062 1 98.62 178 ALA B N 1
ATOM 2930 C CA . ALA B 1 178 ? -11.719 7.602 -1.865 1 98.62 178 ALA B CA 1
ATOM 2931 C C . ALA B 1 178 ? -12.133 7.242 -3.289 1 98.62 178 ALA B C 1
ATOM 2933 O O . ALA B 1 178 ? -11.352 7.391 -4.23 1 98.62 178 ALA B O 1
ATOM 2934 N N . ARG B 1 179 ? -13.352 6.777 -3.475 1 97.69 179 ARG B N 1
ATOM 2935 C CA . ARG B 1 179 ? -13.805 6.164 -4.719 1 97.69 179 ARG B CA 1
ATOM 2936 C C . ARG B 1 179 ? -13.719 7.148 -5.879 1 97.69 179 ARG B C 1
ATOM 2938 O O . ARG B 1 179 ? -13.055 6.875 -6.883 1 97.69 179 ARG B O 1
ATOM 2945 N N . PRO B 1 180 ? -14.281 8.391 -5.793 1 97.31 180 PRO B N 1
ATOM 2946 C CA . PRO B 1 180 ? -14.18 9.32 -6.918 1 97.31 180 PRO B CA 1
ATOM 2947 C C . PRO B 1 180 ? -12.758 9.828 -7.141 1 97.31 180 PRO B C 1
ATOM 2949 O O . PRO B 1 180 ? -12.445 10.359 -8.211 1 97.31 180 PRO B O 1
ATOM 2952 N N . LEU B 1 181 ? -11.875 9.703 -6.145 1 98.06 181 LEU B N 1
ATOM 2953 C CA . LEU B 1 181 ? -10.5 10.172 -6.238 1 98.06 181 LEU B CA 1
ATOM 2954 C C . LEU B 1 181 ? -9.586 9.07 -6.77 1 98.06 181 LEU B C 1
ATOM 2956 O O . LEU B 1 181 ? -8.398 9.305 -7.004 1 98.06 181 LEU B O 1
ATOM 2960 N N . LYS B 1 182 ? -10.148 7.832 -6.945 1 97.62 182 LYS B N 1
ATOM 2961 C CA . LYS B 1 182 ? -9.406 6.672 -7.43 1 97.62 182 LYS B CA 1
ATOM 2962 C C . LYS B 1 182 ? -8.211 6.371 -6.535 1 97.62 182 LYS B C 1
ATOM 2964 O O . LYS B 1 182 ? -7.125 6.055 -7.027 1 97.62 182 LYS B O 1
ATOM 2969 N N . LEU B 1 183 ? -8.422 6.551 -5.234 1 98.75 183 LEU B N 1
ATOM 2970 C CA . LEU B 1 183 ? -7.371 6.266 -4.262 1 98.75 183 LEU B CA 1
ATOM 2971 C C . LEU B 1 183 ? -7.535 4.867 -3.678 1 98.75 183 LEU B C 1
ATOM 2973 O O . LEU B 1 183 ? -8.562 4.555 -3.076 1 98.75 183 LEU B O 1
ATOM 2977 N N . PRO B 1 184 ? -6.512 4.016 -3.857 1 98.88 184 PRO B N 1
ATOM 2978 C CA . PRO B 1 184 ? -6.547 2.779 -3.07 1 98.88 184 PRO B CA 1
ATOM 2979 C C . PRO B 1 184 ? -6.48 3.037 -1.567 1 98.88 184 PRO B C 1
ATOM 2981 O O . PRO B 1 184 ? -5.887 4.023 -1.131 1 98.88 184 PRO B O 1
ATOM 2984 N N . VAL B 1 185 ? -7.145 2.172 -0.793 1 98.94 185 VAL B N 1
ATOM 2985 C CA . VAL B 1 185 ? -7.156 2.293 0.661 1 98.94 185 VAL B CA 1
ATOM 2986 C C . VAL B 1 185 ? -6.512 1.062 1.289 1 98.94 185 VAL B C 1
ATOM 2988 O O . VAL B 1 185 ? -6.984 -0.062 1.098 1 98.94 185 VAL B O 1
ATOM 2991 N N . VAL B 1 186 ? -5.398 1.252 1.996 1 98.94 186 VAL B N 1
ATOM 2992 C CA . VAL B 1 186 ? -4.816 0.161 2.77 1 98.94 186 VAL B CA 1
ATOM 2993 C C . VAL B 1 186 ? -5.605 -0.037 4.062 1 98.94 186 VAL B C 1
ATOM 2995 O O . VAL B 1 186 ? -5.598 0.828 4.941 1 98.94 186 VAL B O 1
ATOM 2998 N N . VAL B 1 187 ? -6.258 -1.14 4.152 1 98.94 187 VAL B N 1
ATOM 2999 C CA . VAL B 1 187 ? -7.059 -1.444 5.332 1 98.94 187 VAL B CA 1
ATOM 3000 C C . VAL B 1 187 ? -6.293 -2.404 6.242 1 98.94 187 VAL B C 1
ATOM 3002 O O . VAL B 1 187 ? -5.816 -3.449 5.789 1 98.94 187 VAL B O 1
ATOM 3005 N N . ILE B 1 188 ? -6.102 -2.025 7.484 1 98.88 188 ILE B N 1
ATOM 3006 C CA . ILE B 1 188 ? -5.523 -2.918 8.484 1 98.88 188 ILE B CA 1
ATOM 3007 C C . ILE B 1 188 ? -6.633 -3.723 9.156 1 98.88 188 ILE B C 1
ATOM 3009 O O . ILE B 1 188 ? -7.449 -3.166 9.898 1 98.88 188 ILE B O 1
ATOM 3013 N N . PRO B 1 189 ? -6.676 -5.047 8.922 1 98.56 189 PRO B N 1
ATOM 3014 C CA . PRO B 1 189 ? -7.758 -5.871 9.469 1 98.56 189 PRO B CA 1
ATOM 3015 C C . PRO B 1 189 ? -7.824 -5.824 10.992 1 98.56 189 PRO B C 1
ATOM 3017 O O . PRO B 1 189 ? -6.793 -5.926 11.664 1 98.56 189 PRO B O 1
ATOM 3020 N N . GLY B 1 190 ? -8.977 -5.602 11.547 1 98.44 190 GLY B N 1
ATOM 3021 C CA . GLY B 1 190 ? -9.227 -5.621 12.977 1 98.44 190 GLY B CA 1
ATOM 3022 C C . GLY B 1 190 ? -8.828 -4.332 13.664 1 98.44 190 GLY B C 1
ATOM 3023 O O . GLY B 1 190 ? -9.07 -4.156 14.859 1 98.44 190 GLY B O 1
ATOM 3024 N N . ALA B 1 191 ? -8.266 -3.371 12.961 1 98.75 191 ALA B N 1
ATOM 3025 C CA . ALA B 1 191 ? -7.793 -2.139 13.594 1 98.75 191 ALA B CA 1
ATOM 3026 C C . ALA B 1 191 ? -8.938 -1.151 13.789 1 98.75 191 ALA B C 1
ATOM 3028 O O . ALA B 1 191 ? 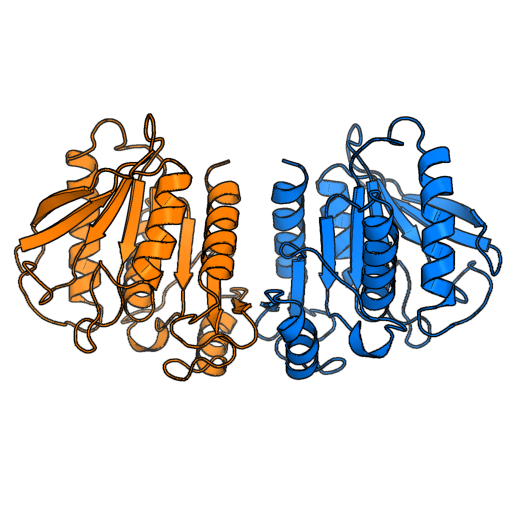-9.82 -1.034 12.938 1 98.75 191 ALA B O 1
ATOM 3029 N N . SER B 1 192 ? -8.883 -0.451 14.906 1 98.62 192 SER B N 1
ATOM 3030 C CA . SER B 1 192 ? -9.789 0.646 15.219 1 98.62 192 SER B CA 1
ATOM 3031 C C . SER B 1 192 ? -9.297 1.96 14.625 1 98.62 192 SER B C 1
ATOM 3033 O O . SER B 1 192 ? -8.297 1.984 13.898 1 98.62 192 SER B O 1
ATOM 3035 N N . HIS B 1 193 ? -10.023 3.051 14.945 1 98.69 193 HIS B N 1
ATOM 3036 C CA . HIS B 1 193 ? -9.656 4.383 14.477 1 98.69 193 HIS B CA 1
ATOM 3037 C C . HIS B 1 193 ? -8.25 4.754 14.938 1 98.69 193 HIS B C 1
ATOM 3039 O O . HIS B 1 193 ? -7.52 5.449 14.227 1 98.69 193 HIS B O 1
ATOM 3045 N N . PHE B 1 194 ? -7.848 4.258 16.062 1 98.44 194 PHE B N 1
ATOM 3046 C CA . PHE B 1 194 ? -6.59 4.676 16.656 1 98.44 194 PHE B CA 1
ATOM 3047 C C . PHE B 1 194 ? -5.508 3.623 16.438 1 98.44 194 PHE B C 1
ATOM 3049 O O . PHE B 1 194 ? -4.391 3.758 16.953 1 98.44 194 PHE B O 1
ATOM 3056 N N . PHE B 1 195 ? -5.824 2.539 15.773 1 98.75 195 PHE B N 1
ATOM 3057 C CA . PHE B 1 195 ? -4.898 1.474 15.406 1 98.75 195 PHE B CA 1
ATOM 3058 C C . PHE B 1 195 ? -4.312 0.814 16.656 1 98.75 195 PHE B C 1
ATOM 3060 O O . PHE B 1 195 ? -3.129 0.471 16.672 1 98.75 195 PHE B O 1
ATOM 3067 N N . HIS B 1 196 ? -5.125 0.775 17.656 1 97.81 196 HIS B N 1
ATOM 3068 C CA . HIS B 1 196 ? -4.66 0.128 18.875 1 97.81 196 HIS B CA 1
ATOM 3069 C C . HIS B 1 196 ? -4.129 -1.273 18.594 1 97.81 196 HIS B C 1
ATOM 3071 O O . HIS B 1 196 ? -4.816 -2.088 17.969 1 97.81 196 HIS B O 1
ATOM 3077 N N . GLY B 1 197 ? -2.883 -1.547 19.047 1 97.81 197 GLY B N 1
ATOM 3078 C CA . GLY B 1 197 ? -2.258 -2.848 18.859 1 97.81 197 GLY B CA 1
ATOM 3079 C C . GLY B 1 197 ? -1.724 -3.057 17.453 1 97.81 197 GLY B C 1
ATOM 3080 O O . GLY B 1 197 ? -1.214 -4.133 17.125 1 97.81 197 GLY B O 1
ATOM 3081 N N . LYS B 1 198 ? -1.892 -2.061 16.609 1 98.31 198 LYS B N 1
ATOM 3082 C CA . LYS B 1 198 ? -1.505 -2.205 15.211 1 98.31 198 LYS B CA 1
ATOM 3083 C C . LYS B 1 198 ? -0.556 -1.089 14.781 1 98.31 198 LYS B C 1
ATOM 3085 O O . LYS B 1 198 ? -0.42 -0.804 13.594 1 98.31 198 LYS B O 1
ATOM 3090 N N . LEU B 1 199 ? 0.089 -0.426 15.727 1 98.5 199 LEU B N 1
ATOM 3091 C CA . LEU B 1 199 ? 0.908 0.739 15.406 1 98.5 199 LEU B CA 1
ATOM 3092 C C . LEU B 1 199 ? 2.178 0.327 14.672 1 98.5 199 LEU B C 1
ATOM 3094 O O . LEU B 1 199 ? 2.697 1.085 13.852 1 98.5 199 LEU B O 1
ATOM 3098 N N . LEU B 1 200 ? 2.668 -0.865 14.93 1 97.62 200 LEU B N 1
ATOM 3099 C CA . LEU B 1 200 ? 3.836 -1.332 14.195 1 97.62 200 LEU B CA 1
ATOM 3100 C C . LEU B 1 200 ? 3.506 -1.525 12.719 1 97.62 200 LEU B C 1
ATOM 3102 O O . LEU B 1 200 ? 4.305 -1.171 11.852 1 97.62 200 LEU B O 1
ATOM 3106 N N . SER B 1 201 ? 2.297 -2.086 12.43 1 98.19 201 SER B N 1
ATOM 3107 C CA . SER B 1 201 ? 1.839 -2.211 11.055 1 98.19 201 SER B CA 1
ATOM 3108 C C . SER B 1 201 ? 1.732 -0.848 10.375 1 98.19 201 SER B C 1
ATOM 3110 O O . SER B 1 201 ? 2.152 -0.682 9.234 1 98.19 201 SER B O 1
ATOM 3112 N N . LEU B 1 202 ? 1.206 0.072 11.086 1 98.69 202 LEU B N 1
ATOM 3113 C CA . LEU B 1 202 ? 1.081 1.432 10.57 1 98.69 202 LEU B CA 1
ATOM 3114 C C . LEU B 1 202 ? 2.451 2.025 10.266 1 98.69 202 LEU B C 1
ATOM 3116 O O . LEU B 1 202 ? 2.662 2.584 9.188 1 98.69 202 LEU B O 1
ATOM 3120 N N . ARG B 1 203 ? 3.359 1.888 11.195 1 98.62 203 ARG B N 1
ATOM 3121 C CA . ARG B 1 203 ? 4.715 2.404 11.023 1 98.62 203 ARG B CA 1
ATOM 3122 C C . ARG B 1 203 ? 5.371 1.812 9.781 1 98.62 203 ARG B C 1
ATOM 3124 O O . ARG B 1 203 ? 6.016 2.529 9.008 1 98.62 203 ARG B O 1
ATOM 3131 N N . ASN B 1 204 ? 5.207 0.557 9.57 1 98.5 204 ASN B N 1
ATOM 3132 C CA . ASN B 1 204 ? 5.797 -0.121 8.422 1 98.5 204 ASN B CA 1
ATOM 3133 C C . ASN B 1 204 ? 5.227 0.401 7.109 1 98.5 204 ASN B C 1
ATOM 3135 O O . ASN B 1 204 ? 5.957 0.568 6.133 1 98.5 204 ASN B O 1
ATOM 3139 N N . LEU B 1 205 ? 3.904 0.616 7.078 1 98.81 205 LEU B N 1
ATOM 3140 C CA . LEU B 1 205 ? 3.268 1.158 5.883 1 98.81 205 LEU B CA 1
ATOM 3141 C C . LEU B 1 205 ? 3.811 2.547 5.562 1 98.81 205 LEU B C 1
ATOM 3143 O O . LEU B 1 205 ? 4.09 2.855 4.402 1 98.81 205 LEU B O 1
ATOM 3147 N N . VAL B 1 206 ? 3.967 3.369 6.594 1 98.88 206 VAL B N 1
ATOM 3148 C CA . VAL B 1 206 ? 4.52 4.707 6.41 1 98.88 206 VAL B CA 1
ATOM 3149 C C . VAL B 1 206 ? 5.953 4.605 5.895 1 98.88 206 VAL B C 1
ATOM 3151 O O . VAL B 1 206 ? 6.328 5.297 4.945 1 98.88 206 VAL B O 1
ATOM 3154 N N . ALA B 1 207 ? 6.742 3.764 6.496 1 98.69 207 ALA B N 1
ATOM 3155 C CA . ALA B 1 207 ? 8.133 3.59 6.09 1 98.69 207 ALA B CA 1
ATOM 3156 C C . ALA B 1 207 ? 8.227 3.17 4.625 1 98.69 207 ALA B C 1
ATOM 3158 O O . ALA B 1 207 ? 9.094 3.65 3.889 1 98.69 207 ALA B O 1
ATOM 3159 N N . GLN B 1 208 ? 7.371 2.291 4.195 1 98.56 208 GLN B N 1
ATOM 3160 C CA . GLN B 1 208 ? 7.352 1.851 2.805 1 98.56 208 GLN B CA 1
ATOM 3161 C C . GLN B 1 208 ? 7.023 3.008 1.864 1 98.56 208 GLN B C 1
ATOM 3163 O O . GLN B 1 208 ? 7.656 3.164 0.818 1 98.56 208 GLN B O 1
ATOM 3168 N N . ARG B 1 209 ? 6.008 3.785 2.223 1 98.69 209 ARG B N 1
ATOM 3169 C CA . ARG B 1 209 ? 5.641 4.93 1.396 1 98.69 209 ARG B CA 1
ATOM 3170 C C . ARG B 1 209 ? 6.801 5.914 1.274 1 98.69 209 ARG B C 1
ATOM 3172 O O . ARG B 1 209 ? 7.047 6.465 0.199 1 98.69 209 ARG B O 1
ATOM 3179 N N . LEU B 1 210 ? 7.508 6.121 2.369 1 98.69 210 LEU B N 1
ATOM 3180 C CA . LEU B 1 210 ? 8.641 7.043 2.377 1 98.69 210 LEU B CA 1
ATOM 3181 C C . LEU B 1 210 ? 9.773 6.523 1.499 1 98.69 210 LEU B C 1
ATOM 3183 O O . LEU B 1 210 ? 10.406 7.297 0.774 1 98.69 210 LEU B O 1
ATOM 3187 N N . LYS B 1 211 ? 10.023 5.273 1.577 1 97.94 211 LYS B N 1
ATOM 3188 C CA . LYS B 1 211 ? 11.062 4.684 0.732 1 97.94 211 LYS B CA 1
ATOM 3189 C C . LYS B 1 211 ? 10.742 4.883 -0.747 1 97.94 211 LYS B C 1
ATOM 3191 O O . LYS B 1 211 ? 11.633 5.184 -1.544 1 97.94 211 LYS B O 1
ATOM 3196 N N . LEU B 1 212 ? 9.516 4.734 -1.136 1 97.94 212 LEU B N 1
ATOM 3197 C CA . LEU B 1 212 ? 9.094 4.91 -2.521 1 97.94 212 LEU B CA 1
ATOM 3198 C C . LEU B 1 212 ? 9.234 6.367 -2.951 1 97.94 212 LEU B C 1
ATOM 3200 O O . LEU B 1 212 ? 9.625 6.652 -4.086 1 97.94 212 LEU B O 1
ATOM 3204 N N . ALA B 1 213 ? 8.906 7.25 -2.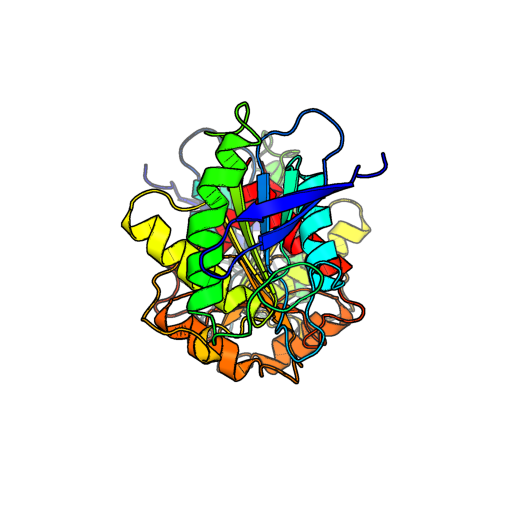023 1 97.62 213 ALA B N 1
ATOM 3205 C CA . ALA B 1 213 ? 8.82 8.672 -2.361 1 97.62 213 ALA B CA 1
ATOM 3206 C C . ALA B 1 213 ? 10.211 9.305 -2.379 1 97.62 213 ALA B C 1
ATOM 3208 O O . ALA B 1 213 ? 10.461 10.25 -3.137 1 97.62 213 ALA B O 1
ATOM 3209 N N . LEU B 1 214 ? 11.109 8.836 -1.53 1 96.06 214 LEU B N 1
ATOM 3210 C CA . LEU B 1 214 ? 12.383 9.516 -1.312 1 96.06 214 LEU B CA 1
ATOM 3211 C C . LEU B 1 214 ? 13.547 8.703 -1.864 1 96.06 214 LEU B C 1
ATOM 3213 O O . LEU B 1 214 ? 14.664 9.203 -1.991 1 96.06 214 LEU B O 1
ATOM 3217 N N . GLY B 1 215 ? 13.391 7.375 -2.164 1 83.5 215 GLY B N 1
ATOM 3218 C CA . GLY B 1 215 ? 14.445 6.5 -2.652 1 83.5 215 GLY B CA 1
ATOM 3219 C C . GLY B 1 215 ? 14.453 6.367 -4.164 1 83.5 215 GLY B C 1
ATOM 3220 O O . GLY B 1 215 ? 13.516 6.789 -4.836 1 83.5 215 GLY B O 1
#

Foldseek 3Di:
DDFDKDWDWDAAPQGIKIKIKTAADDAAQAAEEEEWADQVVVIACVQPLNVLLVVLQSPLRHTYIGIGFDPHDPHHDDDDLLPRRLRRVLVVLVVVCVVVVVRVVGAYEYEYAASGLLSRQVNQQVCVVVVRHGLAYEYALYPNVVRHPDDGADDQLHHAEYECAAPVQHPVNVCVVCVVNNHDYHYDYPAYSSRVVNSVVVSVSSNVSSVVRPD/DDFDKDWDWDAAPQGIKIKIKTAADDAAQAAEEEEWADQVVPIACVQPLNVLLVVLQSPLRHTYIGIGFDPHDPHHDDDDLLPRRLRRVLVVLVVVCVVVVVRVVGAYEYEYAASGLLSRQVNQQVCVVVVRHGLAYEYALYPNVVRHPDDGADDQLHAAEYECAAPVQHPVNVCVVCVVNNHDYHYDYPAYSSRVVNSVVVSVSSNVSSVVRPD

Sequence (430 aa):
MSARTEILAFSGAAGRIDCAFDYPDGEPIGWALVLHPHPLHGGARDNKVVTTIARACANAGLIVVRPNFRGVGDSEGGFDRAVGETEDMLGLIPQIRQTLPELADAPWVLGGFSFGTAVAAQVYAMLAEQGAAPQALMLMGPAVARFQFRAVELPEDTLVVHGEVDEVVPLAEAMDWARPLKLPVVVIPGASHFFHGKLLSLRNLVAQRLKLALGMSARTEILAFSGAAGRIDCAFDYPDGEPIGWALVLHPHPLHGGARDNKVVTTIARACANAGLIVVRPNFRGVGDSEGGFDRAVGETEDMLGLIPQIRQTLPELADAPWVLGGFSFGTAVAAQVYAMLAEQGAAPQALMLMGPAVARFQFRAVELPEDTLVVHGEVDEVVPLAEAMDWARPLKLPVVVIPGASHFFHGKLLSLRNLVAQRLKLALG

InterPro domains:
  IPR022742 Alpha/beta hydrolase domain-containing protein 17C-like [PF12146] (40-145)
  IPR029058 Alpha/Beta hydrolase fold [G3DSA:3.40.50.1820] (1-214)
  IPR029058 Alpha/Beta hydrolase fold [SSF53474] (4-206)

Radius of gyration: 23.3 Å; Cα contacts (8 Å, |Δi|>4): 1026; chains: 2; bounding box: 41×69×51 Å